Protein AF-A0A0N4UVP7-F1 (afdb_monomer_lite)

pLDDT: mean 71.18, std 20.3, range [26.72, 98.19]

Organism: Enterobius vermicularis (NCBI:txid51028)

Radius of gyration: 28.56 Å; chains: 1; bounding box: 71×42×78 Å

Sequence (376 aa):
MQYFVNMGLVSLYELKPPISKNKIQEITKAAIRAIKYYKHVVFGVEKFLTKCKPEYKLPGMYCIDSIIRQSQHQYKEKDVFAARFAVNMLQTVVNLMSCKAEDTMKIVRVMNLWIVQKVYDEEIVRPWLEYCRKAHGSRGVTAFLIILYFLFQDNMPHTPPLEAHEEVTEGGISEKETLEIITNMNLDLGGMFTQDPNLLKRLNKIINEKLVERRELDSRRQGNIKVSSSDRAVFRFFTSLVASCTLWFGRLPSNCSEEDIRMSVIDAGEPKRINIIPSRACAYVTMKDRKAAFRVMERLQRGIQVAKRNVKVSQGLKEKFMDYWDSDRGVSQIPHSKLPENLEPLLEGGQLDVETLPSHLSGTVYMPKIRSFLYS

Secondary structure (DSSP, 8-state):
-HHHHHHHHHTTTTSPSSPPHHHHHHHHHHHHHTGGGHHHHHHHHHHHHHHS-GGGHHHHHHHHHHHHHHHHHHHGGG-SHHHHHHTTHHHHHHHHTTS-HHHHHHHHHHHHHHHHTTSS-HHHHHHHHHHHHHHTTSSSHHHHHHHHHHHHH----------------TT---HHHHHHHHHHTT-SGGGHHHH-HHHHHHHHHHHHHHHHHHHHHHHHHSS-----SSSSSSGGGTEEEEEE-EEEEES--TT--HHHHHHHHGGG--EEEEEEEGGGTEEEEEESSHHHHHHIIIIITTT-EETTEE-EEEE---GGGGGGEETTTTEEEEEGGG--S--HHHHSSEEE-GGGS-TTTTTT--STT---TT--

Structure (mmCIF, N/CA/C/O backbone):
data_AF-A0A0N4UVP7-F1
#
_entry.id   AF-A0A0N4UVP7-F1
#
loop_
_atom_site.group_PDB
_atom_site.id
_atom_site.type_symbol
_atom_site.label_atom_id
_atom_site.label_alt_id
_atom_site.label_comp_id
_atom_site.label_asym_id
_atom_site.label_entity_id
_atom_site.label_seq_id
_atom_site.pdbx_PDB_ins_code
_atom_site.Cartn_x
_atom_site.Cartn_y
_atom_site.Cartn_z
_atom_site.occupancy
_atom_site.B_iso_or_equiv
_atom_site.auth_seq_id
_atom_site.auth_comp_id
_atom_site.auth_asym_id
_atom_site.auth_atom_id
_atom_site.pdbx_PDB_model_num
ATOM 1 N N . MET A 1 1 ? -32.510 1.283 28.659 1.00 45.78 1 MET A N 1
ATOM 2 C CA . MET A 1 1 ? -31.059 1.404 28.360 1.00 45.78 1 MET A CA 1
ATOM 3 C C . MET A 1 1 ? -30.700 1.130 26.898 1.00 45.78 1 MET A C 1
ATOM 5 O O . MET A 1 1 ? -29.917 1.899 26.363 1.00 45.78 1 MET A O 1
ATOM 9 N N . GLN A 1 2 ? -31.291 0.135 26.219 1.00 45.03 2 GLN A N 1
ATOM 10 C CA . GLN A 1 2 ? -31.120 -0.090 24.765 1.00 45.03 2 GLN A CA 1
ATOM 11 C C . GLN A 1 2 ? -31.449 1.149 23.900 1.00 45.03 2 GLN A C 1
ATOM 13 O O . GLN A 1 2 ? -30.817 1.387 22.875 1.00 45.03 2 GLN A O 1
ATOM 18 N N . TYR A 1 3 ? -32.372 1.991 24.373 1.00 53.56 3 TYR A N 1
ATOM 19 C CA . TYR A 1 3 ? -32.718 3.277 23.766 1.00 53.56 3 TYR A CA 1
ATOM 20 C C . TYR A 1 3 ? -31.561 4.290 23.715 1.00 53.56 3 TYR A C 1
ATOM 22 O O . TYR A 1 3 ? -31.488 5.049 22.760 1.00 53.56 3 TYR A O 1
ATOM 30 N N . PHE A 1 4 ? -30.625 4.296 24.671 1.00 56.72 4 PHE A N 1
ATOM 31 C CA . PHE A 1 4 ? -29.603 5.352 24.744 1.00 56.72 4 PHE A CA 1
ATOM 32 C C . PHE A 1 4 ? -28.519 5.229 23.668 1.00 56.72 4 PHE A C 1
ATOM 34 O O . PHE A 1 4 ? -28.122 6.238 23.094 1.00 56.72 4 PHE A O 1
ATOM 41 N N . VAL A 1 5 ? -28.065 4.011 23.353 1.00 58.50 5 VAL A N 1
ATOM 42 C CA . VAL A 1 5 ? -27.100 3.802 22.257 1.00 58.50 5 VAL A CA 1
ATOM 43 C C . VAL A 1 5 ? -27.767 4.052 20.907 1.00 58.50 5 VAL A C 1
ATOM 45 O O . VAL A 1 5 ? -27.183 4.719 20.060 1.00 58.50 5 VAL A O 1
ATOM 48 N N . ASN A 1 6 ? -29.013 3.599 20.731 1.00 65.31 6 ASN A N 1
ATOM 49 C CA . ASN A 1 6 ? -29.779 3.901 19.523 1.00 65.31 6 ASN A CA 1
ATOM 50 C C . ASN A 1 6 ? -30.000 5.409 19.353 1.00 65.31 6 ASN A C 1
ATOM 52 O O . ASN A 1 6 ? -29.794 5.904 18.255 1.00 65.31 6 ASN A O 1
ATOM 56 N N . MET A 1 7 ? -30.329 6.159 20.411 1.00 60.41 7 MET A N 1
ATOM 57 C CA . MET A 1 7 ? -30.410 7.624 20.333 1.00 60.41 7 MET A CA 1
ATOM 58 C C . MET A 1 7 ? -29.055 8.263 20.021 1.00 60.41 7 MET A C 1
ATOM 60 O O . MET A 1 7 ? -28.998 9.183 19.217 1.00 60.41 7 MET A O 1
ATOM 64 N N . GLY A 1 8 ? -27.958 7.763 20.597 1.00 65.94 8 GLY A N 1
ATOM 65 C CA . GLY A 1 8 ? -26.609 8.235 20.277 1.00 65.94 8 GLY A CA 1
ATOM 66 C C . GLY A 1 8 ? -26.264 8.057 18.794 1.00 65.94 8 GLY A C 1
ATOM 67 O O . GLY A 1 8 ? -25.810 9.002 18.153 1.00 65.94 8 GLY A O 1
ATOM 68 N N . LEU A 1 9 ? -26.551 6.883 18.226 1.00 72.50 9 LEU A N 1
ATOM 69 C CA . LEU A 1 9 ? -26.342 6.599 16.803 1.00 72.50 9 LEU A CA 1
ATOM 70 C C . LEU A 1 9 ? -27.304 7.381 15.900 1.00 72.50 9 LEU A C 1
ATOM 72 O O . LEU A 1 9 ? -26.893 7.864 14.853 1.00 72.50 9 LEU A O 1
ATOM 76 N N . VAL A 1 10 ? -28.564 7.553 16.305 1.00 71.31 10 VAL A N 1
ATOM 77 C CA . VAL A 1 10 ? -29.541 8.370 15.567 1.00 71.31 10 VAL A CA 1
ATOM 78 C C . VAL A 1 10 ? -29.135 9.845 15.581 1.00 71.31 10 VAL A C 1
ATOM 80 O O . VAL A 1 10 ? -29.201 10.494 14.543 1.00 71.31 10 VAL A O 1
ATOM 83 N N . SER A 1 11 ? -28.595 10.346 16.695 1.00 75.81 11 SER A N 1
ATOM 84 C CA . SER A 1 11 ? -28.077 11.716 16.793 1.00 75.81 11 SER A CA 1
ATOM 85 C C . SER A 1 11 ? -26.839 11.972 15.924 1.00 75.81 11 SER A C 1
ATOM 87 O O . SER A 1 11 ? -26.441 13.121 15.753 1.00 75.81 11 SER A O 1
ATOM 89 N N . LEU A 1 12 ? -26.230 10.935 15.323 1.00 70.94 12 LEU A N 1
ATOM 90 C CA . LEU A 1 12 ? -25.240 11.149 14.263 1.00 70.94 12 LEU A CA 1
ATOM 91 C C . LEU A 1 12 ? -25.882 11.781 13.024 1.00 70.94 12 LEU A C 1
ATOM 93 O O . LEU A 1 12 ? -25.229 12.594 12.388 1.00 70.94 12 LEU A O 1
ATOM 97 N N . TYR A 1 13 ? -27.145 11.473 12.699 1.00 68.69 13 TYR A N 1
ATOM 98 C CA . TYR A 1 13 ? -27.835 12.071 11.546 1.00 68.69 13 TYR A CA 1
ATOM 99 C C . TYR A 1 13 ? -28.152 13.557 11.728 1.00 68.69 13 TYR A C 1
ATOM 101 O O . TYR A 1 13 ? -28.307 14.274 10.744 1.00 68.69 13 TYR A O 1
ATOM 109 N N . GLU A 1 14 ? -28.250 14.022 12.972 1.00 70.38 14 GLU A N 1
ATOM 110 C CA . GLU A 1 14 ? -28.522 15.428 13.294 1.00 70.38 14 GLU A CA 1
ATOM 111 C C . GLU A 1 14 ? -27.292 16.316 13.060 1.00 70.38 14 GLU A C 1
ATOM 113 O O . GLU A 1 14 ? -27.405 17.534 12.942 1.00 70.38 14 GLU A O 1
ATOM 118 N N . LEU A 1 15 ? -26.109 15.705 12.951 1.00 67.69 15 LEU A N 1
ATOM 119 C CA . LEU A 1 15 ? -24.843 16.387 12.738 1.00 67.69 15 LEU A CA 1
ATOM 120 C C . LEU A 1 15 ? -24.342 16.103 11.321 1.00 67.69 15 LEU A C 1
ATOM 122 O O . LEU A 1 15 ? -24.202 14.950 10.908 1.00 67.69 15 LEU A O 1
ATOM 126 N N . LYS A 1 16 ? -24.028 17.153 10.561 1.00 71.12 16 LYS A N 1
ATOM 127 C CA . LYS A 1 16 ? -23.272 16.980 9.316 1.00 71.12 16 LYS A CA 1
ATOM 128 C C . LYS A 1 16 ? -21.820 16.630 9.667 1.00 71.12 16 LYS A C 1
ATOM 130 O O . LYS A 1 16 ? -21.246 17.304 10.523 1.00 71.12 16 LYS A O 1
ATOM 135 N N . PRO A 1 17 ? -21.210 15.612 9.033 1.00 71.75 17 PRO A N 1
ATOM 136 C CA . PRO A 1 17 ? -19.781 15.357 9.175 1.00 71.75 17 PRO A CA 1
ATOM 137 C C . PRO A 1 17 ? -18.947 16.620 8.868 1.00 71.75 17 PRO A C 1
ATOM 139 O O . PRO A 1 17 ? -19.342 17.388 7.987 1.00 71.75 17 PRO A O 1
ATOM 142 N N . PRO A 1 18 ? -17.804 16.841 9.550 1.00 65.25 18 PRO A N 1
ATOM 143 C CA . PRO A 1 18 ? -17.098 15.904 10.428 1.00 65.25 18 PRO A CA 1
ATOM 144 C C . PRO A 1 18 ? -17.732 15.762 11.820 1.00 65.25 18 PRO A C 1
ATOM 146 O O . PRO A 1 18 ? -18.041 16.736 12.501 1.00 65.25 18 PRO A O 1
ATOM 149 N N . ILE A 1 19 ? -17.895 14.515 12.270 1.00 79.69 19 ILE A N 1
ATOM 150 C CA . ILE A 1 19 ? -18.407 14.219 13.612 1.00 79.69 19 ILE A CA 1
ATOM 151 C C . ILE A 1 19 ? -17.297 14.464 14.636 1.00 79.69 19 ILE A C 1
ATOM 153 O O . ILE A 1 19 ? -16.184 13.956 14.491 1.00 79.69 19 ILE A O 1
ATOM 157 N N . SER A 1 20 ? -17.598 15.234 15.683 1.00 76.00 20 SER A N 1
ATOM 158 C CA . SER A 1 20 ? -16.610 15.596 16.700 1.00 76.00 20 SER A CA 1
ATOM 159 C C . SER A 1 20 ? -16.150 14.386 17.522 1.00 76.00 20 SER A C 1
ATOM 161 O O . SER A 1 20 ? -16.916 13.460 17.808 1.00 76.00 20 SER A O 1
ATOM 163 N N . LYS A 1 21 ? -14.895 14.426 17.986 1.00 75.38 21 LYS A N 1
ATOM 164 C CA . LYS A 1 21 ? -14.338 13.429 18.917 1.00 75.38 21 LYS A CA 1
ATOM 165 C C . LYS A 1 21 ? -15.211 13.265 20.166 1.00 75.38 21 LYS A C 1
ATOM 167 O O . LYS A 1 21 ? -15.446 12.142 20.604 1.00 75.38 21 LYS A O 1
ATOM 172 N N . ASN A 1 22 ? -15.727 14.372 20.703 1.00 80.19 22 ASN A N 1
ATOM 173 C CA . ASN A 1 22 ? -16.608 14.365 21.872 1.00 80.19 22 ASN A CA 1
ATOM 174 C C . ASN A 1 22 ? -17.877 13.554 21.607 1.00 80.19 22 ASN A C 1
ATOM 176 O O . ASN A 1 22 ? -18.281 12.762 22.455 1.00 80.19 22 ASN A O 1
ATOM 180 N N . LYS A 1 23 ? -18.462 13.677 20.408 1.00 83.38 23 LYS A N 1
ATOM 181 C CA . LYS A 1 23 ? -19.663 12.922 20.057 1.00 83.38 23 LYS A CA 1
ATOM 182 C C . LYS A 1 23 ? -19.407 11.417 20.000 1.00 83.38 23 LYS A C 1
ATOM 184 O O . LYS A 1 23 ? -20.195 10.640 20.534 1.00 83.38 23 LYS A O 1
ATOM 189 N N . ILE A 1 24 ? -18.280 11.007 19.417 1.00 87.50 24 ILE A N 1
ATOM 190 C CA . ILE A 1 24 ? -17.856 9.598 19.416 1.00 87.50 24 ILE A CA 1
ATOM 191 C C . ILE A 1 24 ? -17.679 9.105 20.861 1.00 87.50 24 ILE A C 1
ATOM 193 O O . ILE A 1 24 ? -18.190 8.048 21.219 1.00 87.50 24 ILE A O 1
ATOM 197 N N . GLN A 1 25 ? -17.043 9.900 21.726 1.00 86.88 25 GLN A N 1
ATOM 198 C CA . GLN A 1 25 ? -16.862 9.552 23.138 1.00 86.88 25 GLN A CA 1
ATOM 199 C C . GLN A 1 25 ? -18.182 9.428 23.914 1.00 86.88 25 GLN A C 1
ATOM 201 O O . GLN A 1 25 ? -18.281 8.574 24.795 1.00 86.88 25 GLN A O 1
ATOM 206 N N . GLU A 1 26 ? -19.202 10.238 23.619 1.00 88.12 26 GLU A N 1
ATOM 207 C CA . GLU A 1 26 ? -20.536 10.090 24.219 1.00 88.12 26 GLU A CA 1
ATOM 208 C C . GLU A 1 26 ? -21.173 8.742 23.867 1.00 88.12 26 GLU A C 1
ATOM 210 O O . GLU A 1 26 ? -21.675 8.045 24.757 1.00 88.12 26 GLU A O 1
ATOM 215 N N . ILE A 1 27 ? -21.108 8.353 22.589 1.00 88.88 27 ILE A N 1
ATOM 216 C CA . ILE A 1 27 ? -21.606 7.059 22.104 1.00 88.88 27 ILE A CA 1
ATOM 217 C C . ILE A 1 27 ? -20.842 5.923 22.787 1.00 88.88 27 ILE A C 1
ATOM 219 O O . ILE A 1 27 ? -21.459 5.000 23.321 1.00 88.88 27 ILE A O 1
ATOM 223 N N . THR A 1 28 ? -19.514 6.027 22.866 1.00 93.00 28 THR A N 1
ATOM 224 C CA . THR A 1 28 ? -18.662 5.057 23.561 1.00 93.00 28 THR A CA 1
ATOM 225 C C . THR A 1 28 ? -19.038 4.931 25.036 1.00 93.00 28 THR A C 1
ATOM 227 O O . THR A 1 28 ? -19.289 3.827 25.514 1.00 93.00 28 THR A O 1
ATOM 230 N N . LYS A 1 29 ? -19.187 6.040 25.771 1.00 90.94 29 LYS A N 1
ATOM 231 C CA . LYS A 1 29 ? -19.626 6.018 27.180 1.00 90.94 29 LYS A CA 1
ATOM 232 C C . LYS A 1 29 ? -21.006 5.374 27.343 1.00 90.94 29 LYS A C 1
ATOM 234 O O . LYS A 1 29 ? -21.250 4.680 28.331 1.00 90.94 29 LYS A O 1
ATOM 239 N N . ALA A 1 30 ? -21.928 5.600 26.408 1.00 91.44 30 ALA A N 1
ATOM 240 C CA . ALA A 1 30 ? -23.234 4.945 26.421 1.00 91.44 30 ALA A CA 1
ATOM 241 C C . ALA A 1 30 ? -23.117 3.428 26.186 1.00 91.44 30 ALA A C 1
ATOM 243 O O . ALA A 1 30 ? -23.734 2.657 26.921 1.00 91.44 30 ALA A O 1
ATOM 244 N N . ALA A 1 31 ? -22.292 3.003 25.225 1.00 93.44 31 ALA A N 1
ATOM 245 C CA . ALA A 1 31 ? -22.033 1.596 24.925 1.00 93.44 31 ALA A CA 1
ATOM 246 C C . ALA A 1 31 ? -21.404 0.853 26.113 1.00 93.44 31 ALA A C 1
ATOM 248 O O . ALA A 1 31 ? -21.898 -0.203 26.505 1.00 93.44 31 ALA A O 1
ATOM 249 N N . ILE A 1 32 ? -20.382 1.439 26.742 1.00 94.25 32 ILE A N 1
ATOM 250 C CA . ILE A 1 32 ? -19.692 0.860 27.902 1.00 94.25 32 ILE A CA 1
ATOM 251 C C . ILE A 1 32 ? -20.626 0.746 29.114 1.00 94.25 32 ILE A C 1
ATOM 253 O O . ILE A 1 32 ? -20.689 -0.306 29.748 1.00 94.25 32 ILE A O 1
ATOM 257 N N . ARG A 1 33 ? -21.446 1.770 29.400 1.00 93.06 33 ARG A N 1
ATOM 258 C CA . ARG A 1 33 ? -22.481 1.678 30.453 1.00 93.06 33 ARG A CA 1
ATOM 259 C C . ARG A 1 33 ? -23.511 0.579 30.174 1.00 93.06 33 ARG A C 1
ATOM 261 O O . ARG A 1 33 ? -24.075 0.015 31.108 1.00 93.06 33 ARG A O 1
ATOM 268 N N . ALA A 1 34 ? -23.741 0.259 28.903 1.00 92.25 34 ALA A N 1
ATOM 269 C CA . ALA A 1 34 ? -24.663 -0.776 28.455 1.00 92.25 34 ALA A CA 1
ATOM 270 C C . ALA A 1 34 ? -23.987 -2.138 28.192 1.00 92.25 34 ALA A C 1
ATOM 272 O O . ALA A 1 34 ? -24.589 -2.974 27.520 1.00 92.25 34 ALA A O 1
ATOM 273 N N . ILE A 1 35 ? -22.789 -2.405 28.733 1.00 93.81 35 ILE A N 1
ATOM 274 C CA . ILE A 1 35 ? -22.029 -3.646 28.475 1.00 93.81 35 ILE A CA 1
ATOM 275 C C . ILE A 1 35 ? -22.822 -4.934 28.750 1.00 93.81 35 ILE A C 1
ATOM 277 O O . ILE A 1 35 ? -22.692 -5.899 28.003 1.00 93.81 35 ILE A O 1
ATOM 281 N N . LYS A 1 36 ? -23.731 -4.950 29.740 1.00 92.94 36 LYS A N 1
ATOM 282 C CA . LYS A 1 36 ? -24.629 -6.101 29.995 1.00 92.94 36 LYS A CA 1
ATOM 283 C C . LYS A 1 36 ? -25.493 -6.476 28.778 1.00 92.94 36 LYS A C 1
ATOM 285 O O . LYS A 1 36 ? -25.926 -7.615 28.658 1.00 92.94 36 LYS A O 1
ATOM 290 N N . TYR A 1 37 ? -25.711 -5.531 27.866 1.00 93.12 37 TYR A N 1
ATOM 291 C CA . TYR A 1 37 ? -26.479 -5.674 26.631 1.00 93.12 37 TYR A CA 1
ATOM 292 C C . TYR A 1 37 ? -25.591 -5.549 25.378 1.00 93.12 37 TYR A C 1
ATOM 294 O O . TYR A 1 37 ? -26.088 -5.163 24.318 1.00 93.12 37 TYR A O 1
ATOM 302 N N . TYR A 1 38 ? -24.290 -5.868 25.466 1.00 94.50 38 TYR A N 1
ATOM 303 C CA . TYR A 1 38 ? -23.306 -5.673 24.386 1.00 94.50 38 TYR A CA 1
ATOM 304 C C . TYR A 1 38 ? -23.757 -6.223 23.023 1.00 94.50 38 TYR A C 1
ATOM 306 O O . TYR A 1 38 ? -23.543 -5.576 22.002 1.00 94.50 38 TYR A O 1
ATOM 314 N N . LYS A 1 39 ? -24.462 -7.366 22.984 1.00 94.31 39 LYS A N 1
ATOM 315 C CA . LYS A 1 39 ? -25.013 -7.930 21.737 1.00 94.31 39 LYS A CA 1
ATOM 316 C C . LYS A 1 39 ? -25.961 -6.957 21.028 1.00 94.31 39 LYS A C 1
ATOM 318 O O . LYS A 1 39 ? -25.890 -6.823 19.810 1.00 94.31 39 LYS A O 1
ATOM 323 N N . HIS A 1 40 ? -26.823 -6.269 21.780 1.00 90.38 40 HIS A N 1
ATOM 324 C CA . HIS A 1 40 ? -27.744 -5.269 21.235 1.00 90.38 40 HIS A CA 1
ATOM 325 C C . HIS A 1 40 ? -27.031 -3.979 20.841 1.00 90.38 40 HIS A C 1
ATOM 327 O O . HIS A 1 40 ? -27.417 -3.361 19.854 1.00 90.38 40 HIS A O 1
ATOM 333 N N . VAL A 1 41 ? -25.996 -3.587 21.587 1.00 94.25 41 VAL A N 1
ATOM 334 C CA . VAL A 1 41 ? -25.144 -2.440 21.242 1.00 94.25 41 VAL A CA 1
ATOM 335 C C . VAL A 1 41 ? -24.464 -2.680 19.893 1.00 94.25 41 VAL A C 1
ATOM 337 O O . VAL A 1 41 ? -24.622 -1.864 18.989 1.00 94.25 41 VAL A O 1
ATOM 340 N N . VAL A 1 42 ? -23.791 -3.825 19.729 1.00 95.50 42 VAL A N 1
ATOM 341 C CA . VAL A 1 42 ? -23.130 -4.212 18.470 1.00 95.50 42 VAL A CA 1
ATOM 342 C C . VAL A 1 42 ? -24.134 -4.262 17.323 1.00 95.50 42 VAL A C 1
ATOM 344 O O . VAL A 1 42 ? -23.929 -3.605 16.307 1.00 95.50 42 VAL A O 1
ATOM 347 N N . PHE A 1 43 ? -25.272 -4.935 17.519 1.00 92.88 43 PHE A N 1
ATOM 348 C CA . PHE A 1 43 ? -26.334 -4.986 16.514 1.00 92.88 43 PHE A CA 1
ATOM 349 C C . PHE A 1 43 ? -26.844 -3.593 16.116 1.00 92.88 43 PHE A C 1
ATOM 351 O O . PHE A 1 43 ? -27.111 -3.348 14.943 1.00 92.88 43 PHE A O 1
ATOM 358 N N . GLY A 1 44 ? -26.980 -2.667 17.071 1.00 92.19 44 GLY A N 1
ATOM 359 C CA . GLY A 1 44 ? -27.384 -1.287 16.798 1.00 92.19 44 GLY A CA 1
ATOM 360 C C . GLY A 1 44 ? -26.393 -0.557 15.889 1.00 92.19 44 GLY A C 1
ATOM 361 O O . GLY A 1 44 ? -26.810 0.081 14.924 1.00 92.19 44 GLY A O 1
ATOM 362 N N . VAL A 1 45 ? -25.090 -0.704 16.151 1.00 94.88 45 VAL A N 1
ATOM 363 C CA . VAL A 1 45 ? -24.018 -0.109 15.332 1.00 94.88 45 VAL A CA 1
ATOM 364 C C . VAL A 1 45 ? -23.976 -0.729 13.932 1.00 94.88 45 VAL A C 1
ATOM 366 O O . VAL A 1 45 ? -23.952 -0.002 12.939 1.00 94.88 45 VAL A O 1
ATOM 369 N N . GLU A 1 46 ? -24.040 -2.059 13.827 1.00 94.50 46 GLU A N 1
ATOM 370 C CA . GLU A 1 46 ? -24.074 -2.770 12.539 1.00 94.50 46 GLU A CA 1
ATOM 371 C C . GLU A 1 46 ? -25.296 -2.355 11.709 1.00 94.50 46 GLU A C 1
ATOM 373 O O . GLU A 1 46 ? -25.178 -2.007 10.534 1.00 94.50 46 GLU A O 1
ATOM 378 N N . LYS A 1 47 ? -26.477 -2.309 12.337 1.00 92.94 47 LYS A N 1
ATOM 379 C CA . LYS A 1 47 ? -27.730 -1.896 11.692 1.00 92.94 47 LYS A CA 1
ATOM 380 C C . LYS A 1 47 ? -27.729 -0.424 11.285 1.00 92.94 47 LYS A C 1
ATOM 382 O O . LYS A 1 47 ? -28.355 -0.074 10.288 1.00 92.94 47 LYS A O 1
ATOM 387 N N . PHE A 1 48 ? -27.052 0.444 12.031 1.00 92.81 48 PHE A N 1
ATOM 388 C CA . PHE A 1 48 ? -26.830 1.825 11.609 1.00 92.81 48 PHE A CA 1
ATOM 389 C C . PHE A 1 48 ? -25.994 1.864 10.323 1.00 92.81 48 PHE A C 1
ATOM 391 O O . PHE A 1 48 ? -26.394 2.502 9.349 1.00 92.81 48 PHE A O 1
ATOM 398 N N . LEU A 1 49 ? -24.887 1.116 10.280 1.00 95.31 49 LEU A N 1
ATOM 399 C CA . LEU A 1 49 ? -23.993 1.060 9.123 1.00 95.31 49 LEU A CA 1
ATOM 400 C C . LEU A 1 49 ? -24.644 0.471 7.869 1.00 95.31 49 LEU A C 1
ATOM 402 O O . LEU A 1 49 ? -24.226 0.823 6.769 1.00 95.31 49 LEU A O 1
ATOM 406 N N . THR A 1 50 ? -25.678 -0.365 7.987 1.00 93.38 50 THR A N 1
ATOM 407 C CA . THR A 1 50 ? -26.412 -0.854 6.806 1.00 93.38 50 THR A CA 1
ATOM 408 C C . THR A 1 50 ? -27.306 0.209 6.166 1.00 93.38 50 THR A C 1
ATOM 410 O O . THR A 1 50 ? -27.547 0.150 4.964 1.00 93.38 50 THR A O 1
ATOM 413 N N . LYS A 1 51 ? -27.787 1.196 6.936 1.00 90.38 51 LYS A N 1
ATOM 414 C CA . LYS A 1 51 ? -28.784 2.184 6.479 1.00 90.38 51 LYS A CA 1
ATOM 415 C C . LYS A 1 51 ? -28.255 3.609 6.334 1.00 90.38 51 LYS A C 1
ATOM 417 O O . LYS A 1 51 ? -28.927 4.446 5.735 1.00 90.38 51 LYS A O 1
ATOM 422 N N . CYS A 1 52 ? -27.112 3.937 6.932 1.00 91.19 52 CYS A N 1
ATOM 423 C CA . CYS A 1 52 ? -26.602 5.304 6.935 1.00 91.19 52 CYS A CA 1
ATOM 424 C C . CYS A 1 52 ? -26.065 5.748 5.564 1.00 91.19 52 CYS A C 1
ATOM 426 O O . CYS A 1 52 ? -25.633 4.932 4.745 1.00 91.19 52 CYS A O 1
ATOM 428 N N . LYS A 1 53 ? -26.097 7.066 5.314 1.00 91.75 53 LYS A N 1
ATOM 429 C CA . LYS A 1 53 ? -25.552 7.666 4.086 1.00 91.75 53 LYS A CA 1
ATOM 430 C C . LYS A 1 53 ? -24.027 7.454 4.010 1.00 91.75 53 LYS A C 1
ATOM 432 O O . LYS A 1 53 ? -23.395 7.318 5.061 1.00 91.75 53 LYS A O 1
ATOM 437 N N . PRO A 1 54 ? -23.413 7.498 2.810 1.00 91.38 54 PRO A N 1
ATOM 438 C CA . PRO A 1 54 ? -21.970 7.293 2.629 1.00 91.38 54 PRO A CA 1
ATOM 439 C C . PRO A 1 54 ? -21.068 8.139 3.544 1.00 91.38 54 PRO A C 1
ATOM 441 O O . PRO A 1 54 ? -20.048 7.655 4.021 1.00 91.38 54 PRO A O 1
ATOM 444 N N . GLU A 1 55 ? -21.471 9.374 3.849 1.00 88.94 55 GLU A N 1
ATOM 445 C CA . GLU A 1 55 ? -20.747 10.315 4.723 1.00 88.94 55 GLU A CA 1
ATOM 446 C C . GLU A 1 55 ? -20.706 9.923 6.213 1.00 88.94 55 GLU A C 1
ATOM 448 O O . GLU A 1 55 ? -19.899 10.452 6.972 1.00 88.94 55 GLU A O 1
ATOM 453 N N . TYR A 1 56 ? -21.534 8.965 6.641 1.00 91.06 56 TYR A N 1
ATOM 454 C CA . TYR A 1 56 ? -21.578 8.473 8.024 1.00 91.06 56 TYR A CA 1
ATOM 455 C C . TYR A 1 56 ? -20.848 7.143 8.231 1.00 91.06 56 TYR A C 1
ATOM 457 O O . TYR A 1 56 ? -20.753 6.660 9.362 1.00 91.06 56 TYR A O 1
ATOM 465 N N . LYS A 1 57 ? -20.305 6.549 7.164 1.00 93.94 57 LYS A N 1
ATOM 466 C CA . LYS A 1 57 ? -19.606 5.259 7.231 1.00 93.94 57 LYS A CA 1
ATOM 467 C C . LYS A 1 57 ? -18.325 5.359 8.053 1.00 93.94 57 LYS A C 1
ATOM 469 O O . LYS A 1 57 ? -18.130 4.572 8.976 1.00 93.94 57 LYS A O 1
ATOM 474 N N . LEU A 1 58 ? -17.500 6.375 7.795 1.00 90.75 58 LEU A N 1
ATOM 475 C CA . LEU A 1 58 ? -16.279 6.608 8.563 1.00 90.75 58 LEU A CA 1
ATOM 476 C C . LEU A 1 58 ? -16.554 6.938 10.045 1.00 90.75 58 LEU A C 1
ATOM 478 O O . LEU A 1 58 ? -15.952 6.287 10.900 1.00 90.75 58 LEU A O 1
ATOM 482 N N . PRO A 1 59 ? -17.482 7.855 10.395 1.00 91.50 59 PRO A N 1
ATOM 483 C CA . PRO A 1 59 ? -17.902 8.029 11.786 1.00 91.50 59 PRO A CA 1
ATOM 484 C C . PRO A 1 59 ? -18.369 6.733 12.461 1.00 91.50 59 PRO A C 1
ATOM 486 O O . PRO A 1 59 ? -18.042 6.495 13.623 1.00 91.50 59 PRO A O 1
ATOM 489 N N . GLY A 1 60 ? -19.094 5.872 11.740 1.00 94.19 60 GLY A N 1
ATOM 490 C CA . GLY A 1 60 ? -19.493 4.561 12.248 1.00 94.19 60 GLY A CA 1
ATOM 491 C C . GLY A 1 60 ? -18.300 3.636 12.518 1.00 94.19 60 GLY A C 1
ATOM 492 O O . GLY A 1 60 ? -18.261 3.005 13.573 1.00 94.19 60 GLY A O 1
ATOM 493 N N . MET A 1 61 ? -17.286 3.621 11.643 1.00 95.06 61 MET A N 1
ATOM 494 C CA . MET A 1 61 ? -16.024 2.902 11.884 1.00 95.06 61 MET A CA 1
ATOM 495 C C . MET A 1 61 ? -15.311 3.406 13.147 1.00 95.06 61 MET A C 1
ATOM 497 O O . MET A 1 61 ? -14.855 2.608 13.962 1.00 95.06 61 MET A O 1
ATOM 501 N N . TYR A 1 62 ? -15.266 4.724 13.362 1.00 93.50 62 TYR A N 1
ATOM 502 C CA . TYR A 1 62 ? -14.680 5.296 14.579 1.00 93.50 62 TYR A CA 1
ATOM 503 C C . TYR A 1 62 ? -15.483 4.985 15.846 1.00 93.50 62 TYR A C 1
ATOM 505 O O . TYR A 1 62 ? -14.894 4.854 16.918 1.00 93.50 62 TYR A O 1
ATOM 513 N N . CYS A 1 63 ? -16.806 4.822 15.749 1.00 94.88 63 CYS A N 1
ATOM 514 C CA . CYS A 1 63 ? -17.609 4.340 16.874 1.00 94.88 63 CYS A CA 1
ATOM 515 C C . CYS A 1 63 ? -17.229 2.900 17.246 1.00 94.88 63 CYS A C 1
ATOM 517 O O . CYS A 1 63 ? -17.040 2.619 18.426 1.00 94.88 63 CYS A O 1
ATOM 519 N N . ILE A 1 64 ? -17.073 2.007 16.260 1.00 97.31 64 ILE A N 1
ATOM 520 C CA . ILE A 1 64 ? -16.625 0.623 16.494 1.00 97.31 64 ILE A CA 1
ATOM 521 C C . ILE A 1 64 ? -15.252 0.621 17.176 1.00 97.31 64 ILE A C 1
ATOM 523 O O . ILE A 1 64 ? -15.103 0.032 18.246 1.00 97.31 64 ILE A O 1
ATOM 527 N N . ASP A 1 65 ? -14.281 1.333 16.598 1.00 96.44 65 ASP A N 1
ATOM 528 C CA . ASP A 1 65 ? -12.922 1.447 17.138 1.00 96.44 65 ASP A CA 1
ATOM 529 C C . ASP A 1 65 ? -12.918 1.967 18.581 1.00 96.44 65 ASP A C 1
ATOM 531 O O . ASP A 1 65 ? -12.345 1.343 19.475 1.00 96.44 65 ASP A O 1
ATOM 535 N N . SER A 1 66 ? -13.623 3.072 18.835 1.00 94.75 66 SER A N 1
ATOM 536 C CA . SER A 1 66 ? -13.661 3.688 20.158 1.00 94.75 66 SER A CA 1
ATOM 537 C C . SER A 1 66 ? -14.318 2.783 21.206 1.00 94.75 66 SER A C 1
ATOM 539 O O . SER A 1 66 ? -13.818 2.712 22.329 1.00 94.75 66 SER A O 1
ATOM 541 N N . ILE A 1 67 ? -15.389 2.060 20.853 1.00 96.50 67 ILE A N 1
ATOM 542 C CA . ILE A 1 67 ? -16.053 1.101 21.750 1.00 96.50 67 ILE A CA 1
ATOM 543 C C . ILE A 1 67 ? -15.116 -0.056 22.097 1.00 96.50 67 ILE A C 1
ATOM 545 O O . ILE A 1 67 ? -14.948 -0.359 23.279 1.00 96.50 67 ILE A O 1
ATOM 549 N N . ILE A 1 68 ? -14.494 -0.677 21.089 1.00 97.56 68 ILE A N 1
ATOM 550 C CA . ILE A 1 68 ? -13.586 -1.813 21.287 1.00 97.56 68 ILE A CA 1
ATOM 551 C C . ILE A 1 68 ? -12.420 -1.401 22.183 1.00 97.56 68 ILE A C 1
ATOM 553 O O . ILE A 1 68 ? -12.174 -2.037 23.205 1.00 97.56 68 ILE A O 1
ATOM 557 N N . ARG A 1 69 ? -11.746 -0.295 21.854 1.00 93.56 69 ARG A N 1
ATOM 558 C CA . ARG A 1 69 ? -10.576 0.174 22.607 1.00 93.56 69 ARG A CA 1
ATOM 559 C C . ARG A 1 69 ? -10.914 0.548 24.036 1.00 93.56 69 ARG A C 1
ATOM 561 O O . ARG A 1 69 ? -10.187 0.175 24.953 1.00 93.56 69 ARG A O 1
ATOM 568 N N . GLN A 1 70 ? -12.015 1.269 24.242 1.00 94.12 70 GLN A N 1
ATOM 569 C CA . GLN A 1 70 ? -12.435 1.647 25.587 1.00 94.12 70 GLN A CA 1
ATOM 570 C C . GLN A 1 70 ? -12.783 0.411 26.422 1.00 94.12 70 GLN A C 1
ATOM 572 O O . GLN A 1 70 ? -12.460 0.364 27.610 1.00 94.12 70 GLN A O 1
ATOM 577 N N . SER A 1 71 ? -13.407 -0.593 25.804 1.00 96.38 71 SER A N 1
ATOM 578 C CA . SER A 1 71 ? -13.736 -1.845 26.472 1.00 96.38 71 SER A CA 1
ATOM 579 C C . SER A 1 71 ? -12.491 -2.671 26.797 1.00 96.38 71 SER A C 1
ATOM 581 O O . SER A 1 71 ? -12.322 -3.064 27.946 1.00 96.38 71 SER A O 1
ATOM 583 N N . GLN A 1 72 ? -11.565 -2.857 25.852 1.00 94.31 72 GLN A N 1
ATOM 584 C CA . GLN A 1 72 ? -10.291 -3.545 26.099 1.00 94.31 72 GLN A CA 1
ATOM 585 C C . GLN A 1 72 ? -9.452 -2.837 27.167 1.00 94.31 72 GLN A C 1
ATOM 587 O O . GLN A 1 72 ? -8.884 -3.488 28.038 1.00 94.31 72 GLN A O 1
ATOM 592 N N . HIS A 1 73 ? -9.420 -1.504 27.176 1.00 93.31 73 HIS A N 1
ATOM 593 C CA . HIS A 1 73 ? -8.728 -0.755 28.223 1.00 93.31 73 HIS A CA 1
ATOM 594 C C . HIS A 1 73 ? -9.348 -0.997 29.611 1.00 93.31 73 HIS A C 1
ATOM 596 O O . HIS A 1 73 ? -8.633 -1.185 30.593 1.00 93.31 73 HIS A O 1
ATOM 602 N N . GLN A 1 74 ? -10.682 -0.991 29.709 1.00 94.12 74 GLN A N 1
ATOM 603 C CA . GLN A 1 74 ? -11.388 -1.111 30.987 1.00 94.12 74 GLN A CA 1
ATOM 604 C C . GLN A 1 74 ? -11.509 -2.558 31.493 1.00 94.12 74 GLN A C 1
ATOM 606 O O . GLN A 1 74 ? -11.471 -2.785 32.702 1.00 94.12 74 GLN A O 1
ATOM 611 N N . TYR A 1 75 ? -11.660 -3.527 30.591 1.00 93.75 75 TYR A N 1
ATOM 612 C CA . TYR A 1 75 ? -11.981 -4.922 30.910 1.00 93.75 75 TYR A CA 1
ATOM 613 C C . TYR A 1 75 ? -10.893 -5.923 30.494 1.00 93.75 75 TYR A C 1
ATOM 615 O O . TYR A 1 75 ? -10.954 -7.077 30.920 1.00 93.75 75 TYR A O 1
ATOM 623 N N . LYS A 1 76 ? -9.867 -5.497 29.743 1.00 91.25 76 LYS A N 1
ATOM 624 C CA . LYS A 1 76 ? -8.735 -6.324 29.285 1.00 91.25 76 LYS A CA 1
ATOM 625 C C . LYS A 1 76 ? -9.226 -7.598 28.586 1.00 91.25 76 LYS A C 1
ATOM 627 O O . LYS A 1 76 ? -10.039 -7.516 27.672 1.00 91.25 76 LYS A O 1
ATOM 632 N N . GLU A 1 77 ? -8.794 -8.766 29.052 1.00 87.56 77 GLU A N 1
ATOM 633 C CA . GLU A 1 77 ? -9.189 -10.083 28.533 1.00 87.56 77 GLU A CA 1
ATOM 634 C C . GLU A 1 77 ? -10.686 -10.393 28.698 1.00 87.56 77 GLU A C 1
ATOM 636 O O . GLU A 1 77 ? -11.206 -11.291 28.046 1.00 87.56 77 GLU A O 1
ATOM 641 N N . LYS A 1 78 ? -11.404 -9.649 29.552 1.00 91.69 78 LYS A N 1
ATOM 642 C CA . LYS A 1 78 ? -12.859 -9.789 29.736 1.00 91.69 78 LYS A CA 1
ATOM 643 C C . LYS A 1 78 ? -13.669 -8.925 28.766 1.00 91.69 78 LYS A C 1
ATOM 645 O O . LYS A 1 78 ? -14.884 -8.809 28.935 1.00 91.69 78 LYS A O 1
ATOM 650 N N . ASP A 1 79 ? -13.021 -8.279 27.798 1.00 95.75 79 ASP A N 1
ATOM 651 C CA . ASP A 1 79 ? -13.719 -7.559 26.741 1.00 95.75 79 ASP A CA 1
ATOM 652 C C . ASP A 1 79 ? -14.685 -8.484 25.983 1.00 95.75 79 ASP A C 1
ATOM 654 O O . ASP A 1 79 ? -14.352 -9.593 25.575 1.00 95.75 79 ASP A O 1
ATOM 658 N N . VAL A 1 80 ? -15.902 -7.988 25.772 1.00 97.00 80 VAL A N 1
ATOM 659 C CA . VAL A 1 80 ? -16.955 -8.685 25.025 1.00 97.00 80 VAL A CA 1
ATOM 660 C C . VAL A 1 80 ? -17.224 -8.051 23.662 1.00 97.00 80 VAL A C 1
ATOM 662 O O . VAL A 1 80 ? -17.928 -8.643 22.843 1.00 97.00 80 VAL A O 1
ATOM 665 N N . PHE A 1 81 ? -16.713 -6.843 23.403 1.00 98.06 81 PHE A N 1
ATOM 666 C CA . PHE A 1 81 ? -17.030 -6.092 22.193 1.00 98.06 81 PHE A CA 1
ATOM 667 C C . PHE A 1 81 ? -16.173 -6.519 21.004 1.00 98.06 81 PHE A C 1
ATOM 669 O O . PHE A 1 81 ? -16.749 -6.742 19.939 1.00 98.06 81 PHE A O 1
ATOM 676 N N . ALA A 1 82 ? -14.855 -6.692 21.157 1.00 96.69 82 ALA A N 1
ATOM 677 C CA . ALA A 1 82 ? -13.978 -7.076 20.050 1.00 96.69 82 ALA A CA 1
ATOM 678 C C . ALA A 1 82 ? -14.415 -8.415 19.446 1.00 96.69 82 ALA A C 1
ATOM 680 O O . ALA A 1 82 ? -14.705 -8.495 18.249 1.00 96.69 82 ALA A O 1
ATOM 681 N N . ALA A 1 83 ? -14.561 -9.443 20.288 1.00 96.06 83 ALA A N 1
ATOM 682 C CA . ALA A 1 83 ? -15.014 -10.762 19.857 1.00 96.06 83 ALA A CA 1
ATOM 683 C C . ALA A 1 83 ? -16.403 -10.702 19.205 1.00 96.06 83 ALA A C 1
ATOM 685 O O . ALA A 1 83 ? -16.651 -11.378 18.210 1.00 96.06 83 ALA A O 1
ATOM 686 N N . ARG A 1 84 ? -17.314 -9.864 19.724 1.00 97.69 84 ARG A N 1
ATOM 687 C CA . ARG A 1 84 ? -18.675 -9.768 19.187 1.00 97.69 84 ARG A CA 1
ATOM 688 C C . ARG A 1 84 ? -18.737 -9.063 17.835 1.00 97.69 84 ARG A C 1
ATOM 690 O O . ARG A 1 84 ? -19.482 -9.529 16.978 1.00 97.69 84 ARG A O 1
ATOM 697 N N . PHE A 1 85 ? -17.983 -7.983 17.645 1.00 98.19 85 PHE A N 1
ATOM 698 C CA . PHE A 1 85 ? -17.885 -7.291 16.360 1.00 98.19 85 PHE A CA 1
ATOM 699 C C . PHE A 1 85 ? -17.231 -8.168 15.287 1.00 98.19 85 PHE A C 1
ATOM 701 O O . PHE A 1 85 ? -17.686 -8.166 14.145 1.00 98.19 85 PHE A O 1
ATOM 708 N N . ALA A 1 86 ? -16.216 -8.961 15.652 1.00 97.12 86 ALA A N 1
ATOM 709 C CA . ALA A 1 86 ? -15.504 -9.832 14.715 1.00 97.12 86 ALA A CA 1
ATOM 710 C C . ALA A 1 86 ? -16.429 -10.831 13.996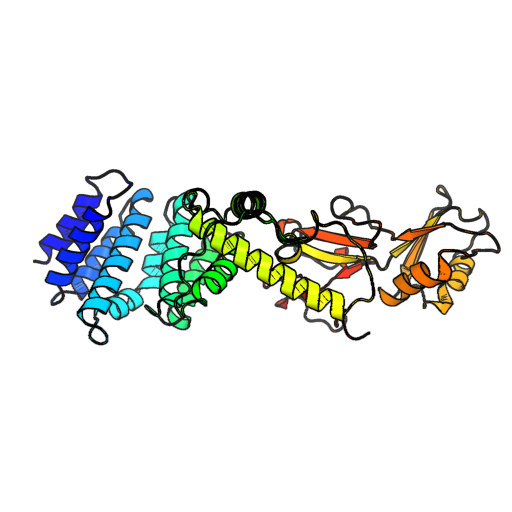 1.00 97.12 86 ALA A C 1
ATOM 712 O O . ALA A 1 86 ? -16.212 -11.106 12.818 1.00 97.12 86 ALA A O 1
ATOM 713 N N . VAL A 1 87 ? -17.495 -11.305 14.663 1.00 96.81 87 VAL A N 1
ATOM 714 C CA . VAL A 1 87 ? -18.451 -12.295 14.119 1.00 96.81 87 VAL A CA 1
ATOM 715 C C . VAL A 1 87 ? -19.024 -11.878 12.761 1.00 96.81 87 VAL A C 1
ATOM 717 O O . VAL A 1 87 ? -19.108 -12.705 11.860 1.00 96.81 87 VAL A O 1
ATOM 720 N N . ASN A 1 88 ? -19.397 -10.605 12.599 1.00 95.06 88 ASN A N 1
ATOM 721 C CA . ASN A 1 88 ? -20.019 -10.085 11.376 1.00 95.06 88 ASN A CA 1
ATOM 722 C C . ASN A 1 88 ? -19.158 -9.021 10.682 1.00 95.06 88 ASN A C 1
ATOM 724 O O . ASN A 1 88 ? -19.634 -8.332 9.775 1.00 95.06 88 ASN A O 1
ATOM 728 N N . MET A 1 89 ? -17.898 -8.859 11.093 1.00 97.25 89 MET A N 1
ATOM 729 C CA . MET A 1 89 ? -17.083 -7.723 10.666 1.00 97.25 89 MET A CA 1
ATOM 730 C C . MET A 1 89 ? -16.882 -7.676 9.150 1.00 97.25 89 MET A C 1
ATOM 732 O O . MET A 1 89 ? -16.919 -6.592 8.583 1.00 97.25 89 MET A O 1
ATOM 736 N N . LEU A 1 90 ? -16.765 -8.817 8.462 1.00 94.38 90 LEU A N 1
ATOM 737 C CA . LEU A 1 90 ? -16.664 -8.826 6.998 1.00 94.38 90 LEU A CA 1
ATOM 738 C C . LEU A 1 90 ? -17.889 -8.165 6.341 1.00 94.38 90 LEU A C 1
ATOM 740 O O . LEU A 1 90 ? -17.740 -7.315 5.467 1.00 94.38 90 LEU A O 1
ATOM 744 N N . GLN A 1 91 ? -19.097 -8.493 6.804 1.00 96.38 91 GLN A N 1
ATOM 745 C CA . GLN A 1 91 ? -20.326 -7.868 6.313 1.00 96.38 91 GLN A CA 1
ATOM 746 C C . GLN A 1 91 ? -20.405 -6.388 6.715 1.00 96.38 91 GLN A C 1
ATOM 748 O O . GLN A 1 91 ? -20.867 -5.552 5.936 1.00 96.38 91 GLN A O 1
ATOM 753 N N . THR A 1 92 ? -19.930 -6.035 7.909 1.00 97.00 92 THR A N 1
ATOM 754 C CA . THR A 1 92 ? -19.798 -4.637 8.341 1.00 97.00 92 THR A CA 1
ATOM 755 C C . THR A 1 92 ? -18.857 -3.862 7.419 1.00 97.00 92 THR A C 1
ATOM 757 O O . THR A 1 92 ? -19.197 -2.760 6.996 1.00 97.00 92 THR A O 1
ATOM 760 N N . VAL A 1 93 ? -17.732 -4.456 7.018 1.00 94.75 93 VAL A N 1
ATOM 761 C CA . VAL A 1 93 ? -16.762 -3.878 6.083 1.00 94.75 93 VAL A CA 1
ATOM 762 C C . VAL A 1 93 ? -17.360 -3.713 4.690 1.00 94.75 93 VAL A C 1
ATOM 764 O O . VAL A 1 93 ? -17.232 -2.636 4.120 1.00 94.75 93 VAL A O 1
ATOM 767 N N . VAL A 1 94 ? -18.111 -4.695 4.180 1.00 93.88 94 VAL A N 1
ATOM 768 C CA . VAL A 1 94 ? -18.885 -4.554 2.928 1.00 93.88 94 VAL A CA 1
ATOM 769 C C . VAL A 1 94 ? -19.752 -3.291 2.961 1.00 93.88 94 VAL A C 1
ATOM 771 O O . VAL A 1 94 ? -19.722 -2.491 2.028 1.00 93.88 94 VAL A O 1
ATOM 774 N N . ASN A 1 95 ? -20.472 -3.072 4.065 1.00 95.38 95 ASN A N 1
ATOM 775 C CA . ASN A 1 95 ? -21.313 -1.888 4.237 1.00 95.38 95 ASN A CA 1
ATOM 776 C C . ASN A 1 95 ? -20.496 -0.597 4.389 1.00 95.38 95 ASN A C 1
ATOM 778 O O . ASN A 1 95 ? -20.945 0.458 3.943 1.00 95.38 95 ASN A O 1
ATOM 782 N N . LEU A 1 96 ? -19.325 -0.657 5.026 1.00 95.06 96 LEU A N 1
ATOM 783 C CA . LEU A 1 96 ? -18.408 0.471 5.199 1.00 95.06 96 LEU A CA 1
ATOM 784 C C . LEU A 1 96 ? -17.772 0.913 3.877 1.00 95.06 96 LEU A C 1
ATOM 786 O O . LEU A 1 96 ? -17.582 2.110 3.683 1.00 95.06 96 LEU A O 1
ATOM 790 N N . MET A 1 97 ? -17.501 -0.012 2.950 1.00 87.75 97 MET A N 1
ATOM 791 C CA . MET A 1 97 ? -16.894 0.320 1.654 1.00 87.75 97 MET A CA 1
ATOM 792 C C . MET A 1 97 ? -17.833 1.100 0.726 1.00 87.75 97 MET A C 1
ATOM 794 O O . MET A 1 97 ? -17.369 1.711 -0.229 1.00 87.75 97 MET A O 1
ATOM 798 N N . SER A 1 98 ? -19.127 1.205 1.045 1.00 90.56 98 SER A N 1
ATOM 799 C CA . SER A 1 98 ? -20.046 2.146 0.386 1.00 90.56 98 SER A CA 1
ATOM 800 C C . SER A 1 98 ? -19.886 3.601 0.891 1.00 90.56 98 SER A C 1
ATOM 802 O O . SER A 1 98 ? -20.857 4.365 0.914 1.00 90.56 98 SER A O 1
ATOM 804 N N . CYS A 1 99 ? -18.705 3.961 1.403 1.00 88.31 99 CYS A N 1
ATOM 805 C CA . CYS A 1 99 ? -18.348 5.300 1.874 1.00 88.31 99 CYS A CA 1
ATOM 806 C C . CYS A 1 99 ? -17.956 6.225 0.711 1.00 88.31 99 CYS A C 1
ATOM 808 O O . CYS A 1 99 ? -17.916 5.817 -0.450 1.00 88.31 99 CYS A O 1
ATOM 810 N N . LYS A 1 100 ? -17.650 7.492 1.013 1.00 82.44 100 LYS A N 1
ATOM 811 C CA . LYS A 1 100 ? -17.015 8.383 0.033 1.00 82.44 100 LYS A CA 1
ATOM 812 C C . LYS A 1 100 ? -15.605 7.881 -0.304 1.00 82.44 100 LYS A C 1
ATOM 814 O O . LYS A 1 100 ? -14.906 7.349 0.559 1.00 82.44 100 LYS A O 1
ATOM 819 N N . ALA A 1 101 ? -15.152 8.111 -1.537 1.00 72.81 101 ALA A N 1
ATOM 820 C CA . ALA A 1 101 ? -13.821 7.689 -1.990 1.00 72.81 101 ALA A CA 1
ATOM 821 C C . ALA A 1 101 ? -12.688 8.212 -1.079 1.00 72.81 101 ALA A C 1
ATOM 823 O O . ALA A 1 101 ? -11.752 7.483 -0.760 1.00 72.81 101 ALA A O 1
ATOM 824 N N . GLU A 1 102 ? -12.821 9.444 -0.580 1.00 71.69 102 GLU A N 1
ATOM 825 C CA . GLU A 1 102 ? -11.878 10.087 0.348 1.00 71.69 102 GLU A CA 1
ATOM 826 C C . GLU A 1 102 ? -11.792 9.423 1.738 1.00 71.69 102 GLU A C 1
ATOM 828 O O . GLU A 1 102 ? -10.822 9.631 2.471 1.00 71.69 102 GLU A O 1
ATOM 833 N N . ASP A 1 103 ? -12.788 8.623 2.125 1.00 77.88 103 ASP A N 1
ATOM 834 C CA . ASP A 1 103 ? -12.880 7.979 3.441 1.00 77.88 103 ASP A CA 1
ATOM 835 C C . ASP A 1 103 ? -12.426 6.519 3.434 1.00 77.88 103 ASP A C 1
ATOM 837 O O . ASP A 1 103 ? -12.076 5.971 4.481 1.00 77.88 103 ASP A O 1
ATOM 841 N N . THR A 1 104 ? -12.353 5.910 2.251 1.00 75.56 104 THR A N 1
ATOM 842 C CA . THR A 1 104 ? -11.965 4.509 2.043 1.00 75.56 104 THR A CA 1
ATOM 843 C C . THR A 1 104 ? -10.667 4.168 2.773 1.00 75.56 104 THR A C 1
ATOM 845 O O . THR A 1 104 ? -10.608 3.242 3.582 1.00 75.56 104 THR A O 1
ATOM 848 N N . MET A 1 105 ? -9.619 4.957 2.543 1.00 68.62 105 MET A N 1
ATOM 849 C CA . MET A 1 105 ? -8.307 4.682 3.125 1.00 68.62 105 MET A CA 1
ATOM 850 C C . MET A 1 105 ? -8.251 4.963 4.631 1.00 68.62 105 MET A C 1
ATOM 852 O O . MET A 1 105 ? -7.462 4.344 5.345 1.00 68.62 105 MET A O 1
ATOM 856 N N . LYS A 1 106 ? -9.123 5.838 5.147 1.00 77.00 106 LYS A N 1
ATOM 857 C CA . LYS A 1 106 ? -9.250 6.079 6.589 1.00 77.00 106 LYS A CA 1
ATOM 858 C C . LYS A 1 106 ? -9.861 4.860 7.293 1.00 77.00 106 LYS A C 1
ATOM 860 O O . LYS A 1 106 ? -9.408 4.496 8.372 1.00 77.00 106 LYS A O 1
ATOM 865 N N . ILE A 1 107 ? -10.811 4.172 6.655 1.00 82.94 107 ILE A N 1
ATOM 866 C CA . ILE A 1 107 ? -11.387 2.910 7.156 1.00 82.94 107 ILE A CA 1
ATOM 867 C C . ILE A 1 107 ? -10.332 1.795 7.159 1.00 82.94 107 ILE A C 1
ATOM 869 O O . ILE A 1 107 ? -10.150 1.120 8.172 1.00 82.94 107 ILE A O 1
ATOM 873 N N . VAL A 1 108 ? -9.580 1.651 6.061 1.00 75.38 108 VAL A N 1
ATOM 874 C CA . VAL A 1 108 ? -8.464 0.690 5.958 1.00 75.38 108 VAL A CA 1
ATOM 875 C C . VAL A 1 108 ? -7.407 0.944 7.040 1.00 75.38 108 VAL A C 1
ATOM 877 O O . VAL A 1 108 ? -6.936 0.006 7.681 1.00 75.38 108 VAL A O 1
ATOM 880 N N . ARG A 1 109 ? -7.076 2.214 7.310 1.00 70.31 109 ARG A N 1
ATOM 881 C CA . ARG A 1 109 ? -6.145 2.604 8.380 1.00 70.31 109 ARG A CA 1
ATOM 882 C C . ARG A 1 109 ? -6.586 2.099 9.750 1.00 70.31 109 ARG A C 1
ATOM 884 O O . ARG A 1 109 ? -5.740 1.604 10.486 1.00 70.31 109 ARG A O 1
ATOM 891 N N . VAL A 1 110 ? -7.867 2.213 10.103 1.00 81.00 110 VAL A N 1
ATOM 892 C CA . VAL A 1 110 ? -8.360 1.740 11.409 1.00 81.00 110 VAL A CA 1
ATOM 893 C C . VAL A 1 110 ? -8.128 0.233 11.563 1.00 81.00 110 VAL A C 1
ATOM 895 O O . VAL A 1 110 ? -7.605 -0.191 12.589 1.00 81.00 110 VAL A O 1
ATOM 898 N N . MET A 1 111 ? -8.414 -0.562 10.527 1.00 82.06 111 MET A N 1
ATOM 899 C CA . MET A 1 111 ? -8.158 -2.010 10.550 1.00 82.06 111 MET A CA 1
ATOM 900 C C . MET A 1 111 ? -6.667 -2.346 10.665 1.00 82.06 111 MET A C 1
ATOM 902 O O . MET A 1 111 ? -6.295 -3.224 11.436 1.00 82.06 111 MET A O 1
ATOM 906 N N . ASN A 1 112 ? -5.792 -1.610 9.978 1.00 70.44 112 ASN A N 1
ATOM 907 C CA . ASN A 1 112 ? -4.345 -1.798 10.130 1.00 70.44 112 ASN A CA 1
ATOM 908 C C . ASN A 1 112 ? -3.859 -1.440 11.543 1.00 70.44 112 ASN A C 1
ATOM 910 O O . ASN A 1 112 ? -3.028 -2.145 12.112 1.00 70.44 112 ASN A O 1
ATOM 914 N N . LEU A 1 113 ? -4.408 -0.380 12.144 1.00 71.44 113 LEU A N 1
ATOM 915 C CA . LEU A 1 113 ? -4.115 -0.024 13.534 1.00 71.44 113 LEU A CA 1
ATOM 916 C C . LEU A 1 113 ? -4.597 -1.093 14.520 1.00 71.44 113 LEU A C 1
ATOM 918 O O . LEU A 1 113 ? -4.014 -1.210 15.596 1.00 71.44 113 LEU A O 1
ATOM 922 N N . TRP A 1 114 ? -5.627 -1.873 14.186 1.00 83.69 114 TRP A N 1
ATOM 923 C CA . TRP A 1 114 ? -6.042 -3.005 15.013 1.00 83.69 114 TRP A CA 1
ATOM 924 C C . TRP A 1 114 ? -5.002 -4.123 15.046 1.00 83.69 114 TRP A C 1
ATOM 926 O O . TRP A 1 114 ? -4.776 -4.669 16.121 1.00 83.69 114 TRP A O 1
ATOM 936 N N . ILE A 1 115 ? -4.326 -4.403 13.930 1.00 73.88 115 ILE A N 1
ATOM 937 C CA . ILE A 1 115 ? -3.237 -5.392 13.875 1.00 73.88 115 ILE A CA 1
ATOM 938 C C . ILE A 1 115 ? -2.047 -4.897 14.699 1.00 73.88 115 ILE A C 1
ATOM 940 O O . ILE A 1 115 ? -1.609 -5.547 15.646 1.00 73.88 115 ILE A O 1
ATOM 944 N N . VAL A 1 116 ? -1.561 -3.696 14.374 1.00 69.12 116 VAL A N 1
ATOM 945 C CA . VAL A 1 116 ? -0.376 -3.095 15.004 1.00 69.12 116 VAL A CA 1
ATOM 946 C C . VAL A 1 116 ? -0.527 -3.002 16.521 1.00 69.12 116 VAL A C 1
ATOM 948 O O . VAL A 1 116 ? 0.406 -3.276 17.270 1.00 69.12 116 VAL A O 1
ATOM 951 N N . GLN A 1 117 ? -1.713 -2.611 16.983 1.00 76.38 117 GLN A N 1
ATOM 952 C CA . GLN A 1 117 ? -1.980 -2.390 18.402 1.00 76.38 117 GLN A CA 1
ATOM 953 C C . GLN A 1 117 ? -2.583 -3.622 19.083 1.00 76.38 117 GLN A C 1
ATOM 955 O O . GLN A 1 117 ? -3.079 -3.504 20.201 1.00 76.38 117 GLN A O 1
ATOM 960 N N . LYS A 1 118 ? -2.537 -4.786 18.419 1.00 81.44 118 LYS A N 1
ATOM 961 C CA . LYS A 1 118 ? -3.001 -6.079 18.939 1.00 81.44 118 LYS A CA 1
ATOM 962 C C . LYS A 1 118 ? -4.444 -6.045 19.462 1.00 81.44 118 LYS A C 1
ATOM 964 O O . LYS A 1 118 ? -4.774 -6.693 20.449 1.00 81.44 118 LYS A O 1
ATOM 969 N N . VAL A 1 119 ? -5.309 -5.273 18.799 1.00 87.56 119 VAL A N 1
ATOM 970 C CA . VAL A 1 119 ? -6.765 -5.303 19.025 1.00 87.56 119 VAL A CA 1
ATOM 971 C C . VAL A 1 119 ? -7.343 -6.608 18.478 1.00 87.56 119 VAL A C 1
ATOM 973 O O . VAL A 1 119 ? -8.218 -7.199 19.108 1.00 87.56 119 VAL A O 1
ATOM 976 N N . TYR A 1 120 ? -6.826 -7.045 17.327 1.00 87.81 120 TYR A N 1
ATOM 977 C CA . TYR A 1 120 ? -7.096 -8.329 16.689 1.00 87.81 120 TYR A CA 1
ATOM 978 C C . TYR A 1 120 ? -5.792 -8.905 16.138 1.00 87.81 120 TYR A C 1
ATOM 980 O O . TYR A 1 120 ? -4.915 -8.147 15.715 1.00 87.81 120 TYR A O 1
ATOM 988 N N . ASP A 1 121 ? -5.707 -10.230 16.073 1.00 82.38 121 ASP A N 1
ATOM 989 C CA . ASP A 1 121 ? -4.635 -10.903 15.344 1.00 82.38 121 ASP A CA 1
ATOM 990 C C . ASP A 1 121 ? -4.759 -10.652 13.838 1.00 82.38 121 ASP A C 1
ATOM 992 O O . ASP A 1 121 ? -5.861 -10.521 13.291 1.00 82.38 121 ASP A O 1
ATOM 996 N N . GLU A 1 122 ? -3.618 -10.612 13.148 1.00 77.88 122 GLU A N 1
ATOM 997 C CA . GLU A 1 122 ? -3.558 -10.348 11.707 1.00 77.88 122 GLU A CA 1
ATOM 998 C C . GLU A 1 122 ? -4.441 -11.312 10.905 1.00 77.88 122 GLU A C 1
ATOM 1000 O O . GLU A 1 122 ? -5.143 -10.889 9.986 1.00 77.88 122 GLU A O 1
ATOM 1005 N N . GLU A 1 123 ? -4.472 -12.589 11.287 1.00 80.12 123 GLU A N 1
ATOM 1006 C CA . GLU A 1 123 ? -5.260 -13.630 10.618 1.00 80.12 123 GLU A CA 1
ATOM 1007 C C . GLU A 1 123 ? -6.764 -13.328 10.606 1.00 80.12 123 GLU A C 1
ATOM 1009 O O . GLU A 1 123 ? -7.448 -13.631 9.628 1.00 80.12 123 GLU A O 1
ATOM 1014 N N . ILE A 1 124 ? -7.269 -12.675 11.658 1.00 89.00 124 ILE A N 1
ATOM 1015 C CA . ILE A 1 124 ? -8.677 -12.286 11.779 1.00 89.00 124 ILE A CA 1
ATOM 1016 C C . ILE A 1 124 ? -8.982 -11.091 10.865 1.00 89.00 124 ILE A C 1
ATOM 1018 O O . ILE A 1 124 ? -10.030 -11.051 10.221 1.00 89.00 124 ILE A O 1
ATOM 1022 N N . VAL A 1 125 ? -8.068 -10.119 10.791 1.00 81.38 125 VAL A N 1
ATOM 1023 C CA . VAL A 1 125 ? -8.268 -8.853 10.061 1.00 81.38 125 VAL A CA 1
ATOM 1024 C C . VAL A 1 125 ? -8.011 -9.001 8.559 1.00 81.38 125 VAL A C 1
ATOM 1026 O O . VAL A 1 125 ? -8.633 -8.320 7.738 1.00 81.38 125 VAL A O 1
ATOM 1029 N N . ARG A 1 126 ? -7.106 -9.902 8.168 1.00 78.69 126 ARG A N 1
ATOM 1030 C CA . ARG A 1 126 ? -6.638 -10.071 6.785 1.00 78.69 126 ARG A CA 1
ATOM 1031 C C . ARG A 1 126 ? -7.765 -10.288 5.760 1.00 78.69 126 ARG A C 1
ATOM 1033 O O . ARG A 1 126 ? -7.723 -9.623 4.722 1.00 78.69 126 ARG A O 1
ATOM 1040 N N . PRO A 1 127 ? -8.802 -11.115 6.008 1.00 83.56 127 PRO A N 1
ATOM 1041 C CA . PRO A 1 127 ? -9.933 -11.252 5.087 1.00 83.56 127 PRO A CA 1
ATOM 1042 C C . PRO A 1 127 ? -10.699 -9.941 4.851 1.00 83.56 127 PRO A C 1
ATOM 1044 O O . PRO A 1 127 ? -11.213 -9.712 3.756 1.00 83.56 127 PRO A O 1
ATOM 1047 N N . TRP A 1 128 ? -10.766 -9.062 5.855 1.00 89.88 128 TRP A N 1
ATOM 1048 C CA . TRP A 1 128 ? -11.458 -7.775 5.760 1.00 89.88 128 TRP A CA 1
ATOM 1049 C C . TRP A 1 128 ? -10.677 -6.790 4.889 1.00 89.88 128 TRP A C 1
ATOM 1051 O O . TRP A 1 128 ? -11.241 -6.168 3.988 1.00 89.88 128 TRP A O 1
ATOM 1061 N N . LEU A 1 129 ? -9.361 -6.705 5.103 1.00 76.31 129 LEU A N 1
ATOM 1062 C CA . LEU A 1 129 ? -8.462 -5.884 4.288 1.00 76.31 129 LEU A CA 1
ATOM 1063 C C . LEU A 1 129 ? -8.433 -6.348 2.827 1.00 76.31 129 LEU A C 1
ATOM 1065 O O . LEU A 1 129 ? -8.437 -5.524 1.910 1.00 76.31 129 LEU A O 1
ATOM 1069 N N . GLU A 1 130 ? -8.455 -7.661 2.601 1.00 75.12 130 GLU A N 1
ATOM 1070 C CA . GLU A 1 130 ? -8.498 -8.245 1.261 1.00 75.12 130 GLU A CA 1
ATOM 1071 C C . GLU A 1 130 ? -9.790 -7.878 0.518 1.00 75.12 130 GLU A C 1
ATOM 1073 O O . GLU A 1 130 ? -9.757 -7.570 -0.677 1.00 75.12 130 GLU A O 1
ATOM 1078 N N . TYR A 1 131 ? -10.924 -7.829 1.222 1.00 81.75 131 TYR A N 1
ATOM 1079 C CA . TYR A 1 131 ? -12.166 -7.318 0.649 1.00 81.75 131 TYR A CA 1
ATOM 1080 C C . TYR A 1 131 ? -12.030 -5.846 0.231 1.00 81.75 131 TYR A C 1
ATOM 1082 O O . TYR A 1 131 ? -12.355 -5.501 -0.908 1.00 81.75 131 TYR A O 1
ATOM 1090 N N . CYS A 1 132 ? -11.488 -4.981 1.099 1.00 76.56 132 CYS A N 1
ATOM 1091 C CA . CYS A 1 132 ? -11.256 -3.569 0.773 1.00 76.56 132 CYS A CA 1
ATOM 1092 C C . CYS A 1 132 ? -10.369 -3.403 -0.469 1.00 76.56 132 CYS A C 1
ATOM 1094 O O . CYS A 1 132 ? -10.640 -2.553 -1.318 1.00 76.56 132 CYS A O 1
ATOM 1096 N N . ARG A 1 133 ? -9.331 -4.242 -0.597 1.00 66.69 133 ARG A N 1
ATOM 1097 C CA . ARG A 1 133 ? -8.415 -4.251 -1.746 1.00 66.69 133 ARG A CA 1
ATOM 1098 C C . ARG A 1 133 ? -9.138 -4.578 -3.052 1.00 66.69 133 ARG A C 1
ATOM 1100 O O . ARG A 1 133 ? -8.904 -3.905 -4.058 1.00 66.69 133 ARG A O 1
ATOM 1107 N N . LYS A 1 134 ? -10.012 -5.592 -3.037 1.00 66.94 134 LYS A N 1
ATOM 1108 C CA . LYS A 1 134 ? -10.805 -6.009 -4.206 1.00 66.94 134 LYS A CA 1
ATOM 1109 C C . LYS A 1 134 ? -11.855 -4.968 -4.590 1.00 66.94 134 LYS A C 1
ATOM 1111 O O . LYS A 1 134 ? -12.005 -4.680 -5.771 1.00 66.94 134 LYS A O 1
ATOM 1116 N N . ALA A 1 135 ? -12.532 -4.374 -3.608 1.00 67.38 135 ALA A N 1
ATOM 1117 C CA . ALA A 1 135 ? -13.587 -3.391 -3.843 1.00 67.38 135 ALA A CA 1
ATOM 1118 C C . ALA A 1 135 ? -13.080 -2.068 -4.455 1.00 67.38 135 ALA A C 1
ATOM 1120 O O . ALA A 1 135 ? -13.837 -1.403 -5.154 1.00 67.38 135 ALA A O 1
ATOM 1121 N N . HIS A 1 136 ? -11.813 -1.689 -4.226 1.00 57.91 136 HIS A N 1
ATOM 1122 C CA . HIS A 1 136 ? -11.278 -0.374 -4.622 1.00 57.91 136 HIS A CA 1
ATOM 1123 C C . HIS A 1 136 ? -10.169 -0.389 -5.682 1.00 57.91 136 HIS A C 1
ATOM 1125 O O . HIS A 1 136 ? -9.556 0.649 -5.912 1.00 57.91 136 HIS A O 1
ATOM 1131 N N . GLY A 1 137 ? -9.897 -1.518 -6.348 1.00 44.62 137 GLY A N 1
ATOM 1132 C CA . GLY A 1 137 ? -8.971 -1.532 -7.487 1.00 44.62 137 GLY A CA 1
ATOM 1133 C C . GLY A 1 137 ? -7.566 -1.008 -7.146 1.00 44.62 137 GLY A C 1
ATOM 1134 O O . GLY A 1 137 ? -7.123 -0.002 -7.684 1.00 44.62 137 GLY A O 1
ATOM 1135 N N . SER A 1 138 ? -6.886 -1.684 -6.214 1.00 45.75 138 SER A N 1
ATOM 1136 C CA . SER A 1 138 ? -5.422 -1.721 -6.007 1.00 45.75 138 SER A CA 1
ATOM 1137 C C . SER A 1 138 ? -4.569 -0.590 -6.625 1.00 45.75 138 SER A C 1
ATOM 1139 O O . SER A 1 138 ? -4.077 -0.752 -7.739 1.00 45.75 138 SER A O 1
ATOM 1141 N N . ARG A 1 139 ? -4.262 0.476 -5.855 1.00 40.50 139 ARG A N 1
ATOM 1142 C CA . ARG A 1 139 ? -3.022 1.284 -6.035 1.00 40.50 139 ARG A CA 1
ATOM 1143 C C . ARG A 1 139 ? -2.340 1.790 -4.748 1.00 40.50 139 ARG A C 1
ATOM 1145 O O . ARG A 1 139 ? -1.139 2.009 -4.788 1.00 40.50 139 ARG A O 1
ATOM 1152 N N . GLY A 1 140 ? -3.037 1.927 -3.610 1.00 40.06 140 GLY A N 1
ATOM 1153 C CA . GLY A 1 140 ? -2.458 2.562 -2.400 1.00 40.06 140 GLY A CA 1
ATOM 1154 C C . GLY A 1 140 ? -2.292 1.684 -1.150 1.00 40.06 140 GLY A C 1
ATOM 1155 O O . GLY A 1 140 ? -1.581 2.064 -0.224 1.00 40.06 140 GLY A O 1
ATOM 1156 N N . VAL A 1 141 ? -2.930 0.510 -1.088 1.00 43.53 141 VAL A N 1
ATOM 1157 C CA . VAL A 1 141 ? -3.044 -0.252 0.173 1.00 43.53 141 VAL A CA 1
ATOM 1158 C C . VAL A 1 141 ? -1.713 -0.895 0.583 1.00 43.53 141 VAL A C 1
ATOM 1160 O O . VAL A 1 141 ? -1.330 -0.811 1.743 1.00 43.53 141 VAL A O 1
ATOM 1163 N N . THR A 1 142 ? -0.956 -1.464 -0.358 1.00 40.31 142 THR A N 1
ATOM 1164 C CA . THR A 1 142 ? 0.306 -2.173 -0.068 1.00 40.31 142 THR A CA 1
ATOM 1165 C C . THR A 1 142 ? 1.446 -1.233 0.332 1.00 40.31 142 THR A C 1
ATOM 1167 O O . THR A 1 142 ? 2.190 -1.527 1.260 1.00 40.31 142 THR A O 1
ATOM 1170 N N . ALA A 1 143 ? 1.553 -0.073 -0.321 1.00 41.97 143 ALA A N 1
ATOM 1171 C CA . ALA A 1 143 ? 2.542 0.954 0.013 1.00 41.97 143 ALA A CA 1
ATOM 1172 C C . ALA A 1 143 ? 2.310 1.525 1.423 1.00 41.97 143 ALA A C 1
ATOM 1174 O O . ALA A 1 143 ? 3.242 1.688 2.208 1.00 41.97 143 ALA A O 1
ATOM 1175 N N . PHE A 1 144 ? 1.040 1.753 1.767 1.00 45.31 144 PHE A N 1
ATOM 1176 C CA . PHE A 1 144 ? 0.628 2.224 3.084 1.00 45.31 144 PHE A CA 1
ATOM 1177 C C . PHE A 1 144 ? 0.881 1.186 4.193 1.00 45.31 144 PHE A C 1
ATOM 1179 O O . PHE A 1 144 ? 1.265 1.562 5.298 1.00 45.31 144 PHE A O 1
ATOM 1186 N N . LEU A 1 145 ? 0.721 -0.112 3.894 1.00 44.75 145 LEU A N 1
ATOM 1187 C CA . LEU A 1 145 ? 1.035 -1.219 4.810 1.00 44.75 145 LEU A CA 1
ATOM 1188 C C . LEU A 1 145 ? 2.525 -1.271 5.173 1.00 44.75 145 LEU A C 1
ATOM 1190 O O . LEU A 1 145 ? 2.852 -1.450 6.341 1.00 44.75 145 LEU A O 1
ATOM 1194 N N . ILE A 1 146 ? 3.417 -1.055 4.202 1.00 45.38 146 ILE A N 1
ATOM 1195 C CA . ILE A 1 146 ? 4.871 -1.032 4.429 1.00 45.38 146 ILE A CA 1
ATOM 1196 C C . ILE A 1 146 ? 5.261 0.176 5.296 1.00 45.38 146 ILE A C 1
ATOM 1198 O O . ILE A 1 146 ? 5.993 0.026 6.271 1.00 45.38 146 ILE A O 1
ATOM 1202 N N . ILE A 1 147 ? 4.721 1.362 4.995 1.00 49.84 147 ILE A N 1
ATOM 1203 C CA . ILE A 1 147 ? 5.012 2.594 5.746 1.00 49.84 147 ILE A CA 1
ATOM 1204 C C . ILE A 1 147 ? 4.493 2.512 7.189 1.00 49.84 147 ILE A C 1
ATOM 1206 O O . ILE A 1 147 ? 5.211 2.872 8.118 1.00 49.84 147 ILE A O 1
ATOM 1210 N N . LEU A 1 148 ? 3.274 2.006 7.407 1.00 45.25 148 LEU A N 1
ATOM 1211 C CA . LEU A 1 148 ? 2.738 1.816 8.759 1.00 45.25 148 LEU A CA 1
ATOM 1212 C C . LEU A 1 148 ? 3.490 0.736 9.541 1.00 45.25 148 LEU A C 1
ATOM 1214 O O . LEU A 1 148 ? 3.725 0.922 10.730 1.00 45.25 148 LEU A O 1
ATOM 1218 N N . TYR A 1 149 ? 3.877 -0.366 8.897 1.00 45.56 149 TYR A N 1
ATOM 1219 C CA . TYR A 1 149 ? 4.676 -1.412 9.534 1.00 45.56 149 TYR A CA 1
ATOM 1220 C C . TYR A 1 149 ? 6.008 -0.853 10.062 1.00 45.56 149 TYR A C 1
ATOM 1222 O O . TYR A 1 149 ? 6.329 -1.056 11.231 1.00 45.56 149 TYR A O 1
ATOM 1230 N N . PHE A 1 150 ? 6.727 -0.064 9.253 1.00 42.09 150 PHE A N 1
ATOM 1231 C CA . PHE A 1 150 ? 7.981 0.566 9.681 1.00 42.09 150 PHE A CA 1
ATOM 1232 C C . PHE A 1 150 ? 7.786 1.657 10.744 1.00 42.09 150 PHE A C 1
ATOM 1234 O O . PHE A 1 150 ? 8.543 1.701 11.704 1.00 42.09 150 PHE A O 1
ATOM 1241 N N . LEU A 1 151 ? 6.752 2.502 10.636 1.00 44.53 151 LEU A N 1
ATOM 1242 C CA . LEU A 1 151 ? 6.505 3.580 11.609 1.00 44.53 151 LEU A CA 1
ATOM 1243 C C . LEU A 1 151 ? 6.105 3.084 13.008 1.00 44.53 151 LEU A C 1
ATOM 1245 O O . LEU A 1 151 ? 6.234 3.835 13.973 1.00 44.53 151 LEU A O 1
ATOM 1249 N N . PHE A 1 152 ? 5.570 1.865 13.124 1.00 41.94 152 PHE A N 1
ATOM 1250 C CA . PHE A 1 152 ? 5.017 1.348 14.379 1.00 41.94 152 PHE A CA 1
ATOM 1251 C C . PHE A 1 152 ? 5.823 0.210 15.029 1.00 41.94 152 PHE A C 1
ATOM 1253 O O . PHE A 1 152 ? 5.509 -0.147 16.166 1.00 41.94 152 PHE A O 1
ATOM 1260 N N . GLN A 1 153 ? 6.857 -0.336 14.372 1.00 38.94 153 GLN A N 1
ATOM 1261 C CA . GLN A 1 153 ? 7.795 -1.264 15.023 1.00 38.94 153 GLN A CA 1
ATOM 1262 C C . GLN A 1 153 ? 8.772 -0.567 15.989 1.00 38.94 153 GLN A C 1
ATOM 1264 O O . GLN A 1 153 ? 9.212 -1.207 16.941 1.00 38.94 153 GLN A O 1
ATOM 1269 N N . ASP A 1 154 ? 9.020 0.740 15.847 1.00 36.25 154 ASP A N 1
ATOM 1270 C CA . ASP A 1 154 ? 9.920 1.511 16.726 1.00 36.25 154 ASP A CA 1
ATOM 1271 C C . ASP A 1 154 ? 9.248 2.010 18.021 1.00 36.25 154 ASP A C 1
ATOM 1273 O O . ASP A 1 154 ? 9.314 3.185 18.389 1.00 36.25 154 ASP A O 1
ATOM 1277 N N . ASN A 1 155 ? 8.604 1.105 18.760 1.00 37.88 155 ASN A N 1
ATOM 1278 C CA . ASN A 1 155 ? 8.371 1.317 20.187 1.00 37.88 155 ASN A CA 1
ATOM 1279 C C . ASN A 1 155 ? 9.451 0.583 20.993 1.00 37.88 155 ASN A C 1
ATOM 1281 O O . ASN A 1 155 ? 9.338 -0.627 21.186 1.00 37.88 155 ASN A O 1
ATOM 1285 N N . MET A 1 156 ? 10.436 1.358 21.481 1.00 27.39 156 MET A N 1
ATOM 1286 C CA . MET A 1 156 ? 11.149 1.310 22.787 1.00 27.39 156 MET A CA 1
ATOM 1287 C C . MET A 1 156 ? 12.666 1.577 22.621 1.00 27.39 156 MET A C 1
ATOM 1289 O O . MET A 1 156 ? 13.248 1.008 21.703 1.00 27.39 156 MET A O 1
ATOM 1293 N N . PRO A 1 157 ? 13.371 2.310 23.518 1.00 30.56 157 PRO A N 1
ATOM 1294 C CA . PRO A 1 157 ? 12.956 3.148 24.649 1.00 30.56 157 PRO A CA 1
ATOM 1295 C C . PRO A 1 157 ? 13.260 4.653 24.426 1.00 30.56 157 PRO A C 1
ATOM 1297 O O . PRO A 1 157 ? 13.836 5.057 23.422 1.00 30.56 157 PRO A O 1
ATOM 1300 N N . HIS A 1 158 ? 12.848 5.486 25.386 1.00 36.50 158 HIS A N 1
ATOM 1301 C CA . HIS A 1 158 ? 13.007 6.944 25.438 1.00 36.50 158 HIS A CA 1
ATOM 1302 C C . HIS A 1 158 ? 14.351 7.483 24.910 1.00 36.50 158 HIS A C 1
ATOM 1304 O O . HIS A 1 158 ? 15.349 7.489 25.627 1.00 36.50 158 HIS A O 1
ATOM 1310 N N . THR A 1 159 ? 14.345 8.069 23.715 1.00 31.25 159 THR A N 1
ATOM 1311 C CA . THR A 1 159 ? 15.275 9.156 23.388 1.00 31.25 159 THR A CA 1
ATOM 1312 C C . THR A 1 159 ? 14.609 10.490 23.727 1.00 31.25 159 THR A C 1
ATOM 1314 O O . THR A 1 159 ? 13.429 10.663 23.394 1.00 31.25 159 THR A O 1
ATOM 1317 N N . PRO A 1 160 ? 15.311 11.426 24.394 1.00 26.72 160 PRO A N 1
ATOM 1318 C CA . PRO A 1 160 ? 14.782 12.759 24.668 1.00 26.72 160 PRO A CA 1
ATOM 1319 C C . PRO A 1 160 ? 14.371 13.462 23.365 1.00 26.72 160 PRO A C 1
ATOM 1321 O O . PRO A 1 160 ? 14.802 13.038 22.287 1.00 26.72 160 PRO A O 1
ATOM 1324 N N . PRO A 1 161 ? 13.562 14.534 23.433 1.00 28.47 161 PRO A N 1
ATOM 1325 C CA . PRO A 1 161 ? 13.275 15.354 22.263 1.00 28.47 161 PRO A CA 1
ATOM 1326 C C . PRO A 1 161 ? 14.609 15.865 21.709 1.00 28.47 161 PRO A C 1
ATOM 1328 O O . PRO A 1 161 ? 15.269 16.678 22.347 1.00 28.47 161 PRO A O 1
ATOM 1331 N N . LEU A 1 162 ? 15.043 15.324 20.571 1.00 35.22 162 LEU A N 1
ATOM 1332 C CA . LEU A 1 162 ? 16.239 15.792 19.884 1.00 35.22 162 LEU A CA 1
ATOM 1333 C C . LEU A 1 162 ? 15.876 17.080 19.152 1.00 35.22 162 LEU A C 1
ATOM 1335 O O . LEU A 1 162 ? 14.931 17.111 18.360 1.00 35.22 162 LEU A O 1
ATOM 1339 N N . GLU A 1 163 ? 16.606 18.135 19.495 1.00 28.89 163 GLU A N 1
ATOM 1340 C CA . GLU A 1 163 ? 16.512 19.458 18.895 1.00 28.89 163 GLU A CA 1
ATOM 1341 C C . GLU A 1 163 ? 16.651 19.373 17.372 1.00 28.89 163 GLU A C 1
ATOM 1343 O O . GLU A 1 163 ? 17.376 18.540 16.822 1.00 28.89 163 GLU A O 1
ATOM 1348 N N . ALA A 1 164 ? 15.877 20.213 16.690 1.00 29.91 164 ALA A N 1
ATOM 1349 C CA . ALA A 1 164 ? 15.805 20.242 15.243 1.00 29.91 164 ALA A CA 1
ATOM 1350 C C . ALA A 1 164 ? 17.162 20.643 14.649 1.00 29.91 164 ALA A C 1
ATOM 1352 O O . ALA A 1 164 ? 17.552 21.804 14.725 1.00 29.91 164 ALA A O 1
ATOM 1353 N N . HIS A 1 165 ? 17.832 19.691 14.005 1.00 33.16 165 HIS A N 1
ATOM 1354 C CA . HIS A 1 165 ? 18.923 19.975 13.084 1.00 33.16 165 HIS A CA 1
ATOM 1355 C C . HIS A 1 165 ? 18.446 19.717 11.655 1.00 33.16 165 HIS A C 1
ATOM 1357 O O . HIS A 1 165 ? 18.184 18.579 11.263 1.00 33.16 165 HIS A O 1
ATOM 1363 N N . GLU A 1 166 ? 18.307 20.799 10.889 1.00 41.22 166 GLU A N 1
ATOM 1364 C CA . GLU A 1 166 ? 18.209 20.768 9.430 1.00 41.22 166 GLU A CA 1
ATOM 1365 C C . GLU A 1 166 ? 19.590 20.437 8.851 1.00 41.22 166 GLU A C 1
ATOM 1367 O O . GLU A 1 166 ? 20.298 21.306 8.355 1.00 41.22 166 GLU A O 1
ATOM 1372 N N . GLU A 1 167 ? 20.001 19.173 8.921 1.00 39.41 167 GLU A N 1
ATOM 1373 C CA . GLU A 1 167 ? 21.118 18.691 8.109 1.00 39.41 167 GLU A CA 1
ATOM 1374 C C . GLU A 1 167 ? 20.640 17.559 7.207 1.00 39.41 167 GLU A C 1
ATOM 1376 O O . GLU A 1 167 ? 20.305 16.454 7.639 1.00 39.41 167 GLU A O 1
ATOM 1381 N N . VAL A 1 168 ? 20.594 17.867 5.909 1.00 43.91 168 VAL A N 1
ATOM 1382 C CA . VAL A 1 168 ? 20.407 16.889 4.840 1.00 43.91 168 VAL A CA 1
ATOM 1383 C C . VAL A 1 168 ? 21.610 15.949 4.881 1.00 43.91 168 VAL A C 1
ATOM 1385 O O . VAL A 1 168 ? 22.693 16.290 4.410 1.00 43.91 168 VAL A O 1
ATOM 1388 N N . THR A 1 169 ? 21.427 14.770 5.475 1.00 45.34 169 THR A N 1
ATOM 1389 C CA . THR A 1 169 ? 22.433 13.699 5.444 1.00 45.34 169 THR A CA 1
ATOM 1390 C C . THR A 1 169 ? 22.831 13.417 3.995 1.00 45.34 169 THR A C 1
ATOM 1392 O O . THR A 1 169 ? 21.981 13.349 3.105 1.00 45.34 169 THR A O 1
ATOM 1395 N N . GLU A 1 170 ? 24.133 13.317 3.731 1.00 44.59 170 GLU A N 1
ATOM 1396 C CA . GLU A 1 170 ? 24.701 13.297 2.3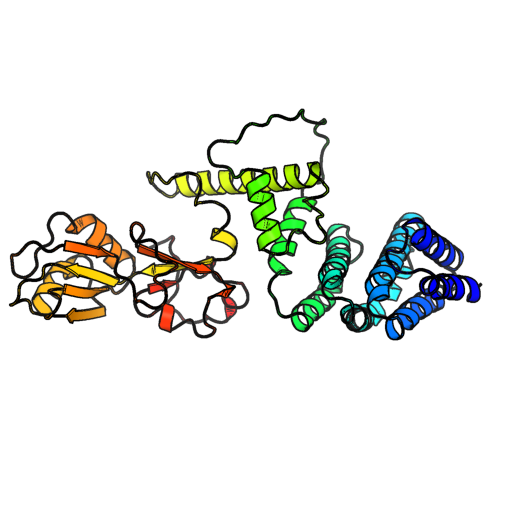82 1.00 44.59 170 GLU A CA 1
ATOM 1397 C C . GLU A 1 170 ? 24.071 12.178 1.519 1.00 44.59 170 GLU A C 1
ATOM 1399 O O . GLU A 1 170 ? 24.331 10.983 1.670 1.00 44.59 170 GLU A O 1
ATOM 1404 N N . GLY A 1 171 ? 23.173 12.568 0.607 1.00 48.34 171 GLY A N 1
ATOM 1405 C CA . GLY A 1 171 ? 22.414 11.677 -0.274 1.00 48.34 171 GLY A CA 1
ATOM 1406 C C . GLY A 1 171 ? 21.140 11.037 0.311 1.00 48.34 171 GLY A C 1
ATOM 1407 O O . GLY A 1 171 ? 20.682 10.038 -0.244 1.00 48.34 171 GLY A O 1
ATOM 1408 N N . GLY A 1 172 ? 20.563 11.572 1.382 1.00 54.44 172 GLY A N 1
ATOM 1409 C CA . GLY A 1 172 ? 19.151 11.357 1.720 1.00 54.44 172 GLY A CA 1
ATOM 1410 C C . GLY A 1 172 ? 18.201 12.179 0.832 1.00 54.44 172 GLY A C 1
ATOM 1411 O O . GLY A 1 172 ? 18.644 12.931 -0.034 1.00 54.44 172 GLY A O 1
ATOM 1412 N N . ILE A 1 173 ? 16.894 12.039 1.054 1.00 59.00 173 ILE A N 1
ATOM 1413 C CA . ILE A 1 173 ? 15.846 12.920 0.515 1.00 59.00 173 ILE A CA 1
ATOM 1414 C C . ILE A 1 173 ? 15.343 13.869 1.610 1.00 59.00 173 ILE A C 1
ATOM 1416 O O . ILE A 1 173 ? 15.311 13.516 2.791 1.00 59.00 173 ILE A O 1
ATOM 1420 N N . SER A 1 174 ? 14.920 15.069 1.231 1.00 73.44 174 SER A N 1
ATOM 1421 C CA . SER A 1 174 ? 14.353 16.070 2.140 1.00 73.44 174 SER A CA 1
ATOM 1422 C C . SER A 1 174 ? 12.938 15.707 2.614 1.00 73.44 174 SER A C 1
ATOM 1424 O O . SER A 1 174 ? 12.234 14.893 2.005 1.00 73.44 174 SER A O 1
ATOM 1426 N N . GLU A 1 175 ? 12.484 16.341 3.700 1.00 72.88 175 GLU A N 1
ATOM 1427 C CA . GLU A 1 175 ? 11.099 16.224 4.187 1.00 72.88 175 GLU A CA 1
ATOM 1428 C C . GLU A 1 175 ? 10.085 16.665 3.124 1.00 72.88 175 GLU A C 1
ATOM 1430 O O . GLU A 1 175 ? 9.047 16.028 2.956 1.00 72.88 175 GLU A O 1
ATOM 1435 N N . LYS A 1 176 ? 10.414 17.711 2.355 1.00 69.06 176 LYS A N 1
ATOM 1436 C CA . LYS A 1 176 ? 9.587 18.212 1.252 1.00 69.06 176 LYS A CA 1
ATOM 1437 C C . LYS A 1 176 ? 9.451 17.177 0.136 1.00 69.06 176 LYS A C 1
ATOM 1439 O O . LYS A 1 176 ? 8.337 16.883 -0.283 1.00 69.06 176 LYS A O 1
ATOM 1444 N N . GLU A 1 177 ? 10.559 16.585 -0.301 1.00 59.56 177 GLU A N 1
ATOM 1445 C CA . GLU A 1 177 ? 10.538 15.512 -1.304 1.00 59.56 177 GLU A CA 1
ATOM 1446 C C . GLU A 1 177 ? 9.784 14.290 -0.778 1.00 59.56 177 GLU A C 1
ATOM 1448 O O . GLU A 1 177 ? 8.974 13.700 -1.489 1.00 59.56 177 GLU A O 1
ATOM 1453 N N . THR A 1 178 ? 9.979 13.950 0.498 1.00 65.56 178 THR A N 1
ATOM 1454 C CA . THR A 1 178 ? 9.229 12.878 1.164 1.00 65.56 178 THR A CA 1
ATOM 1455 C C . THR A 1 178 ? 7.732 13.142 1.105 1.00 65.56 178 THR A C 1
ATOM 1457 O O . THR A 1 178 ? 6.987 12.233 0.747 1.00 65.56 178 THR A O 1
ATOM 1460 N N . LEU A 1 179 ? 7.303 14.374 1.398 1.00 60.69 179 LEU A N 1
ATOM 1461 C CA . LEU A 1 179 ? 5.908 14.799 1.365 1.00 60.69 179 LEU A CA 1
ATOM 1462 C C . LEU A 1 179 ? 5.322 14.780 -0.052 1.00 60.69 179 LEU A C 1
ATOM 1464 O O . LEU A 1 179 ? 4.220 14.273 -0.254 1.00 60.69 179 LEU A O 1
ATOM 1468 N N . GLU A 1 180 ? 6.052 15.286 -1.045 1.00 57.31 180 GLU A N 1
ATOM 1469 C CA . GLU A 1 180 ? 5.640 15.250 -2.453 1.00 57.31 180 GLU A CA 1
ATOM 1470 C C . GLU A 1 180 ? 5.454 13.808 -2.935 1.00 57.31 180 GLU A C 1
ATOM 1472 O O . GLU A 1 180 ? 4.463 13.485 -3.587 1.00 57.31 180 GLU A O 1
ATOM 1477 N N . ILE A 1 181 ? 6.362 12.913 -2.551 1.00 54.53 181 ILE A N 1
ATOM 1478 C CA . ILE A 1 181 ? 6.318 11.490 -2.888 1.00 54.53 181 ILE A CA 1
ATOM 1479 C C . ILE A 1 181 ? 5.071 10.825 -2.315 1.00 54.53 181 ILE A C 1
ATOM 1481 O O . ILE A 1 181 ? 4.304 10.205 -3.055 1.00 54.53 181 ILE A O 1
ATOM 1485 N N . ILE A 1 182 ? 4.837 10.966 -1.010 1.00 59.16 182 ILE A N 1
ATOM 1486 C CA . ILE A 1 182 ? 3.661 10.364 -0.381 1.00 59.16 182 ILE A CA 1
ATOM 1487 C C . ILE A 1 182 ? 2.367 11.018 -0.873 1.00 59.16 182 ILE A C 1
ATOM 1489 O O . ILE A 1 182 ? 1.368 10.324 -1.021 1.00 59.16 182 ILE A O 1
ATOM 1493 N N . THR A 1 183 ? 2.366 12.306 -1.211 1.00 52.44 183 THR A N 1
ATOM 1494 C CA . THR A 1 183 ? 1.187 12.991 -1.763 1.00 52.44 183 THR A CA 1
ATOM 1495 C C . THR A 1 183 ? 0.873 12.508 -3.179 1.00 52.44 183 THR A C 1
ATOM 1497 O O . THR A 1 183 ? -0.256 12.103 -3.452 1.00 52.44 183 THR A O 1
ATOM 1500 N N . ASN A 1 184 ? 1.873 12.442 -4.064 1.00 47.53 184 ASN A N 1
ATOM 1501 C CA . ASN A 1 184 ? 1.728 11.963 -5.445 1.00 47.53 184 ASN A CA 1
ATOM 1502 C C . ASN A 1 184 ? 1.306 10.488 -5.517 1.00 47.53 184 ASN A C 1
ATOM 1504 O O . ASN A 1 184 ? 0.626 10.068 -6.453 1.00 47.53 184 ASN A O 1
ATOM 1508 N N . MET A 1 185 ? 1.681 9.697 -4.511 1.00 45.50 185 MET A N 1
ATOM 1509 C CA . MET A 1 185 ? 1.253 8.304 -4.357 1.00 45.50 185 MET A CA 1
ATOM 1510 C C . MET A 1 185 ? -0.102 8.159 -3.651 1.00 45.50 185 MET A C 1
ATOM 1512 O O . MET A 1 185 ? -0.568 7.038 -3.438 1.00 45.50 185 MET A O 1
ATOM 1516 N N . ASN A 1 186 ? -0.749 9.274 -3.298 1.00 44.81 186 ASN A N 1
ATOM 1517 C CA . ASN A 1 186 ? -2.000 9.320 -2.546 1.00 44.81 186 ASN A CA 1
ATOM 1518 C C . ASN A 1 186 ? -1.908 8.599 -1.181 1.00 44.81 186 ASN A C 1
ATOM 1520 O O . ASN A 1 186 ? -2.858 7.968 -0.717 1.00 44.81 186 ASN A O 1
ATOM 1524 N N . LEU A 1 187 ? -0.725 8.661 -0.564 1.00 50.62 187 LEU A N 1
ATOM 1525 C CA . LEU A 1 187 ? -0.371 8.137 0.758 1.00 50.62 187 LEU A CA 1
ATOM 1526 C C . LEU A 1 187 ? -0.431 9.224 1.843 1.00 50.62 187 LEU A C 1
ATOM 1528 O O . LEU A 1 187 ? -0.532 8.885 3.024 1.00 50.62 187 LEU A O 1
ATOM 1532 N N . ASP A 1 188 ? -0.451 10.510 1.464 1.00 57.81 188 ASP A N 1
ATOM 1533 C CA . ASP A 1 188 ? -0.741 11.630 2.372 1.00 57.81 188 ASP A CA 1
ATOM 1534 C C . ASP A 1 188 ? -2.245 11.818 2.620 1.00 57.81 188 ASP A C 1
ATOM 1536 O O . ASP A 1 188 ? -2.897 12.792 2.237 1.00 57.81 188 ASP A O 1
ATOM 1540 N N . LEU A 1 189 ? -2.833 10.798 3.235 1.00 45.94 189 LEU A N 1
ATOM 1541 C CA . LEU A 1 189 ? -4.276 10.662 3.372 1.00 45.94 189 LEU A CA 1
ATOM 1542 C C . LEU A 1 189 ? -4.869 11.743 4.280 1.00 45.94 189 LEU A C 1
ATOM 1544 O O . LEU A 1 189 ? -4.662 11.732 5.493 1.00 45.94 189 LEU A O 1
ATOM 1548 N N . GLY A 1 190 ? -5.664 12.640 3.691 1.00 47.91 190 GLY A N 1
ATOM 1549 C CA . GLY A 1 190 ? -6.282 13.754 4.413 1.00 47.91 190 GLY A CA 1
ATOM 1550 C C . GLY A 1 190 ? -5.271 14.786 4.916 1.00 47.91 190 GLY A C 1
ATOM 1551 O O . GLY A 1 190 ? -5.587 15.517 5.851 1.00 47.91 190 GLY A O 1
ATOM 1552 N N . GLY A 1 191 ? -4.072 14.816 4.324 1.00 50.72 191 GLY A N 1
ATOM 1553 C CA . GLY A 1 191 ? -2.987 15.695 4.734 1.00 50.72 191 GLY A CA 1
ATOM 1554 C C . GLY A 1 191 ? -2.335 15.276 6.045 1.00 50.72 191 GLY A C 1
ATOM 1555 O O . GLY A 1 191 ? -1.838 16.133 6.751 1.00 50.72 191 GLY A O 1
ATOM 1556 N N . MET A 1 192 ? -2.370 14.001 6.434 1.00 52.19 192 MET A N 1
ATOM 1557 C CA . MET A 1 192 ? -1.830 13.548 7.720 1.00 52.19 192 MET A CA 1
ATOM 1558 C C . MET A 1 192 ? -0.354 13.915 7.933 1.00 52.19 192 MET A C 1
ATOM 1560 O O . MET A 1 192 ? 0.025 14.281 9.040 1.00 52.19 192 MET A O 1
ATOM 1564 N N . PHE A 1 193 ? 0.474 13.799 6.901 1.00 64.69 193 PHE A N 1
ATOM 1565 C CA . PHE A 1 193 ? 1.882 14.181 6.953 1.00 64.69 193 PHE A CA 1
ATOM 1566 C C . PHE A 1 193 ? 2.066 15.661 6.599 1.00 64.69 193 PHE A C 1
ATOM 1568 O O . PHE A 1 193 ? 2.960 16.301 7.141 1.00 64.69 193 PHE A O 1
ATOM 1575 N N . THR A 1 194 ? 1.177 16.232 5.775 1.00 67.06 194 THR A N 1
ATOM 1576 C CA . THR A 1 194 ? 1.111 17.689 5.548 1.00 67.06 194 THR A CA 1
ATOM 1577 C C . THR A 1 194 ? 0.774 18.468 6.834 1.00 67.06 194 THR A C 1
ATOM 1579 O O . THR A 1 194 ? 1.261 19.576 7.035 1.00 67.06 194 THR A O 1
ATOM 1582 N N . GLN A 1 195 ? -0.064 17.909 7.711 1.00 65.44 195 GLN A N 1
ATOM 1583 C CA . GLN A 1 195 ? -0.588 18.544 8.927 1.00 65.44 195 GLN A CA 1
ATOM 1584 C C . GLN A 1 195 ? 0.232 18.217 10.180 1.00 65.44 195 GLN A C 1
ATOM 1586 O O . GLN A 1 195 ? 0.098 18.921 11.179 1.00 65.44 195 GLN A O 1
ATOM 1591 N N . ASP A 1 196 ? 1.063 17.170 10.147 1.00 65.19 196 ASP A N 1
ATOM 1592 C CA . ASP A 1 196 ? 1.921 16.768 11.264 1.00 65.19 196 ASP A CA 1
ATOM 1593 C C . ASP A 1 196 ? 3.405 16.751 10.843 1.00 65.19 196 ASP A C 1
ATOM 1595 O O . ASP A 1 196 ? 3.928 15.718 10.404 1.00 65.19 196 ASP A O 1
ATOM 1599 N N . PRO A 1 197 ? 4.114 17.885 11.018 1.00 71.38 197 PRO A N 1
ATOM 1600 C CA . PRO A 1 197 ? 5.534 17.998 10.696 1.00 71.38 197 PRO A CA 1
ATOM 1601 C C . PRO A 1 197 ? 6.416 17.018 11.478 1.00 71.38 197 PRO A C 1
ATOM 1603 O O . PRO A 1 197 ? 7.446 16.577 10.977 1.00 71.38 197 PRO A O 1
ATOM 1606 N N . ASN A 1 198 ? 6.025 16.635 12.699 1.00 67.62 198 ASN A N 1
ATOM 1607 C CA . ASN A 1 198 ? 6.802 15.690 13.503 1.00 67.62 198 ASN A CA 1
ATOM 1608 C C . ASN A 1 198 ? 6.682 14.265 12.956 1.00 67.62 198 ASN A C 1
ATOM 1610 O O . ASN A 1 198 ? 7.653 13.504 12.965 1.00 67.62 198 ASN A O 1
ATOM 1614 N N . LEU A 1 199 ? 5.501 13.899 12.460 1.00 65.00 199 LEU A N 1
ATOM 1615 C CA . LEU A 1 199 ? 5.282 12.620 11.795 1.00 65.00 199 LEU A CA 1
ATOM 1616 C C . LEU A 1 199 ? 6.003 12.556 10.443 1.00 65.00 199 LEU A C 1
ATOM 1618 O O . LEU A 1 199 ? 6.615 11.533 10.134 1.00 65.00 199 LEU A O 1
ATOM 1622 N N . LEU A 1 200 ? 5.980 13.649 9.673 1.00 73.50 200 LEU A N 1
ATOM 1623 C CA . LEU A 1 200 ? 6.741 13.769 8.428 1.00 73.50 200 LEU A CA 1
ATOM 1624 C C . LEU A 1 200 ? 8.250 13.644 8.678 1.00 73.50 200 LEU A C 1
ATOM 1626 O O . LEU A 1 200 ? 8.909 12.879 7.981 1.00 73.50 200 LEU A O 1
ATOM 1630 N N . LYS A 1 201 ? 8.774 14.294 9.725 1.00 75.75 201 LYS A N 1
ATOM 1631 C CA . LYS A 1 201 ? 10.171 14.161 10.174 1.00 75.75 201 LYS A CA 1
ATOM 1632 C C . LYS A 1 201 ? 10.558 12.726 10.502 1.00 75.75 201 LYS A C 1
ATOM 1634 O O . LYS A 1 201 ? 11.590 12.241 10.048 1.00 75.75 201 LYS A O 1
ATOM 1639 N N . ARG A 1 202 ? 9.722 12.016 11.264 1.00 66.88 202 ARG A N 1
ATOM 1640 C CA . ARG A 1 202 ? 9.960 10.601 11.599 1.00 66.88 202 ARG A CA 1
ATOM 1641 C C . ARG A 1 202 ? 9.957 9.714 10.361 1.00 66.88 202 ARG A C 1
ATOM 1643 O O . ARG A 1 202 ? 10.846 8.883 10.210 1.00 66.88 202 ARG A O 1
ATOM 1650 N N . LEU A 1 203 ? 8.988 9.911 9.466 1.00 67.88 203 LEU A N 1
ATOM 1651 C CA . LEU A 1 203 ? 8.924 9.183 8.202 1.00 67.88 203 LEU A CA 1
ATOM 1652 C C . LEU A 1 203 ? 10.159 9.460 7.337 1.00 67.88 203 LEU A C 1
ATOM 1654 O O . LEU A 1 203 ? 10.767 8.522 6.829 1.00 67.88 203 LEU A O 1
ATOM 1658 N N . ASN A 1 204 ? 10.544 10.729 7.202 1.00 74.75 204 ASN A N 1
ATOM 1659 C CA . ASN A 1 204 ? 11.728 11.137 6.459 1.00 74.75 204 ASN A CA 1
ATOM 1660 C C . ASN A 1 204 ? 12.999 10.495 7.028 1.00 74.75 204 ASN A C 1
ATOM 1662 O O . ASN A 1 204 ? 13.791 9.946 6.267 1.00 74.75 204 ASN A O 1
ATOM 1666 N N . LYS A 1 205 ? 13.150 10.478 8.357 1.00 73.25 205 LYS A N 1
ATOM 1667 C CA . LYS A 1 205 ? 14.270 9.824 9.040 1.00 73.25 205 LYS A CA 1
ATOM 1668 C C . LYS A 1 205 ? 14.338 8.326 8.735 1.00 73.25 205 LYS A C 1
ATOM 1670 O O . LYS A 1 205 ? 15.381 7.860 8.295 1.00 73.25 205 LYS A O 1
ATOM 1675 N N . ILE A 1 206 ? 13.231 7.594 8.880 1.00 63.56 206 ILE A N 1
ATOM 1676 C CA . ILE A 1 206 ? 13.173 6.147 8.590 1.00 63.56 206 ILE A CA 1
ATOM 1677 C C . ILE A 1 206 ? 13.501 5.864 7.122 1.00 63.56 206 ILE A C 1
ATOM 1679 O O . ILE A 1 206 ? 14.250 4.936 6.811 1.00 63.56 206 ILE A O 1
ATOM 1683 N N . ILE A 1 207 ? 12.946 6.664 6.206 1.00 65.62 207 ILE A N 1
ATOM 1684 C CA . ILE A 1 207 ? 13.239 6.542 4.778 1.00 65.62 207 ILE A CA 1
ATOM 1685 C C . ILE A 1 207 ? 14.736 6.766 4.546 1.00 65.62 207 ILE A C 1
ATOM 1687 O O . ILE A 1 207 ? 15.377 5.921 3.930 1.00 65.62 207 ILE A O 1
ATOM 1691 N N . ASN A 1 208 ? 15.314 7.836 5.090 1.00 67.75 208 ASN A N 1
ATOM 1692 C CA . ASN A 1 208 ? 16.734 8.142 4.942 1.00 67.75 208 ASN A CA 1
ATOM 1693 C C . ASN A 1 208 ? 17.650 7.076 5.556 1.00 67.75 208 ASN A C 1
ATOM 1695 O O . ASN A 1 208 ? 18.602 6.662 4.901 1.00 67.75 208 ASN A O 1
ATOM 1699 N N . GLU A 1 209 ? 17.338 6.546 6.738 1.00 61.50 209 GLU A N 1
ATOM 1700 C CA . GLU A 1 209 ? 18.085 5.441 7.356 1.00 61.50 209 GLU A CA 1
ATOM 1701 C C . GLU A 1 209 ? 18.073 4.187 6.475 1.00 61.50 209 GLU A C 1
ATOM 1703 O O . GLU A 1 209 ? 19.122 3.593 6.221 1.00 61.50 209 GLU A O 1
ATOM 1708 N N . LYS A 1 210 ? 16.912 3.818 5.919 1.00 56.09 210 LYS A N 1
ATOM 1709 C CA . LYS A 1 210 ? 16.796 2.673 5.001 1.00 56.09 210 LYS A CA 1
ATOM 1710 C C . LYS A 1 210 ? 17.510 2.906 3.672 1.00 56.09 210 LYS A C 1
ATOM 1712 O O . LYS A 1 210 ? 18.055 1.963 3.095 1.00 56.09 210 LYS A O 1
ATOM 1717 N N . LEU A 1 211 ? 17.534 4.143 3.184 1.00 56.50 211 LEU A N 1
ATOM 1718 C CA . LEU A 1 211 ? 18.280 4.527 1.985 1.00 56.50 211 LEU A CA 1
ATOM 1719 C C . LEU A 1 211 ? 19.791 4.439 2.200 1.00 56.50 211 LEU A C 1
ATOM 1721 O O . LEU A 1 211 ? 20.500 3.959 1.313 1.00 56.50 211 LEU A O 1
ATOM 1725 N N . VAL A 1 212 ? 20.273 4.861 3.370 1.00 58.69 212 VAL A N 1
ATOM 1726 C CA . VAL A 1 212 ? 21.684 4.770 3.763 1.00 58.69 212 VAL A CA 1
ATOM 1727 C C . VAL A 1 212 ? 22.091 3.312 3.973 1.00 58.69 212 VAL A C 1
ATOM 1729 O O . VAL A 1 212 ? 23.052 2.873 3.347 1.00 58.69 212 VAL A O 1
ATOM 1732 N N . GLU A 1 213 ? 21.321 2.520 4.728 1.00 56.53 213 GLU A N 1
ATOM 1733 C CA . GLU A 1 213 ? 21.560 1.080 4.928 1.00 56.53 213 GLU A CA 1
ATOM 1734 C C . GLU A 1 213 ? 21.639 0.343 3.581 1.00 56.53 213 GLU A C 1
ATOM 1736 O O . GLU A 1 213 ? 22.553 -0.448 3.325 1.00 56.53 213 GLU A O 1
ATOM 1741 N N . ARG A 1 214 ? 20.719 0.658 2.657 1.00 49.69 214 ARG A N 1
ATOM 1742 C CA . ARG A 1 214 ? 20.730 0.075 1.314 1.00 49.69 214 ARG A CA 1
ATOM 1743 C C . ARG A 1 214 ? 21.913 0.561 0.477 1.00 49.69 214 ARG A C 1
ATOM 1745 O O . ARG A 1 214 ? 22.451 -0.229 -0.292 1.00 49.69 214 ARG A O 1
ATOM 1752 N N . ARG A 1 215 ? 22.352 1.814 0.629 1.00 51.84 215 ARG A N 1
ATOM 1753 C CA . ARG A 1 215 ? 23.548 2.351 -0.039 1.00 51.84 215 ARG A CA 1
ATOM 1754 C C . ARG A 1 215 ? 24.828 1.714 0.477 1.00 51.84 215 ARG A C 1
ATOM 1756 O O . ARG A 1 215 ? 25.711 1.446 -0.330 1.00 51.84 215 ARG A O 1
ATOM 1763 N N . GLU A 1 216 ? 24.954 1.476 1.775 1.00 52.59 216 GLU A N 1
ATOM 1764 C CA . GLU A 1 216 ? 26.104 0.770 2.343 1.00 52.59 216 GLU A CA 1
ATOM 1765 C C . GLU A 1 216 ? 26.147 -0.676 1.851 1.00 52.59 216 GLU A C 1
ATOM 1767 O O . GLU A 1 216 ? 27.205 -1.187 1.489 1.00 52.59 216 GLU A O 1
ATOM 1772 N N . LEU A 1 217 ? 24.983 -1.316 1.760 1.00 47.66 217 LEU A N 1
ATOM 1773 C CA . LEU A 1 217 ? 24.834 -2.663 1.230 1.00 47.66 217 LEU A CA 1
ATOM 1774 C C . LEU A 1 217 ? 25.123 -2.730 -0.280 1.00 47.66 217 LEU A C 1
ATOM 1776 O O . LEU A 1 217 ? 25.798 -3.658 -0.719 1.00 47.66 217 LEU A O 1
ATOM 1780 N N . ASP A 1 218 ? 24.697 -1.736 -1.062 1.00 44.41 218 ASP A N 1
ATOM 1781 C CA . ASP A 1 218 ? 25.023 -1.604 -2.488 1.00 44.41 218 ASP A CA 1
ATOM 1782 C C . ASP A 1 218 ? 26.520 -1.260 -2.690 1.00 44.41 218 ASP A C 1
ATOM 1784 O O . ASP A 1 218 ? 27.165 -1.849 -3.552 1.00 44.41 218 ASP A O 1
ATOM 1788 N N . SER A 1 219 ? 27.113 -0.400 -1.849 1.00 42.84 219 SER A N 1
ATOM 1789 C CA . SER A 1 219 ? 28.544 -0.025 -1.871 1.00 42.84 219 SER A CA 1
ATOM 1790 C C . SER A 1 219 ? 29.469 -1.181 -1.479 1.00 42.84 219 SER A C 1
ATOM 1792 O O . SER A 1 219 ? 30.536 -1.346 -2.061 1.00 42.84 219 SER A O 1
ATOM 1794 N N . ARG A 1 220 ? 29.057 -2.030 -0.528 1.00 44.78 220 ARG A N 1
ATOM 1795 C CA . ARG A 1 220 ? 29.774 -3.272 -0.180 1.00 44.78 220 ARG A CA 1
ATOM 1796 C C . ARG A 1 220 ? 29.690 -4.328 -1.290 1.00 44.78 220 ARG A C 1
ATOM 1798 O O . ARG A 1 220 ? 30.502 -5.247 -1.309 1.00 44.78 220 ARG A O 1
ATOM 1805 N N . ARG A 1 221 ? 28.711 -4.221 -2.197 1.00 45.22 221 ARG A N 1
ATOM 1806 C CA . ARG A 1 221 ? 28.447 -5.182 -3.286 1.00 45.22 221 ARG A CA 1
ATOM 1807 C C . ARG A 1 221 ? 28.934 -4.710 -4.661 1.00 45.22 221 ARG A C 1
ATOM 1809 O O . ARG A 1 221 ? 29.077 -5.539 -5.554 1.00 45.22 221 ARG A O 1
ATOM 1816 N N . GLN A 1 222 ? 29.190 -3.415 -4.849 1.00 37.53 222 GLN A N 1
ATOM 1817 C CA . GLN A 1 222 ? 29.609 -2.817 -6.119 1.00 37.53 222 GLN A CA 1
ATOM 1818 C C . GLN A 1 222 ? 30.838 -1.933 -5.904 1.00 37.53 222 GLN A C 1
ATOM 1820 O O . GLN A 1 222 ? 30.754 -0.857 -5.318 1.00 37.53 222 GLN A O 1
ATOM 1825 N N . GLY A 1 223 ? 31.986 -2.368 -6.427 1.00 35.41 223 GLY A N 1
ATOM 1826 C CA . GLY A 1 223 ? 33.144 -1.494 -6.574 1.00 35.41 223 GLY A CA 1
ATOM 1827 C C . GLY A 1 223 ? 32.784 -0.290 -7.449 1.00 35.41 223 GLY A C 1
ATOM 1828 O O . GLY A 1 223 ? 32.491 -0.454 -8.627 1.00 35.41 223 GLY A O 1
ATOM 1829 N N . ASN A 1 224 ? 32.791 0.899 -6.842 1.00 35.91 224 ASN A N 1
ATOM 1830 C CA . ASN A 1 224 ? 32.775 2.235 -7.447 1.00 35.91 224 ASN A CA 1
ATOM 1831 C C . ASN A 1 224 ? 31.858 2.456 -8.668 1.00 35.91 224 ASN A C 1
ATOM 1833 O O . ASN A 1 224 ? 32.304 2.430 -9.813 1.00 35.91 224 ASN A O 1
ATOM 1837 N N . ILE A 1 225 ? 30.615 2.879 -8.414 1.00 38.88 225 ILE A N 1
ATOM 1838 C CA . ILE A 1 225 ? 29.819 3.648 -9.382 1.00 38.88 225 ILE A CA 1
ATOM 1839 C C . ILE A 1 225 ? 29.386 4.958 -8.710 1.00 38.88 225 ILE A C 1
ATOM 1841 O O . ILE A 1 225 ? 28.545 4.967 -7.810 1.00 38.88 225 ILE A O 1
ATOM 1845 N N . LYS A 1 226 ? 29.968 6.082 -9.151 1.00 33.97 226 LYS A N 1
ATOM 1846 C CA . LYS A 1 226 ? 29.476 7.426 -8.819 1.00 33.97 226 LYS A CA 1
ATOM 1847 C C . LYS A 1 226 ? 28.153 7.635 -9.548 1.00 33.97 226 LYS A C 1
ATOM 1849 O O . LYS A 1 226 ? 28.103 7.567 -10.769 1.00 33.97 226 LYS A O 1
ATOM 1854 N N . VAL A 1 227 ? 27.097 7.917 -8.805 1.00 38.00 227 VAL A N 1
ATOM 1855 C CA . VAL A 1 227 ? 25.842 8.437 -9.359 1.00 38.00 227 VAL A CA 1
ATOM 1856 C C . VAL A 1 227 ? 25.484 9.709 -8.577 1.00 38.00 227 VAL A C 1
ATOM 1858 O O . VAL A 1 227 ? 26.042 9.930 -7.495 1.00 38.00 227 VAL A O 1
ATOM 1861 N N . SER A 1 228 ? 24.650 10.589 -9.127 1.00 33.78 228 SER A N 1
ATOM 1862 C CA . SER A 1 228 ? 24.202 11.811 -8.447 1.00 33.78 228 SER A CA 1
ATOM 1863 C C . SER A 1 228 ? 23.092 11.507 -7.430 1.00 33.78 228 SER A C 1
ATOM 1865 O O . SER A 1 228 ? 22.513 10.414 -7.394 1.00 33.78 228 SER A O 1
ATOM 1867 N N . SER A 1 229 ? 22.888 12.437 -6.505 1.00 35.44 229 SER A N 1
ATOM 1868 C CA . SER A 1 229 ? 22.176 12.230 -5.239 1.00 35.44 229 SER A CA 1
ATOM 1869 C C . SER A 1 229 ? 20.653 12.368 -5.341 1.00 35.44 229 SER A C 1
ATOM 1871 O O . SER A 1 229 ? 19.952 11.854 -4.479 1.00 35.44 229 SER A O 1
ATOM 1873 N N . SER A 1 230 ? 20.140 13.005 -6.394 1.00 32.69 230 SER A N 1
ATOM 1874 C CA . SER A 1 230 ? 18.724 13.374 -6.543 1.00 32.69 230 SER A CA 1
ATOM 1875 C C . SER A 1 230 ? 17.834 12.265 -7.122 1.00 32.69 230 SER A C 1
ATOM 1877 O O . SER A 1 230 ? 16.646 12.214 -6.825 1.00 32.69 230 SER A O 1
ATOM 1879 N N . ASP A 1 231 ? 18.392 11.321 -7.888 1.00 35.47 231 ASP A N 1
ATOM 1880 C CA . ASP A 1 231 ? 17.582 10.377 -8.682 1.00 35.47 231 ASP A CA 1
ATOM 1881 C C . ASP A 1 231 ? 17.331 9.009 -8.012 1.00 35.47 231 ASP A C 1
ATOM 1883 O O . ASP A 1 231 ? 16.715 8.122 -8.605 1.00 35.47 231 ASP A O 1
ATOM 1887 N N . ARG A 1 232 ? 17.836 8.761 -6.791 1.00 38.16 232 ARG A N 1
ATOM 1888 C CA . ARG A 1 232 ? 18.183 7.378 -6.388 1.00 38.16 232 ARG A CA 1
ATOM 1889 C C . ARG A 1 232 ? 17.357 6.673 -5.314 1.00 38.16 232 ARG A C 1
ATOM 1891 O O . ARG A 1 232 ? 17.613 5.495 -5.073 1.00 38.16 232 ARG A O 1
ATOM 1898 N N . ALA A 1 233 ? 16.387 7.312 -4.677 1.00 36.28 233 ALA A N 1
ATOM 1899 C CA . ALA A 1 233 ? 15.868 6.782 -3.414 1.00 36.28 233 ALA A CA 1
ATOM 1900 C C . ALA A 1 233 ? 14.473 6.140 -3.472 1.00 36.28 233 ALA A C 1
ATOM 1902 O O . ALA A 1 233 ? 14.248 5.072 -2.908 1.00 36.28 233 ALA A O 1
ATOM 1903 N N . VAL A 1 234 ? 13.525 6.758 -4.169 1.00 34.50 234 VAL A N 1
ATOM 1904 C CA . VAL A 1 234 ? 12.103 6.412 -3.997 1.00 34.50 234 VAL A CA 1
ATOM 1905 C C . VAL A 1 234 ? 11.537 5.567 -5.132 1.00 34.50 234 VAL A C 1
ATOM 1907 O O . VAL A 1 234 ? 10.658 4.731 -4.916 1.00 34.50 234 VAL A O 1
ATOM 1910 N N . PHE A 1 235 ? 12.095 5.694 -6.335 1.00 34.69 235 PHE A N 1
ATOM 1911 C CA . PHE A 1 235 ? 11.611 4.966 -7.507 1.00 34.69 235 PHE A CA 1
ATOM 1912 C C . PHE A 1 235 ? 11.824 3.448 -7.428 1.00 34.69 235 PHE A C 1
ATOM 1914 O O . PHE A 1 235 ? 11.106 2.703 -8.091 1.00 34.69 235 PHE A O 1
ATOM 1921 N N . ARG A 1 236 ? 12.733 2.953 -6.578 1.00 44.09 236 ARG A N 1
ATOM 1922 C CA . ARG A 1 236 ? 13.024 1.512 -6.462 1.00 44.09 236 ARG A CA 1
ATOM 1923 C C . ARG A 1 236 ? 11.913 0.677 -5.812 1.00 44.09 236 ARG A C 1
ATOM 1925 O O . ARG A 1 236 ? 11.925 -0.532 -5.997 1.00 44.09 236 ARG A O 1
ATOM 1932 N N . PHE A 1 237 ? 10.957 1.277 -5.095 1.00 42.34 237 PHE A N 1
ATOM 1933 C CA . PHE A 1 237 ? 9.882 0.515 -4.434 1.00 42.34 237 PHE A CA 1
ATOM 1934 C C . PHE A 1 237 ? 8.659 0.239 -5.330 1.00 42.34 237 PHE A C 1
ATOM 1936 O O . PHE A 1 237 ? 7.907 -0.693 -5.050 1.00 42.34 237 PHE A O 1
ATOM 1943 N N . PHE A 1 238 ? 8.460 1.008 -6.410 1.00 50.22 238 PHE A N 1
ATOM 1944 C CA . PHE A 1 238 ? 7.252 0.942 -7.261 1.00 50.22 238 PHE A CA 1
ATOM 1945 C C . PHE A 1 238 ? 7.545 0.916 -8.765 1.00 50.22 238 PHE A C 1
ATOM 1947 O O . PHE A 1 238 ? 6.667 1.188 -9.589 1.00 50.22 238 PHE A O 1
ATOM 1954 N N . THR A 1 239 ? 8.787 0.619 -9.135 1.00 57.28 239 THR A N 1
ATOM 1955 C CA . THR A 1 239 ? 9.178 0.375 -10.522 1.00 57.28 239 THR A CA 1
ATOM 1956 C C . THR A 1 239 ? 9.702 -1.040 -10.657 1.00 57.28 239 THR A C 1
ATOM 1958 O O . THR A 1 239 ? 10.274 -1.598 -9.723 1.00 57.28 239 THR A O 1
ATOM 1961 N N . SER A 1 240 ? 9.492 -1.624 -11.827 1.00 65.88 240 SER A N 1
ATOM 1962 C CA . SER A 1 240 ? 10.151 -2.855 -12.219 1.00 65.88 240 SER A CA 1
ATOM 1963 C C . SER A 1 240 ? 11.304 -2.533 -13.144 1.00 65.88 240 SER A C 1
ATOM 1965 O O . SER A 1 240 ? 11.183 -1.729 -14.073 1.00 65.88 240 SER A O 1
ATOM 1967 N N . LEU A 1 241 ? 12.433 -3.167 -12.871 1.00 68.81 241 LEU A N 1
ATOM 1968 C CA . LEU A 1 241 ? 13.667 -2.940 -13.589 1.00 68.81 241 LEU A CA 1
ATOM 1969 C C . LEU A 1 241 ? 13.816 -3.984 -14.690 1.00 68.81 241 LEU A C 1
ATOM 1971 O O . LEU A 1 241 ? 13.810 -5.187 -14.435 1.00 68.81 241 LEU A O 1
ATOM 1975 N N . VAL A 1 242 ? 13.977 -3.515 -15.925 1.00 76.62 242 VAL A N 1
ATOM 1976 C CA . VAL A 1 242 ? 14.261 -4.363 -17.085 1.00 76.62 242 VAL A CA 1
ATOM 1977 C C . VAL A 1 242 ? 15.611 -3.965 -17.650 1.00 76.62 242 VAL A C 1
ATOM 1979 O O . VAL A 1 242 ? 15.776 -2.880 -18.201 1.00 76.62 242 VAL A O 1
ATOM 1982 N N . ALA A 1 243 ? 16.602 -4.836 -17.514 1.00 77.44 243 ALA A N 1
ATOM 1983 C CA . ALA A 1 243 ? 17.919 -4.618 -18.085 1.00 77.44 243 ALA A CA 1
ATOM 1984 C C . ALA A 1 243 ? 17.931 -5.042 -19.554 1.00 77.44 243 ALA A C 1
ATOM 1986 O O . ALA A 1 243 ? 17.514 -6.149 -19.876 1.00 77.44 243 ALA A O 1
ATOM 1987 N N . SER A 1 244 ? 18.430 -4.204 -20.462 1.00 81.12 244 SER A N 1
ATOM 1988 C CA . SER A 1 244 ? 18.509 -4.600 -21.871 1.00 81.12 244 SER A CA 1
ATOM 1989 C C . SER A 1 244 ? 19.571 -5.679 -22.095 1.00 81.12 244 SER A C 1
ATOM 1991 O O . SER A 1 244 ? 20.700 -5.579 -21.619 1.00 81.12 244 SER A O 1
ATOM 1993 N N . CYS A 1 245 ? 19.238 -6.702 -22.869 1.00 86.00 245 CYS A N 1
ATOM 1994 C CA . CYS A 1 245 ? 20.214 -7.631 -23.440 1.00 86.00 245 CYS A CA 1
ATOM 1995 C C . CYS A 1 245 ? 20.578 -7.237 -24.878 1.00 86.00 245 CYS A C 1
ATOM 1997 O O . CYS A 1 245 ? 21.300 -7.968 -25.550 1.00 86.00 245 CYS A O 1
ATOM 1999 N N . THR A 1 246 ? 20.041 -6.121 -25.378 1.00 89.31 246 THR A N 1
ATOM 2000 C CA . THR A 1 246 ? 20.202 -5.672 -26.759 1.00 89.31 246 THR A CA 1
ATOM 2001 C C . THR A 1 246 ? 21.197 -4.528 -26.841 1.00 89.31 246 THR A C 1
ATOM 2003 O O . THR A 1 246 ? 21.125 -3.564 -26.087 1.00 89.31 246 THR A O 1
ATOM 2006 N N . LEU A 1 247 ? 22.111 -4.629 -27.795 1.00 90.38 247 LEU A N 1
ATOM 2007 C CA . LEU A 1 247 ? 23.134 -3.645 -28.101 1.00 90.38 247 LEU A CA 1
ATOM 2008 C C . LEU A 1 247 ? 22.842 -3.022 -29.459 1.00 90.38 247 LEU A C 1
ATOM 2010 O O . LEU A 1 247 ? 22.408 -3.707 -30.385 1.00 90.38 247 LEU A O 1
ATOM 2014 N N . TRP A 1 248 ? 23.092 -1.727 -29.580 1.00 92.00 248 TRP A N 1
ATOM 2015 C CA . TRP A 1 248 ? 23.072 -1.021 -30.850 1.00 92.00 248 TRP A CA 1
ATOM 2016 C C . TRP A 1 248 ? 24.496 -0.896 -31.384 1.00 92.00 248 TRP A C 1
ATOM 2018 O O . TRP A 1 248 ? 25.374 -0.368 -30.704 1.00 92.00 248 TRP A O 1
ATOM 2028 N N . PHE A 1 249 ? 24.704 -1.374 -32.606 1.00 92.81 249 PHE A N 1
ATOM 2029 C CA . PHE A 1 249 ? 25.942 -1.264 -33.365 1.00 92.81 249 PHE A CA 1
ATOM 2030 C C . PHE A 1 249 ? 25.731 -0.230 -34.459 1.00 92.81 249 PHE A C 1
ATOM 2032 O O . PHE A 1 249 ? 24.956 -0.466 -35.376 1.00 92.81 249 PHE A O 1
ATOM 2039 N N . GLY A 1 250 ? 26.392 0.916 -34.374 1.00 92.12 250 GLY A N 1
ATOM 2040 C CA . GLY A 1 250 ? 26.317 1.989 -35.357 1.00 92.12 250 GLY A CA 1
ATOM 2041 C C . GLY A 1 250 ? 27.596 2.157 -36.160 1.00 92.12 250 GLY A C 1
ATOM 2042 O O . GLY A 1 250 ? 28.673 1.732 -35.741 1.00 92.12 250 GLY A O 1
ATOM 2043 N N . ARG A 1 251 ? 27.479 2.869 -37.286 1.00 92.00 251 ARG A N 1
ATOM 2044 C CA . ARG A 1 251 ? 28.574 3.080 -38.250 1.00 92.00 251 ARG A CA 1
ATOM 2045 C C . ARG A 1 251 ? 29.070 1.760 -38.846 1.00 92.00 251 ARG A C 1
ATOM 2047 O O . ARG A 1 251 ? 30.264 1.600 -39.091 1.00 92.00 251 ARG A O 1
ATOM 2054 N N . LEU A 1 252 ? 28.150 0.821 -39.062 1.00 94.19 252 LEU A N 1
ATOM 2055 C CA . LEU A 1 252 ? 28.469 -0.426 -39.738 1.00 94.19 252 LEU A CA 1
ATOM 2056 C C . LEU A 1 252 ? 28.916 -0.142 -41.177 1.00 94.19 252 LEU A C 1
ATOM 2058 O O . LEU A 1 252 ? 28.343 0.731 -41.838 1.00 94.19 252 LEU A O 1
ATOM 2062 N N . PRO A 1 253 ? 29.926 -0.864 -41.681 1.00 91.06 253 PRO A N 1
ATOM 2063 C CA . PRO A 1 253 ? 30.310 -0.762 -43.078 1.00 91.06 253 PRO A CA 1
ATOM 2064 C C . PRO A 1 253 ? 29.206 -1.329 -43.985 1.00 91.06 253 PRO A C 1
ATOM 2066 O O . PRO A 1 253 ? 28.473 -2.238 -43.603 1.00 91.06 253 PRO A O 1
ATOM 2069 N N . SER A 1 254 ? 29.083 -0.799 -45.202 1.00 86.62 254 SER A N 1
ATOM 2070 C CA . SER A 1 254 ? 28.019 -1.176 -46.148 1.00 86.62 254 SER A CA 1
ATOM 2071 C C . SER A 1 254 ? 28.085 -2.633 -46.619 1.00 86.62 254 SER A C 1
ATOM 2073 O O . SER A 1 254 ? 27.079 -3.166 -47.070 1.00 86.62 254 SER A O 1
ATOM 2075 N N . ASN A 1 255 ? 29.247 -3.278 -46.502 1.00 85.25 255 ASN A N 1
ATOM 2076 C CA . ASN A 1 255 ? 29.474 -4.686 -46.831 1.00 85.25 255 ASN A CA 1
ATOM 2077 C C . ASN A 1 255 ? 29.379 -5.626 -45.612 1.00 85.25 255 ASN A C 1
ATOM 2079 O O . ASN A 1 255 ? 29.798 -6.774 -45.706 1.00 85.25 255 ASN A O 1
ATOM 2083 N N . CYS A 1 256 ? 28.887 -5.141 -44.469 1.00 89.88 256 CYS A N 1
ATOM 2084 C CA . CYS A 1 256 ? 28.760 -5.923 -43.243 1.00 89.88 256 CYS A CA 1
ATOM 2085 C C . CYS A 1 256 ? 27.713 -7.037 -43.385 1.00 89.88 256 CYS A C 1
ATOM 2087 O O . CYS A 1 256 ? 26.541 -6.751 -43.639 1.00 89.88 256 CYS A O 1
ATOM 2089 N N . SER A 1 257 ? 28.112 -8.286 -43.141 1.00 94.19 257 SER A N 1
ATOM 2090 C CA . SER A 1 257 ? 27.191 -9.417 -43.008 1.00 94.19 257 SER A CA 1
ATOM 2091 C C . SER A 1 257 ? 26.767 -9.644 -41.552 1.00 94.19 257 SER A C 1
ATOM 2093 O O . SER A 1 257 ? 27.339 -9.079 -40.616 1.00 94.19 257 SER A O 1
ATOM 2095 N N . GLU A 1 258 ? 25.752 -10.487 -41.346 1.00 94.75 258 GLU A N 1
ATOM 2096 C CA . GLU A 1 258 ? 25.372 -10.947 -40.005 1.00 94.75 258 GLU A CA 1
ATOM 2097 C C . GLU A 1 258 ? 26.510 -11.723 -39.326 1.00 94.75 258 GLU A C 1
ATOM 2099 O O . GLU A 1 258 ? 26.734 -11.555 -38.127 1.00 94.75 258 GLU A O 1
ATOM 2104 N N . GLU A 1 259 ? 27.263 -12.510 -40.097 1.00 94.94 259 GLU A N 1
ATOM 2105 C CA . GLU A 1 259 ? 28.373 -13.317 -39.589 1.00 94.94 259 GLU A CA 1
ATOM 2106 C C . GLU A 1 259 ? 29.531 -12.445 -39.094 1.00 94.94 259 GLU A C 1
ATOM 2108 O O . GLU A 1 259 ? 30.093 -12.705 -38.033 1.00 94.94 259 GLU A O 1
ATOM 2113 N N . ASP A 1 260 ? 29.825 -11.338 -39.783 1.00 94.75 260 ASP A N 1
ATOM 2114 C CA . ASP A 1 260 ? 30.842 -10.380 -39.328 1.00 94.75 260 ASP A CA 1
ATOM 2115 C C . ASP A 1 260 ? 30.501 -9.801 -37.945 1.00 94.75 260 ASP A C 1
ATOM 2117 O O . ASP A 1 260 ? 31.377 -9.622 -37.096 1.00 94.75 260 ASP A O 1
ATOM 2121 N N . ILE A 1 261 ? 29.217 -9.507 -37.704 1.00 94.69 261 ILE A N 1
ATOM 2122 C CA . ILE A 1 261 ? 28.734 -9.009 -36.410 1.00 94.69 261 ILE A CA 1
ATOM 2123 C C . ILE A 1 261 ? 28.793 -10.125 -35.368 1.00 94.69 261 ILE A C 1
ATOM 2125 O O . ILE A 1 261 ? 29.267 -9.882 -34.258 1.00 94.69 261 ILE A O 1
ATOM 2129 N N . ARG A 1 262 ? 28.349 -11.339 -35.716 1.00 95.56 262 ARG A N 1
ATOM 2130 C CA . ARG A 1 262 ? 28.375 -12.513 -34.832 1.00 95.56 262 ARG A CA 1
ATOM 2131 C C . ARG A 1 262 ? 29.791 -12.794 -34.336 1.00 95.56 262 ARG A C 1
ATOM 2133 O O . ARG A 1 262 ? 30.010 -12.840 -33.127 1.00 95.56 262 ARG A O 1
ATOM 2140 N N . MET A 1 263 ? 30.758 -12.845 -35.249 1.00 92.38 263 MET A N 1
ATOM 2141 C CA . MET A 1 263 ? 32.173 -13.044 -34.935 1.00 92.38 263 MET A CA 1
ATOM 2142 C C . MET A 1 263 ? 32.756 -11.924 -34.064 1.00 92.38 263 MET A C 1
ATOM 2144 O O . MET A 1 263 ? 33.606 -12.192 -33.222 1.00 92.38 263 MET A O 1
ATOM 2148 N N . SER A 1 264 ? 32.274 -10.682 -34.191 1.00 91.94 264 SER A N 1
ATOM 2149 C CA . SER A 1 264 ? 32.750 -9.563 -33.358 1.00 91.94 264 SER A CA 1
ATOM 2150 C C . SER A 1 264 ? 32.310 -9.625 -31.886 1.00 91.94 264 SER A C 1
ATOM 2152 O O . SER A 1 264 ? 32.884 -8.929 -31.048 1.00 91.94 264 SER A O 1
ATOM 2154 N N . VAL A 1 265 ? 31.290 -10.431 -31.558 1.00 92.31 265 VAL A N 1
ATOM 2155 C CA . VAL A 1 265 ? 30.735 -10.553 -30.194 1.00 92.31 265 VAL A CA 1
ATOM 2156 C C . VAL A 1 265 ? 30.816 -11.966 -29.615 1.00 92.31 265 VAL A C 1
ATOM 2158 O O . VAL A 1 265 ? 30.494 -12.147 -28.439 1.00 92.31 265 VAL A O 1
ATOM 2161 N N . ILE A 1 266 ? 31.262 -12.952 -30.401 1.00 90.94 266 ILE A N 1
ATOM 2162 C CA . ILE A 1 266 ? 31.274 -14.380 -30.047 1.00 90.94 266 ILE A CA 1
ATOM 2163 C C . ILE A 1 266 ? 32.018 -14.658 -28.730 1.00 90.94 266 ILE A C 1
ATOM 2165 O O . ILE A 1 266 ? 31.528 -15.417 -27.893 1.00 90.94 266 ILE A O 1
ATOM 2169 N N . ASP A 1 267 ? 33.123 -13.946 -28.479 1.00 87.00 267 ASP A N 1
ATOM 2170 C CA . ASP A 1 267 ? 33.932 -14.049 -27.254 1.00 87.00 267 ASP A CA 1
ATOM 2171 C C . ASP A 1 267 ? 33.166 -13.602 -25.999 1.00 87.00 267 ASP A C 1
ATOM 2173 O O . ASP A 1 267 ? 33.394 -14.085 -24.886 1.00 87.00 267 ASP A O 1
ATOM 2177 N N . ALA A 1 268 ? 32.221 -12.672 -26.160 1.00 82.88 268 ALA A N 1
ATOM 2178 C CA . ALA A 1 268 ? 31.313 -12.269 -25.094 1.00 82.88 268 ALA A CA 1
ATOM 2179 C C . ALA A 1 268 ? 30.123 -13.235 -24.953 1.00 82.88 268 ALA A C 1
ATOM 2181 O O . ALA A 1 268 ? 29.512 -13.294 -23.878 1.00 82.88 268 ALA A O 1
ATOM 2182 N N . GLY A 1 269 ? 29.818 -14.010 -25.992 1.00 86.94 269 GLY A N 1
ATOM 2183 C CA . GLY A 1 269 ? 28.830 -15.081 -26.028 1.00 86.94 269 GLY A CA 1
ATOM 2184 C C . GLY A 1 269 ? 27.993 -15.069 -27.307 1.00 86.94 269 GLY A C 1
ATOM 2185 O O . GLY A 1 269 ? 27.809 -14.028 -27.926 1.00 86.94 269 GLY A O 1
ATOM 2186 N N . GLU A 1 270 ? 27.415 -16.223 -27.648 1.00 89.81 270 GLU A N 1
ATOM 2187 C CA . GLU A 1 270 ? 26.548 -16.367 -28.823 1.00 89.81 270 GLU A CA 1
ATOM 2188 C C . GLU A 1 270 ? 25.363 -15.374 -28.792 1.00 89.81 270 GLU A C 1
ATOM 2190 O O . GLU A 1 270 ? 24.587 -15.374 -27.819 1.00 89.81 270 GLU A O 1
ATOM 2195 N N . PRO A 1 271 ? 25.191 -14.522 -29.823 1.00 92.81 271 PRO A N 1
ATOM 2196 C CA . PRO A 1 271 ? 24.044 -13.634 -29.910 1.00 92.81 271 PRO A CA 1
ATOM 2197 C C . PRO A 1 271 ? 22.777 -14.427 -30.251 1.00 92.81 271 PRO A C 1
ATOM 2199 O O . PRO A 1 271 ? 22.747 -15.258 -31.156 1.00 92.81 271 PRO A O 1
ATOM 2202 N N . LYS A 1 272 ? 21.685 -14.128 -29.539 1.00 91.56 272 LYS A N 1
ATOM 2203 C CA . LYS A 1 272 ? 20.377 -14.767 -29.741 1.00 91.56 272 LYS A CA 1
ATOM 2204 C C . LYS A 1 272 ? 19.687 -14.270 -31.012 1.00 91.56 272 LYS A C 1
ATOM 2206 O O . LYS A 1 272 ? 18.914 -15.006 -31.616 1.00 91.56 272 LYS A O 1
ATOM 2211 N N . ARG A 1 273 ? 19.902 -13.003 -31.375 1.00 91.94 273 ARG A N 1
ATOM 2212 C CA . ARG A 1 273 ? 19.294 -12.370 -32.552 1.00 91.94 273 ARG A CA 1
ATOM 2213 C C . ARG A 1 273 ? 20.145 -11.197 -33.022 1.00 91.94 273 ARG A C 1
ATOM 2215 O O . ARG A 1 273 ? 20.545 -10.378 -32.197 1.00 91.94 273 ARG A O 1
ATOM 2222 N N . ILE A 1 274 ? 20.345 -11.080 -34.330 1.00 94.44 274 ILE A N 1
ATOM 2223 C CA . ILE A 1 274 ? 20.972 -9.926 -34.981 1.00 94.44 274 ILE A CA 1
ATOM 2224 C C . ILE A 1 274 ? 19.961 -9.366 -35.984 1.00 94.44 274 ILE A C 1
ATOM 2226 O O . ILE A 1 274 ? 19.344 -10.116 -36.730 1.00 94.44 274 ILE A O 1
ATOM 2230 N N . ASN A 1 275 ? 19.745 -8.053 -35.966 1.00 93.25 275 ASN A N 1
ATOM 2231 C CA . ASN A 1 275 ? 18.865 -7.366 -36.907 1.00 93.25 275 ASN A CA 1
ATOM 2232 C C . ASN A 1 275 ? 19.603 -6.174 -37.521 1.00 93.25 275 ASN A C 1
ATOM 2234 O O . ASN A 1 275 ? 19.784 -5.155 -36.850 1.00 93.25 275 ASN A O 1
ATOM 2238 N N . ILE A 1 276 ? 20.043 -6.309 -38.772 1.00 93.69 276 ILE A N 1
ATOM 2239 C CA . ILE A 1 276 ? 20.769 -5.263 -39.502 1.00 93.69 276 ILE A CA 1
ATOM 2240 C C . ILE A 1 276 ? 19.766 -4.325 -40.175 1.00 93.69 276 ILE A C 1
ATOM 2242 O O . ILE A 1 276 ? 18.806 -4.763 -40.800 1.00 93.69 276 ILE A O 1
ATOM 2246 N N . ILE A 1 277 ? 20.017 -3.021 -40.083 1.00 92.06 277 ILE A N 1
ATOM 2247 C CA . ILE A 1 277 ? 19.257 -1.961 -40.745 1.00 92.06 277 ILE A CA 1
ATOM 2248 C C . ILE A 1 277 ? 20.215 -1.229 -41.703 1.00 92.06 277 ILE A C 1
ATOM 2250 O O . ILE A 1 277 ? 20.819 -0.219 -41.317 1.00 92.06 277 ILE A O 1
ATOM 2254 N N . PRO A 1 278 ? 20.377 -1.715 -42.953 1.00 88.50 278 PRO A N 1
ATOM 2255 C CA . PRO A 1 278 ? 21.363 -1.177 -43.895 1.00 88.50 278 PRO A CA 1
ATOM 2256 C C . PRO A 1 278 ? 21.167 0.313 -44.180 1.00 88.50 278 PRO A C 1
ATOM 2258 O O . PRO A 1 278 ? 22.130 1.075 -44.190 1.00 88.50 278 PRO A O 1
ATOM 2261 N N . SER A 1 279 ? 19.911 0.753 -44.305 1.00 90.94 279 SER A N 1
ATOM 2262 C CA . SER A 1 279 ? 19.547 2.156 -44.552 1.00 90.94 279 SER A CA 1
ATOM 2263 C C . SER A 1 279 ? 20.001 3.123 -43.454 1.00 90.94 279 SER A C 1
ATOM 2265 O O . SER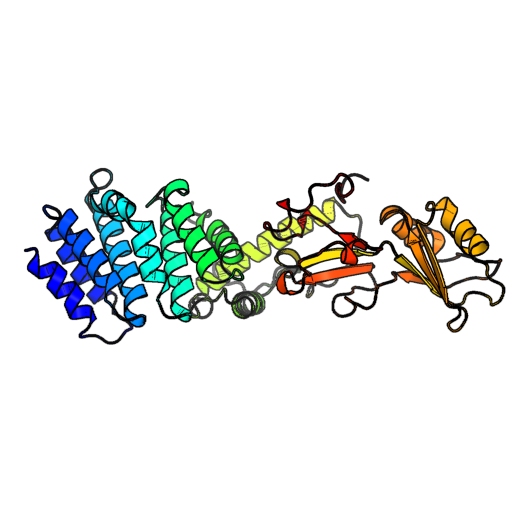 A 1 279 ? 20.099 4.321 -43.701 1.00 90.94 279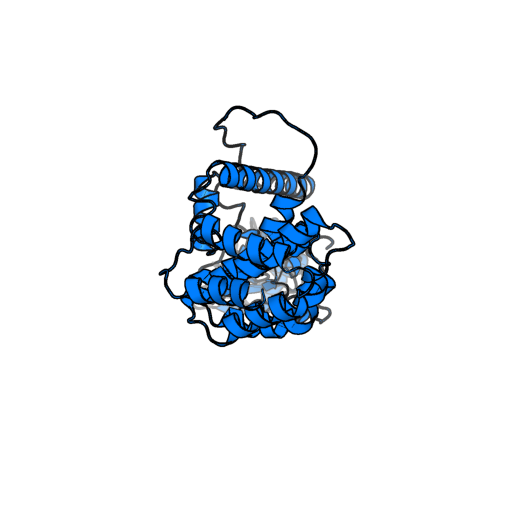 SER A O 1
ATOM 2267 N N . ARG A 1 280 ? 20.292 2.622 -42.246 1.00 90.19 280 ARG A N 1
ATOM 2268 C CA . ARG A 1 280 ? 20.778 3.412 -41.105 1.00 90.19 280 ARG A CA 1
ATOM 2269 C C . ARG A 1 280 ? 22.213 3.065 -40.705 1.00 90.19 280 ARG A C 1
ATOM 2271 O O . ARG A 1 280 ? 22.661 3.524 -39.656 1.00 90.19 280 ARG A O 1
ATOM 2278 N N . ALA A 1 281 ? 22.909 2.240 -41.494 1.00 92.69 281 ALA A N 1
ATOM 2279 C CA . ALA A 1 281 ? 24.252 1.739 -41.193 1.00 92.69 281 ALA A CA 1
ATOM 2280 C C . ALA A 1 281 ? 24.394 1.260 -39.731 1.00 92.69 281 ALA A C 1
ATOM 2282 O O . ALA A 1 281 ? 25.358 1.600 -39.034 1.00 92.69 281 ALA A O 1
ATOM 2283 N N . CYS A 1 282 ? 23.394 0.524 -39.235 1.00 93.94 282 CYS A N 1
ATOM 2284 C CA . CYS A 1 282 ? 23.389 0.020 -37.867 1.00 93.94 282 CYS A CA 1
ATOM 2285 C C . CYS A 1 282 ? 22.739 -1.358 -37.741 1.00 93.94 282 CYS A C 1
ATOM 2287 O O . CYS A 1 282 ? 22.069 -1.824 -38.658 1.00 93.94 282 CYS A O 1
ATOM 2289 N N . ALA A 1 283 ? 22.944 -2.010 -36.601 1.00 93.88 283 ALA A N 1
ATOM 2290 C CA . ALA A 1 283 ? 22.286 -3.256 -36.243 1.00 93.88 283 ALA A CA 1
ATOM 2291 C C . ALA A 1 283 ? 21.896 -3.267 -34.765 1.00 93.88 283 ALA A C 1
ATOM 2293 O O . ALA A 1 283 ? 22.548 -2.641 -33.928 1.00 93.88 283 ALA A O 1
ATOM 2294 N N . TYR A 1 284 ? 20.850 -4.023 -34.449 1.00 92.50 284 TYR A N 1
ATOM 2295 C CA . TYR A 1 284 ? 20.487 -4.376 -33.082 1.00 92.50 284 TYR A CA 1
ATOM 2296 C C . TYR A 1 284 ? 20.861 -5.830 -32.820 1.00 92.50 284 TYR A C 1
ATOM 2298 O O . TYR A 1 284 ? 20.375 -6.737 -33.496 1.00 92.50 284 TYR A O 1
ATOM 2306 N N . VAL A 1 285 ? 21.720 -6.045 -31.829 1.00 92.88 285 VAL A N 1
ATOM 2307 C CA . VAL A 1 285 ? 22.255 -7.356 -31.459 1.00 92.88 285 VAL A CA 1
ATOM 2308 C C . VAL A 1 285 ? 21.738 -7.714 -30.074 1.00 92.88 285 VAL A C 1
ATOM 2310 O O . VAL A 1 285 ? 22.138 -7.113 -29.081 1.00 92.88 285 VAL A O 1
ATOM 2313 N N . THR A 1 286 ? 20.820 -8.673 -29.991 1.00 92.12 286 THR A N 1
ATOM 2314 C CA . THR A 1 286 ? 20.306 -9.196 -28.721 1.00 92.12 286 THR A CA 1
ATOM 2315 C C . THR A 1 286 ? 21.168 -10.372 -28.268 1.00 92.12 286 THR A C 1
ATOM 2317 O O . THR A 1 286 ? 21.156 -11.436 -28.890 1.00 92.12 286 THR A O 1
ATOM 2320 N N . MET A 1 287 ? 21.879 -10.203 -27.157 1.00 89.50 287 MET A N 1
ATOM 2321 C CA . MET A 1 287 ? 22.685 -11.251 -26.531 1.00 89.50 287 MET A CA 1
ATOM 2322 C C . MET A 1 287 ? 21.810 -12.257 -25.779 1.00 89.50 287 MET A C 1
ATOM 2324 O O . MET A 1 287 ? 20.658 -11.978 -25.438 1.00 89.50 287 MET A O 1
ATOM 2328 N N . LYS A 1 288 ? 22.366 -13.442 -25.504 1.00 81.44 288 LYS A N 1
ATOM 2329 C CA . LYS A 1 288 ? 21.667 -14.505 -24.765 1.00 81.44 288 LYS A CA 1
ATOM 2330 C C . LYS A 1 288 ? 21.228 -14.095 -23.353 1.00 81.44 288 LYS A C 1
ATOM 2332 O O . LYS A 1 288 ? 20.170 -14.522 -22.901 1.00 81.44 288 LYS A O 1
ATOM 2337 N N . ASP A 1 289 ? 22.032 -13.276 -22.682 1.00 77.94 289 ASP A N 1
ATOM 2338 C CA . ASP A 1 289 ? 21.825 -12.804 -21.317 1.00 77.94 289 ASP A CA 1
ATOM 2339 C C . ASP A 1 289 ? 22.481 -11.427 -21.118 1.00 77.94 289 ASP A C 1
ATOM 2341 O O . ASP A 1 289 ? 23.265 -10.946 -21.950 1.00 77.94 289 ASP A O 1
ATOM 2345 N N . ARG A 1 290 ? 22.148 -10.776 -20.000 1.00 79.25 290 ARG A N 1
ATOM 2346 C CA . ARG A 1 290 ? 22.671 -9.450 -19.665 1.00 79.25 290 ARG A CA 1
ATOM 2347 C C . ARG A 1 290 ? 24.187 -9.450 -19.453 1.00 79.25 290 ARG A C 1
ATOM 2349 O O . ARG A 1 290 ? 24.836 -8.455 -19.766 1.00 79.25 290 ARG A O 1
ATOM 2356 N N . LYS A 1 291 ? 24.764 -10.547 -18.954 1.00 77.38 291 LYS A N 1
ATOM 2357 C CA . LYS A 1 291 ? 26.208 -10.671 -18.701 1.00 77.38 291 LYS A CA 1
ATOM 2358 C C . LYS A 1 291 ? 27.005 -10.642 -20.003 1.00 77.38 291 LYS A C 1
ATOM 2360 O O . LYS A 1 291 ? 28.021 -9.957 -20.088 1.00 77.38 291 LYS A O 1
ATOM 2365 N N . ALA A 1 292 ? 26.529 -11.333 -21.033 1.00 80.75 292 ALA A N 1
ATOM 2366 C CA . ALA A 1 292 ? 27.095 -11.290 -22.372 1.00 80.75 292 ALA A CA 1
ATOM 2367 C C . ALA A 1 292 ? 27.000 -9.877 -22.967 1.00 80.75 292 ALA A C 1
ATOM 2369 O O . ALA A 1 292 ? 28.006 -9.363 -23.450 1.00 80.75 292 ALA A O 1
ATOM 2370 N N . ALA A 1 293 ? 25.847 -9.206 -22.844 1.00 84.06 293 ALA A N 1
ATOM 2371 C CA . ALA A 1 293 ? 25.693 -7.815 -23.289 1.00 84.06 293 ALA A CA 1
ATOM 2372 C C . ALA A 1 293 ? 26.646 -6.853 -22.558 1.00 84.06 293 ALA A C 1
ATOM 2374 O O . ALA A 1 293 ? 27.283 -6.007 -23.185 1.00 84.06 293 ALA A O 1
ATOM 2375 N N . PHE A 1 294 ? 26.797 -7.017 -21.242 1.00 80.69 294 PHE A N 1
ATOM 2376 C CA . PHE A 1 294 ? 27.714 -6.216 -20.437 1.00 80.69 294 PHE A CA 1
ATOM 2377 C C . PHE A 1 294 ? 29.178 -6.438 -20.829 1.00 80.69 294 PHE A C 1
ATOM 2379 O O . PHE A 1 294 ? 29.909 -5.467 -20.978 1.00 80.69 294 PHE A O 1
ATOM 2386 N N . ARG A 1 295 ? 29.604 -7.684 -21.083 1.00 81.75 295 ARG A N 1
ATOM 2387 C CA . ARG A 1 295 ? 30.975 -7.973 -21.541 1.00 81.75 295 ARG A CA 1
ATOM 2388 C C . ARG A 1 295 ? 31.322 -7.254 -22.842 1.00 81.75 295 ARG A C 1
ATOM 2390 O O . ARG A 1 295 ? 32.427 -6.731 -22.943 1.00 81.75 295 ARG A O 1
ATOM 2397 N N . VAL A 1 296 ? 30.401 -7.189 -23.807 1.00 83.69 296 VAL A N 1
ATOM 2398 C CA . VAL A 1 296 ? 30.624 -6.421 -25.047 1.00 83.69 296 VAL A CA 1
ATOM 2399 C C . VAL A 1 296 ? 30.800 -4.930 -24.731 1.00 83.69 296 VAL A C 1
ATOM 2401 O O . VAL A 1 296 ? 31.734 -4.299 -25.222 1.00 83.69 296 VAL A O 1
ATOM 2404 N N . MET A 1 297 ? 29.946 -4.374 -23.868 1.00 79.94 297 MET A N 1
ATOM 2405 C CA . MET A 1 297 ? 29.990 -2.958 -23.486 1.00 79.94 297 MET A CA 1
ATOM 2406 C C . MET A 1 297 ? 31.226 -2.577 -22.660 1.00 79.94 297 MET A C 1
ATOM 2408 O O . MET A 1 297 ? 31.768 -1.497 -22.848 1.00 79.94 297 MET A O 1
ATOM 2412 N N . GLU A 1 298 ? 31.691 -3.435 -21.757 1.00 74.06 298 GLU A N 1
ATOM 2413 C CA . GLU A 1 298 ? 32.834 -3.138 -20.887 1.00 74.06 298 GLU A CA 1
ATOM 2414 C C . GLU A 1 298 ? 34.167 -3.411 -21.591 1.00 74.06 298 GLU A C 1
ATOM 2416 O O . GLU A 1 298 ? 35.094 -2.605 -21.527 1.00 74.06 298 GLU A O 1
ATOM 2421 N N . ARG 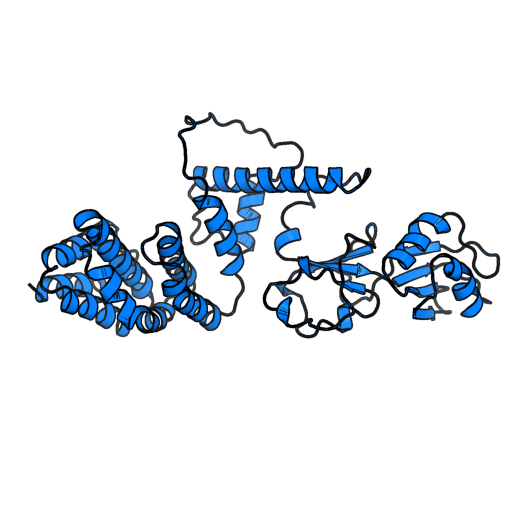A 1 299 ? 34.271 -4.556 -22.275 1.00 66.50 299 ARG A N 1
ATOM 2422 C CA . ARG A 1 299 ? 35.557 -5.069 -22.764 1.00 66.50 299 ARG A CA 1
ATOM 2423 C C . ARG A 1 299 ? 35.832 -4.718 -24.217 1.00 66.50 299 ARG A C 1
ATOM 2425 O O . ARG A 1 299 ? 36.993 -4.607 -24.591 1.00 66.50 299 ARG A O 1
ATOM 2432 N N . LEU A 1 300 ? 34.791 -4.537 -25.032 1.00 63.06 300 LEU A N 1
ATOM 2433 C CA . LEU A 1 300 ? 34.940 -4.363 -26.479 1.00 63.06 300 LEU A CA 1
ATOM 2434 C C . LEU A 1 300 ? 34.591 -2.942 -26.953 1.00 63.06 300 LEU A C 1
ATOM 2436 O O . LEU A 1 300 ? 35.010 -2.544 -28.036 1.00 63.06 300 LEU A O 1
ATOM 2440 N N . GLN A 1 301 ? 33.916 -2.113 -26.148 1.00 68.81 301 GLN A N 1
ATOM 2441 C CA . GLN A 1 301 ? 33.427 -0.794 -26.588 1.00 68.81 301 GLN A CA 1
ATOM 2442 C C . GLN A 1 301 ? 34.513 0.148 -27.142 1.00 68.81 301 GLN A C 1
ATOM 2444 O O . GLN A 1 301 ? 34.235 0.912 -28.065 1.00 68.81 301 GLN A O 1
ATOM 2449 N N . ARG A 1 302 ? 35.747 0.109 -26.620 1.00 65.94 302 ARG A N 1
ATOM 2450 C CA . ARG A 1 302 ? 36.831 1.019 -27.047 1.00 65.94 302 ARG A CA 1
ATOM 2451 C C . ARG A 1 302 ? 37.602 0.567 -28.294 1.00 65.94 302 ARG A C 1
ATOM 2453 O O . ARG A 1 302 ? 38.499 1.286 -28.721 1.00 65.94 302 ARG A O 1
ATOM 2460 N N . GLY A 1 303 ? 37.261 -0.573 -28.893 1.00 73.69 303 GLY A N 1
ATOM 2461 C CA . GLY A 1 303 ? 38.020 -1.108 -30.029 1.00 73.69 303 GLY A CA 1
ATOM 2462 C C . GLY A 1 303 ? 37.315 -2.180 -30.850 1.00 73.69 303 GLY A C 1
ATOM 2463 O O . GLY A 1 303 ? 37.973 -2.866 -31.624 1.00 73.69 303 GLY A O 1
ATOM 2464 N N . ILE A 1 304 ? 36.004 -2.354 -30.686 1.00 85.25 304 ILE A N 1
ATOM 2465 C CA . ILE A 1 304 ? 35.254 -3.356 -31.436 1.00 85.25 304 ILE A CA 1
ATOM 2466 C C . ILE A 1 304 ? 35.259 -3.030 -32.927 1.00 85.25 304 ILE A C 1
ATOM 2468 O O . ILE A 1 304 ? 34.946 -1.914 -33.363 1.00 85.25 304 ILE A O 1
ATOM 2472 N N . GLN A 1 305 ? 35.630 -4.042 -33.703 1.00 89.19 305 GLN A N 1
ATOM 2473 C CA . GLN A 1 305 ? 35.680 -3.982 -35.148 1.00 89.19 305 GLN A CA 1
ATOM 2474 C C . GLN A 1 305 ? 34.713 -4.986 -35.745 1.00 89.19 305 GLN A C 1
ATOM 2476 O O . GLN A 1 305 ? 34.669 -6.143 -35.339 1.00 89.19 305 GLN A O 1
ATOM 2481 N N . VAL A 1 306 ? 33.979 -4.538 -36.754 1.00 91.06 306 VAL A N 1
ATOM 2482 C CA . VAL A 1 306 ? 33.138 -5.393 -37.586 1.00 91.06 306 VAL A CA 1
ATOM 2483 C C . VAL A 1 306 ? 33.630 -5.233 -39.013 1.00 91.06 306 VAL A C 1
ATOM 2485 O O . VAL A 1 306 ? 33.828 -4.106 -39.474 1.00 91.06 306 VAL A O 1
ATOM 2488 N N . ALA A 1 307 ? 33.912 -6.353 -39.684 1.00 89.50 307 ALA A N 1
ATOM 2489 C CA . ALA A 1 307 ? 34.537 -6.368 -41.008 1.00 89.50 307 ALA A CA 1
ATOM 2490 C C . ALA A 1 307 ? 35.781 -5.449 -41.096 1.00 89.50 307 ALA A C 1
ATOM 2492 O O . ALA A 1 307 ? 35.950 -4.678 -42.043 1.00 89.50 307 ALA A O 1
ATOM 2493 N N . LYS A 1 308 ? 36.651 -5.504 -40.072 1.00 86.88 308 LYS A N 1
ATOM 2494 C CA . LYS A 1 308 ? 37.892 -4.706 -39.943 1.00 86.88 308 LYS A CA 1
ATOM 2495 C C . LYS A 1 308 ? 37.693 -3.181 -39.872 1.00 86.88 308 LYS A C 1
ATOM 2497 O O . LYS A 1 308 ? 38.654 -2.433 -40.049 1.00 86.88 308 LYS A O 1
ATOM 2502 N N . ARG A 1 309 ? 36.478 -2.687 -39.606 1.00 89.31 309 ARG A N 1
ATOM 2503 C CA . ARG A 1 309 ? 36.220 -1.265 -39.324 1.00 89.31 309 ARG A CA 1
ATOM 2504 C C . ARG A 1 309 ? 35.746 -1.062 -37.898 1.00 89.31 309 ARG A C 1
ATOM 2506 O O . ARG A 1 309 ? 34.946 -1.842 -37.398 1.00 89.31 309 ARG A O 1
ATOM 2513 N N . ASN A 1 310 ? 36.201 0.021 -37.273 1.00 90.25 310 ASN A N 1
ATOM 2514 C CA . ASN A 1 310 ? 35.735 0.422 -35.949 1.00 90.25 310 ASN A CA 1
ATOM 2515 C C . ASN A 1 310 ? 34.256 0.809 -36.009 1.00 90.25 310 ASN A C 1
ATOM 2517 O O . ASN A 1 310 ? 33.862 1.645 -36.827 1.00 90.25 310 ASN A O 1
ATOM 2521 N N . VAL A 1 311 ? 33.464 0.245 -35.104 1.00 90.94 311 VAL A N 1
ATOM 2522 C CA . VAL A 1 311 ? 32.028 0.522 -35.000 1.00 90.94 311 VAL A CA 1
ATOM 2523 C C . VAL A 1 311 ? 31.703 1.132 -33.645 1.00 90.94 311 VAL A C 1
ATOM 2525 O O . VAL A 1 311 ? 32.442 0.973 -32.674 1.00 90.94 311 VAL A O 1
ATOM 2528 N N . LYS A 1 312 ? 30.598 1.876 -33.569 1.00 89.94 312 LYS A N 1
ATOM 2529 C CA . LYS A 1 312 ? 30.122 2.435 -32.301 1.00 89.94 312 LYS A CA 1
ATOM 2530 C C . LYS A 1 312 ? 29.170 1.440 -31.658 1.00 89.94 312 LYS A C 1
ATOM 2532 O O . LYS A 1 312 ? 28.227 1.018 -32.313 1.00 89.94 312 LYS A O 1
ATOM 2537 N N . VAL A 1 313 ? 29.368 1.133 -30.380 1.00 88.25 313 VAL A N 1
ATOM 2538 C CA . VAL A 1 313 ? 28.449 0.270 -29.629 1.00 88.25 313 VAL A CA 1
ATOM 2539 C C . VAL A 1 313 ? 27.864 1.018 -28.439 1.00 88.25 313 VAL A C 1
ATOM 2541 O O . VAL A 1 313 ? 28.577 1.713 -27.709 1.00 88.25 313 VAL A O 1
ATOM 2544 N N . SER A 1 314 ? 26.550 0.897 -28.270 1.00 84.88 314 SER A N 1
ATOM 2545 C CA . SER A 1 314 ? 25.816 1.404 -27.112 1.00 84.88 314 SER A CA 1
ATOM 2546 C C . SER A 1 314 ? 24.722 0.433 -26.683 1.00 84.88 314 SER A C 1
ATOM 2548 O O . SER A 1 314 ? 24.376 -0.504 -27.402 1.00 84.88 314 SER A O 1
ATOM 2550 N N . GLN A 1 315 ? 24.138 0.682 -25.515 1.00 83.44 315 GLN A N 1
ATOM 2551 C CA . GLN A 1 315 ? 22.942 -0.030 -25.079 1.00 83.44 315 GLN A CA 1
ATOM 2552 C C . GLN A 1 315 ? 21.788 0.256 -26.052 1.00 83.44 315 GLN A C 1
ATOM 2554 O O . GLN A 1 315 ? 21.586 1.397 -26.472 1.00 83.44 315 GLN A O 1
ATOM 2559 N N . GLY A 1 316 ? 21.061 -0.789 -26.441 1.00 72.44 316 GLY A N 1
ATOM 2560 C CA . GLY A 1 316 ? 19.917 -0.716 -27.344 1.00 72.44 316 GLY A CA 1
ATOM 2561 C C . GLY A 1 316 ? 18.609 -0.920 -26.590 1.00 72.44 316 GLY A C 1
ATOM 2562 O O . GLY A 1 316 ? 18.527 -1.757 -25.693 1.00 72.44 316 GLY A O 1
ATOM 2563 N N . LEU A 1 317 ? 17.570 -0.188 -26.982 1.00 70.88 317 LEU A N 1
ATOM 2564 C CA . LEU A 1 317 ? 16.231 -0.300 -26.413 1.00 70.88 317 LEU A CA 1
ATOM 2565 C C . LEU A 1 317 ? 15.191 -0.532 -27.517 1.00 70.88 317 LEU A C 1
ATOM 2567 O O . LEU A 1 317 ? 15.273 0.065 -28.589 1.00 70.88 317 LEU A O 1
ATOM 2571 N N . LYS A 1 318 ? 14.178 -1.359 -27.225 1.00 61.72 318 LYS A N 1
ATOM 2572 C CA . LYS A 1 318 ? 12.925 -1.411 -27.992 1.00 61.72 318 LYS A CA 1
ATOM 2573 C C . LYS A 1 318 ? 12.040 -0.201 -27.664 1.00 61.72 318 LYS A C 1
ATOM 2575 O O . LYS A 1 318 ? 11.701 0.020 -26.506 1.00 61.72 318 LYS A O 1
ATOM 2580 N N . GLU A 1 319 ? 11.597 0.511 -28.697 1.00 62.25 319 GLU A N 1
ATOM 2581 C CA . GLU A 1 319 ? 10.903 1.815 -28.646 1.00 62.25 319 GLU A CA 1
ATOM 2582 C C . GLU A 1 319 ? 9.762 1.937 -27.615 1.00 62.25 319 GLU A C 1
ATOM 2584 O O . GLU A 1 319 ? 9.545 3.013 -27.067 1.00 62.25 319 GLU A O 1
ATOM 2589 N N . LYS A 1 320 ? 9.072 0.838 -27.282 1.00 62.97 320 LYS A N 1
ATOM 2590 C CA . LYS A 1 320 ? 7.870 0.823 -26.429 1.00 62.97 320 LYS A CA 1
ATOM 2591 C C . LYS A 1 320 ? 8.071 1.325 -24.983 1.00 62.97 320 LYS A C 1
ATOM 2593 O O . LYS A 1 320 ? 7.080 1.623 -24.327 1.00 62.97 320 LYS A O 1
ATOM 2598 N N . PHE A 1 321 ? 9.309 1.430 -24.484 1.00 65.62 321 PHE A N 1
ATOM 2599 C CA . PHE A 1 321 ? 9.612 1.910 -23.120 1.00 65.62 321 PHE A CA 1
ATOM 2600 C C . PHE A 1 321 ? 10.700 2.993 -23.083 1.00 65.62 321 PHE A C 1
ATOM 2602 O O . PHE A 1 321 ? 11.430 3.109 -22.097 1.00 65.62 321 PHE A O 1
ATOM 2609 N N . MET A 1 322 ? 10.821 3.769 -24.165 1.00 65.62 322 MET A N 1
ATOM 2610 C CA . MET A 1 322 ? 11.823 4.833 -24.293 1.00 65.62 322 MET A CA 1
ATOM 2611 C C . MET A 1 322 ? 11.701 5.908 -23.215 1.00 65.62 322 MET A C 1
ATOM 2613 O O . MET A 1 322 ? 12.720 6.342 -22.688 1.00 65.62 322 MET A O 1
ATOM 2617 N N . ASP A 1 323 ? 10.476 6.232 -22.803 1.00 66.94 323 ASP A N 1
ATOM 2618 C CA . ASP A 1 323 ? 10.205 7.228 -21.758 1.00 66.94 323 ASP A CA 1
ATOM 2619 C C . ASP A 1 323 ? 10.784 6.850 -20.382 1.00 66.94 323 ASP A C 1
ATOM 2621 O O . ASP A 1 323 ? 10.898 7.696 -19.500 1.00 66.94 323 ASP A O 1
ATOM 2625 N N . TYR A 1 324 ? 11.147 5.578 -20.187 1.00 66.44 324 TYR A N 1
ATOM 2626 C CA . TYR A 1 324 ? 11.647 5.035 -18.920 1.00 66.44 324 TYR A CA 1
ATOM 2627 C C . TYR A 1 324 ? 13.088 4.527 -19.015 1.00 66.44 324 TYR A C 1
ATOM 2629 O O . TYR A 1 324 ? 13.543 3.788 -18.138 1.00 66.44 324 TYR A O 1
ATOM 2637 N N . TRP A 1 325 ? 13.780 4.841 -20.110 1.00 71.12 325 TRP A N 1
ATOM 2638 C CA . TRP A 1 325 ? 15.090 4.294 -20.433 1.00 71.12 325 TRP A CA 1
ATOM 2639 C C . TRP A 1 325 ? 16.242 5.129 -19.898 1.00 71.12 325 TRP A C 1
ATOM 2641 O O . TRP A 1 325 ? 16.349 6.324 -20.148 1.00 71.12 325 TRP A O 1
ATOM 2651 N N . ASP A 1 326 ? 17.159 4.437 -19.240 1.00 65.81 326 ASP A N 1
ATOM 2652 C CA . ASP A 1 326 ? 18.448 4.946 -18.812 1.00 65.81 326 ASP A CA 1
ATOM 2653 C C . ASP A 1 326 ? 19.509 4.427 -19.792 1.00 65.81 326 ASP A C 1
ATOM 2655 O O . ASP A 1 326 ? 19.868 3.244 -19.775 1.00 65.81 326 ASP A O 1
ATOM 2659 N N . SER A 1 327 ? 19.976 5.298 -20.691 1.00 63.84 327 SER A N 1
ATOM 2660 C CA . SER A 1 327 ? 20.945 4.941 -21.735 1.00 63.84 327 SER A CA 1
ATOM 2661 C C . SER A 1 327 ? 22.326 4.604 -21.195 1.00 63.84 327 SER A C 1
ATOM 2663 O O . SER A 1 327 ? 23.031 3.795 -21.803 1.00 63.84 327 SER A O 1
ATOM 2665 N N . ASP A 1 328 ? 22.696 5.191 -20.060 1.00 60.50 328 ASP A N 1
ATOM 2666 C CA . ASP A 1 328 ? 24.017 5.024 -19.461 1.00 60.50 328 ASP A CA 1
ATOM 2667 C C . ASP A 1 328 ? 24.115 3.665 -18.777 1.00 60.50 328 ASP A C 1
ATOM 2669 O O . ASP A 1 328 ? 25.099 2.937 -18.922 1.00 60.50 328 ASP A O 1
ATOM 2673 N N . ARG A 1 329 ? 23.046 3.275 -18.077 1.00 59.44 329 ARG A N 1
ATOM 2674 C CA . ARG A 1 329 ? 22.965 1.987 -17.380 1.00 59.44 329 ARG A CA 1
ATOM 2675 C C . ARG A 1 329 ? 22.365 0.892 -18.246 1.00 59.44 329 ARG A C 1
ATOM 2677 O O . ARG A 1 329 ? 22.501 -0.286 -17.920 1.00 59.44 329 ARG A O 1
ATOM 2684 N N . GLY A 1 330 ? 21.724 1.231 -19.356 1.00 70.00 330 GLY A N 1
ATOM 2685 C CA . GLY A 1 330 ? 21.072 0.283 -20.247 1.00 70.00 330 GLY A CA 1
ATOM 2686 C C . GLY A 1 330 ? 19.900 -0.443 -19.592 1.00 70.00 330 GLY A C 1
ATOM 2687 O O . GLY A 1 330 ? 19.765 -1.658 -19.773 1.00 70.00 330 GLY A O 1
ATOM 2688 N N . VAL A 1 331 ? 19.113 0.257 -18.776 1.00 72.69 331 VAL A N 1
ATOM 2689 C CA . VAL A 1 331 ? 17.973 -0.307 -18.039 1.00 72.69 331 VAL A CA 1
ATOM 2690 C C . VAL A 1 331 ? 16.725 0.545 -18.246 1.00 72.69 331 VAL A C 1
ATOM 2692 O O . VAL A 1 331 ? 16.810 1.765 -18.322 1.00 72.69 331 VAL A O 1
ATOM 2695 N N . SER A 1 332 ? 15.558 -0.089 -18.298 1.00 74.12 332 SER A N 1
ATOM 2696 C CA . SER A 1 332 ? 14.269 0.594 -18.204 1.00 74.12 332 SER A CA 1
ATOM 2697 C C . SER A 1 332 ? 13.727 0.469 -16.784 1.00 74.12 332 SER A C 1
ATOM 2699 O O . SER A 1 332 ? 13.618 -0.641 -16.262 1.00 74.12 332 SER A O 1
ATOM 2701 N N . GLN A 1 333 ? 13.383 1.597 -16.162 1.00 67.00 333 GLN A N 1
ATOM 2702 C CA . GLN A 1 333 ? 12.768 1.657 -14.832 1.00 67.00 333 GLN A CA 1
ATOM 2703 C C . GLN A 1 333 ? 11.271 1.928 -14.989 1.00 67.00 333 GLN A C 1
ATOM 2705 O O . GLN A 1 333 ? 10.826 3.072 -15.004 1.00 67.00 333 GLN A O 1
ATOM 2710 N N . ILE A 1 334 ? 10.491 0.865 -15.179 1.00 71.12 334 ILE A N 1
ATOM 2711 C CA . ILE A 1 334 ? 9.092 0.975 -15.601 1.00 71.12 334 ILE A CA 1
ATOM 2712 C C . ILE A 1 334 ? 8.197 1.078 -14.363 1.00 71.12 334 ILE A C 1
ATOM 2714 O O . ILE A 1 334 ? 8.207 0.155 -13.547 1.00 71.12 334 ILE A O 1
ATOM 2718 N N . PRO A 1 335 ? 7.386 2.138 -14.202 1.00 65.62 335 PRO A N 1
ATOM 2719 C CA . PRO A 1 335 ? 6.423 2.221 -13.107 1.00 65.62 335 PRO A CA 1
ATOM 2720 C C . PRO A 1 335 ? 5.475 1.020 -13.100 1.00 65.62 335 PRO A C 1
ATOM 2722 O O . PRO A 1 335 ? 4.958 0.642 -14.150 1.00 65.62 335 PRO A O 1
ATOM 2725 N N . HIS A 1 336 ? 5.174 0.453 -11.927 1.00 68.69 336 HIS A N 1
ATOM 2726 C CA . HIS A 1 336 ? 4.256 -0.693 -11.816 1.00 68.69 336 HIS A CA 1
ATOM 2727 C C . HIS A 1 336 ? 2.881 -0.408 -12.436 1.00 68.69 336 HIS A C 1
ATOM 2729 O O . HIS A 1 336 ? 2.269 -1.296 -13.015 1.00 68.69 336 HIS A O 1
ATOM 2735 N N . SER A 1 337 ? 2.415 0.845 -12.388 1.00 59.72 337 SER A N 1
ATOM 2736 C CA . SER A 1 337 ? 1.162 1.299 -13.015 1.00 59.72 337 SER A CA 1
ATOM 2737 C C . SER A 1 337 ? 1.179 1.304 -14.548 1.00 59.72 337 SER A C 1
ATOM 2739 O O . SER A 1 337 ? 0.130 1.443 -15.175 1.00 59.72 337 SER A O 1
ATOM 2741 N N . LYS A 1 338 ? 2.367 1.205 -15.145 1.00 67.31 338 LYS A N 1
ATOM 2742 C CA . LYS A 1 338 ? 2.617 1.191 -16.589 1.00 67.31 338 LYS A CA 1
ATOM 2743 C C . LYS A 1 338 ? 3.071 -0.183 -17.075 1.00 67.31 338 LYS A C 1
ATOM 2745 O O . LYS A 1 338 ? 3.333 -0.341 -18.267 1.00 67.31 338 LYS A O 1
ATOM 2750 N N . LEU A 1 339 ? 3.156 -1.170 -16.177 1.00 71.31 339 LEU A N 1
ATOM 2751 C CA . LEU A 1 339 ? 3.441 -2.538 -16.572 1.00 71.31 339 LEU A CA 1
ATOM 2752 C C . LEU A 1 339 ? 2.260 -3.112 -17.360 1.00 71.31 339 LEU A C 1
ATOM 2754 O O . LEU A 1 339 ? 1.111 -2.973 -16.936 1.00 71.31 339 LEU A O 1
ATOM 2758 N N . PRO A 1 340 ? 2.527 -3.764 -18.498 1.00 71.25 340 PRO A N 1
ATOM 2759 C CA . PRO A 1 340 ? 1.511 -4.533 -19.192 1.00 71.25 340 PRO A CA 1
ATOM 2760 C C . PRO A 1 340 ? 1.127 -5.770 -18.370 1.00 71.25 340 PRO A C 1
ATOM 2762 O O . PRO A 1 340 ? 1.958 -6.331 -17.657 1.00 71.25 340 PRO A O 1
ATOM 2765 N N . GLU A 1 341 ? -0.113 -6.236 -18.524 1.00 68.25 341 GLU A N 1
ATOM 2766 C CA . GLU A 1 341 ? -0.559 -7.503 -17.924 1.00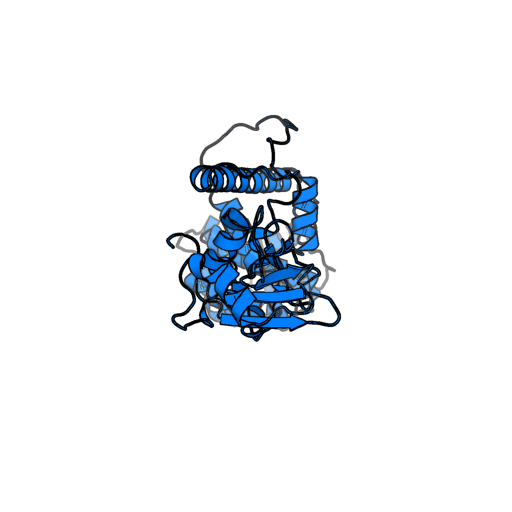 68.25 341 GLU A CA 1
ATOM 2767 C C . GLU A 1 341 ? 0.242 -8.698 -18.468 1.00 68.25 341 GLU A C 1
ATOM 2769 O O . GLU A 1 341 ? 0.619 -9.588 -17.709 1.00 68.25 341 GLU A O 1
ATOM 2774 N N . ASN A 1 342 ? 0.568 -8.687 -19.770 1.00 74.00 342 ASN A N 1
ATOM 2775 C CA . ASN A 1 342 ? 1.512 -9.632 -20.366 1.00 74.00 342 ASN A CA 1
ATOM 2776 C C . ASN A 1 342 ? 2.940 -9.060 -20.340 1.00 74.00 342 ASN A C 1
ATOM 2778 O O . ASN A 1 342 ? 3.246 -8.102 -21.056 1.00 74.00 342 ASN A O 1
ATOM 2782 N N . LEU A 1 343 ? 3.819 -9.688 -19.554 1.00 74.38 343 LEU A N 1
ATOM 2783 C CA . LEU A 1 343 ? 5.225 -9.306 -19.399 1.00 74.38 343 LEU A CA 1
ATOM 2784 C C . LEU A 1 343 ? 6.150 -9.871 -20.493 1.00 74.38 343 LEU A C 1
ATOM 2786 O O . LEU A 1 343 ? 7.281 -9.411 -20.612 1.00 74.38 343 LEU A O 1
ATOM 2790 N N . GLU A 1 344 ? 5.714 -10.825 -21.318 1.00 74.56 344 GLU A N 1
ATOM 2791 C CA . GLU A 1 344 ? 6.556 -11.434 -22.364 1.00 74.56 344 GLU A CA 1
ATOM 2792 C C . GLU A 1 344 ? 7.215 -10.415 -23.312 1.00 74.56 344 GLU A C 1
ATOM 2794 O O . GLU A 1 344 ? 8.417 -10.545 -23.567 1.00 74.56 344 GLU A O 1
ATOM 2799 N N . PRO A 1 345 ? 6.530 -9.345 -23.772 1.00 73.75 345 PRO A N 1
ATOM 2800 C CA . PRO A 1 345 ? 7.158 -8.341 -24.626 1.00 73.75 345 PRO A CA 1
ATOM 2801 C C . PRO A 1 345 ? 8.325 -7.600 -23.955 1.00 73.75 345 PRO A C 1
ATOM 2803 O O . PRO A 1 345 ? 9.214 -7.122 -24.661 1.00 73.75 345 PRO A O 1
ATOM 2806 N N . LEU A 1 346 ? 8.343 -7.509 -22.616 1.00 68.50 346 LEU A N 1
ATOM 2807 C CA . LEU A 1 346 ? 9.447 -6.924 -21.838 1.00 68.50 346 LEU A CA 1
ATOM 2808 C C . LEU A 1 346 ? 10.669 -7.846 -21.778 1.00 68.50 346 LEU A C 1
ATOM 2810 O O . LEU A 1 346 ? 11.798 -7.377 -21.651 1.00 68.50 346 LEU A O 1
ATOM 2814 N N . LEU A 1 347 ? 10.445 -9.156 -21.888 1.00 71.69 347 LEU A N 1
ATOM 2815 C CA . LEU A 1 347 ? 11.491 -10.178 -21.882 1.00 71.69 347 LEU A CA 1
ATOM 2816 C C . LEU A 1 347 ? 12.125 -10.365 -23.270 1.00 71.69 347 LEU A C 1
ATOM 2818 O O . LEU A 1 347 ? 13.178 -10.992 -23.416 1.00 71.69 347 LEU A O 1
ATOM 2822 N N . GLU A 1 348 ? 11.518 -9.813 -24.322 1.00 75.00 348 GLU A N 1
ATOM 2823 C CA . GLU A 1 348 ? 12.066 -9.879 -25.673 1.00 75.00 348 GLU A CA 1
ATOM 2824 C C . GLU A 1 348 ? 13.249 -8.925 -25.877 1.00 75.00 348 GLU A C 1
ATOM 2826 O O . GLU A 1 348 ? 13.124 -7.842 -26.454 1.00 75.00 348 GLU A O 1
ATOM 2831 N N . GLY A 1 349 ? 14.431 -9.387 -25.476 1.00 71.69 349 GLY A N 1
ATOM 2832 C CA . GLY A 1 349 ? 15.673 -8.620 -25.561 1.00 71.69 349 GLY A CA 1
ATOM 2833 C C . GLY A 1 349 ? 15.946 -7.763 -24.330 1.00 71.69 349 GLY A C 1
ATOM 2834 O O . GLY A 1 349 ? 16.871 -6.953 -24.368 1.00 71.69 349 GLY A O 1
ATOM 2835 N N . GLY A 1 350 ? 15.182 -7.985 -23.259 1.00 76.38 350 GLY A N 1
ATOM 2836 C CA . GLY A 1 350 ? 15.420 -7.489 -21.913 1.00 76.38 350 GLY A CA 1
ATOM 2837 C C . GLY A 1 350 ? 15.363 -8.625 -20.890 1.00 76.38 350 GLY A C 1
ATOM 2838 O O . GLY A 1 350 ? 14.818 -9.697 -21.149 1.00 76.38 350 GLY A O 1
ATOM 2839 N N . GLN A 1 351 ? 15.952 -8.393 -19.727 1.00 71.44 351 GLN A N 1
ATOM 2840 C CA . GLN A 1 351 ? 15.943 -9.283 -18.578 1.00 71.44 351 GLN A CA 1
ATOM 2841 C C . GLN A 1 351 ? 15.324 -8.530 -17.402 1.00 71.44 351 GLN A C 1
ATOM 2843 O O . GLN A 1 351 ? 15.852 -7.514 -16.952 1.00 71.44 351 GLN A O 1
ATOM 2848 N N . LEU A 1 352 ? 14.175 -9.017 -16.947 1.00 72.00 352 LEU A N 1
ATOM 2849 C CA . LEU A 1 352 ? 13.392 -8.432 -15.865 1.00 72.00 352 LEU A CA 1
ATOM 2850 C C . LEU A 1 352 ? 13.932 -8.875 -14.503 1.00 72.00 352 LEU A C 1
ATOM 2852 O O . LEU A 1 352 ? 14.176 -10.063 -14.286 1.00 72.00 352 LEU A O 1
ATOM 2856 N N . ASP A 1 353 ? 14.066 -7.926 -13.584 1.00 70.44 353 ASP A N 1
ATOM 2857 C CA . ASP A 1 353 ? 14.375 -8.201 -12.187 1.00 70.44 353 ASP A CA 1
ATOM 2858 C C . ASP A 1 353 ? 13.088 -8.532 -11.416 1.00 70.44 353 ASP A C 1
ATOM 2860 O O . ASP A 1 353 ? 12.270 -7.660 -11.115 1.00 70.44 353 ASP A O 1
ATOM 2864 N N . VAL A 1 354 ? 12.897 -9.814 -11.107 1.00 60.38 354 VAL A N 1
ATOM 2865 C CA . VAL A 1 354 ? 11.687 -10.335 -10.446 1.00 60.38 354 VAL A CA 1
ATOM 2866 C C . VAL A 1 354 ? 11.537 -9.804 -9.025 1.00 60.38 354 VAL A C 1
ATOM 2868 O O . VAL A 1 354 ? 10.412 -9.665 -8.554 1.00 60.38 354 VAL A O 1
ATOM 2871 N N . GLU A 1 355 ? 12.634 -9.441 -8.357 1.00 53.94 355 GLU A N 1
ATOM 2872 C CA . GLU A 1 355 ? 12.575 -8.856 -7.012 1.00 53.94 355 GLU A CA 1
ATOM 2873 C C . GLU A 1 355 ? 11.979 -7.440 -7.031 1.00 53.94 355 GLU A C 1
ATOM 2875 O O . GLU A 1 355 ? 11.506 -6.947 -6.010 1.00 53.94 355 GLU A O 1
ATOM 2880 N N . THR A 1 356 ? 11.948 -6.806 -8.207 1.00 59.12 356 THR A N 1
ATOM 2881 C CA . THR A 1 356 ? 11.348 -5.484 -8.428 1.00 59.12 356 THR A CA 1
ATOM 2882 C C . THR A 1 356 ? 9.921 -5.557 -8.984 1.00 59.12 356 THR A C 1
ATOM 2884 O O . THR A 1 356 ? 9.316 -4.524 -9.288 1.00 59.12 356 THR A O 1
ATOM 2887 N N . LEU A 1 357 ? 9.356 -6.759 -9.157 1.00 59.44 357 LEU A N 1
ATOM 2888 C CA . LEU A 1 357 ? 7.964 -6.925 -9.575 1.00 59.44 357 LEU A CA 1
ATOM 2889 C C . LEU A 1 357 ? 6.994 -6.692 -8.411 1.00 59.44 357 LEU A C 1
ATOM 2891 O O . LEU A 1 357 ? 7.290 -7.040 -7.266 1.00 59.44 357 LEU A O 1
ATOM 2895 N N . PRO A 1 358 ? 5.785 -6.173 -8.686 1.00 59.78 358 PRO A N 1
ATOM 2896 C CA . PRO A 1 358 ? 4.743 -6.131 -7.679 1.00 59.78 358 PRO A CA 1
ATOM 2897 C C . PRO A 1 358 ? 4.314 -7.557 -7.303 1.00 59.78 358 PRO A C 1
ATOM 2899 O O . PRO A 1 358 ? 4.263 -8.462 -8.135 1.00 59.78 358 PRO A O 1
ATOM 2902 N N . SER A 1 359 ? 3.933 -7.750 -6.042 1.00 57.88 359 SER A N 1
ATOM 2903 C CA . SER A 1 359 ? 3.673 -9.066 -5.436 1.00 57.88 359 SER A CA 1
ATOM 2904 C C . SER A 1 359 ? 2.539 -9.885 -6.074 1.00 57.88 359 SER A C 1
ATOM 2906 O O . SER A 1 359 ? 2.452 -11.087 -5.853 1.00 57.88 359 SER A O 1
ATOM 2908 N N . HIS A 1 360 ? 1.681 -9.266 -6.890 1.00 58.22 360 HIS A N 1
ATOM 2909 C CA . HIS A 1 360 ? 0.650 -9.965 -7.668 1.00 58.22 360 HIS A CA 1
ATOM 2910 C C . HIS A 1 360 ? 1.156 -10.504 -9.017 1.00 58.22 360 HIS A C 1
ATOM 2912 O O . HIS A 1 360 ? 0.490 -11.346 -9.608 1.00 58.22 360 HIS A O 1
ATOM 2918 N N . LEU A 1 361 ? 2.313 -10.030 -9.497 1.00 56.47 361 LEU A N 1
ATOM 2919 C CA . LEU A 1 361 ? 2.992 -10.519 -10.703 1.00 56.47 361 LEU A CA 1
ATOM 2920 C C . LEU A 1 361 ? 4.184 -11.422 -10.368 1.00 56.47 361 LEU A C 1
ATOM 2922 O O . LEU A 1 361 ? 4.607 -12.202 -11.216 1.00 56.47 361 LEU A O 1
ATOM 2926 N N . SER A 1 362 ? 4.708 -11.365 -9.139 1.00 54.19 362 SER A N 1
ATOM 2927 C CA . SER A 1 362 ? 5.821 -12.222 -8.706 1.00 54.19 362 SER A CA 1
ATOM 2928 C C . SER A 1 362 ? 5.454 -13.713 -8.661 1.00 54.19 362 SER A C 1
ATOM 2930 O O . SER A 1 362 ? 6.318 -14.555 -8.881 1.00 54.19 362 SER A O 1
ATOM 2932 N N . GLY A 1 363 ? 4.179 -14.048 -8.420 1.00 45.06 363 GLY A N 1
ATOM 2933 C CA . GLY A 1 363 ? 3.678 -15.431 -8.392 1.00 45.06 363 GLY A CA 1
ATOM 2934 C C . GLY A 1 363 ? 3.280 -16.005 -9.758 1.00 45.06 363 GLY A C 1
ATOM 2935 O O . GLY A 1 363 ? 3.250 -17.222 -9.922 1.00 45.06 363 GLY A O 1
ATOM 2936 N N . THR A 1 364 ? 2.994 -15.154 -10.746 1.00 45.25 364 THR A N 1
ATOM 2937 C CA . THR A 1 364 ? 2.534 -15.562 -12.089 1.00 45.25 364 THR A CA 1
ATOM 2938 C C . THR A 1 364 ? 3.684 -16.014 -12.990 1.00 45.25 364 THR A C 1
ATOM 2940 O O . THR A 1 364 ? 3.464 -16.697 -13.987 1.00 45.25 364 THR A O 1
ATOM 2943 N N . VAL A 1 365 ? 4.924 -15.668 -12.636 1.00 45.25 365 VAL A N 1
ATOM 2944 C CA . VAL A 1 365 ? 6.127 -15.992 -13.411 1.00 45.25 365 VAL A CA 1
ATOM 2945 C C . VAL A 1 365 ? 6.806 -17.243 -12.840 1.00 45.25 365 VAL A C 1
ATOM 2947 O O . VAL A 1 365 ? 7.947 -17.212 -12.390 1.00 45.25 365 VAL A O 1
ATOM 2950 N N . TYR A 1 366 ? 6.097 -18.375 -12.850 1.00 36.69 366 TYR A N 1
ATOM 2951 C CA . TYR A 1 366 ? 6.695 -19.689 -12.594 1.00 36.69 366 TYR A CA 1
ATOM 2952 C C . TYR A 1 366 ? 7.110 -20.328 -13.927 1.00 36.69 366 TYR A C 1
ATOM 2954 O O . TYR A 1 366 ? 6.351 -21.086 -14.515 1.00 36.69 366 TYR A O 1
ATOM 2962 N N . MET A 1 367 ? 8.313 -20.010 -14.424 1.00 33.94 367 MET A N 1
ATOM 2963 C CA . MET A 1 367 ? 9.028 -20.817 -15.429 1.00 33.94 367 MET A CA 1
ATOM 2964 C C . MET A 1 367 ? 10.562 -20.605 -15.316 1.00 33.94 367 MET A C 1
ATOM 2966 O O . MET A 1 367 ? 11.002 -19.506 -14.976 1.00 33.94 367 MET A O 1
ATOM 2970 N N . PRO A 1 368 ? 11.407 -21.614 -15.634 1.00 32.84 368 PRO A N 1
ATOM 2971 C CA . PRO A 1 368 ? 12.812 -21.754 -15.201 1.00 32.84 368 PRO A CA 1
ATOM 2972 C C . PRO A 1 368 ? 13.844 -20.754 -15.764 1.00 32.84 368 PRO A C 1
ATOM 2974 O O . PRO A 1 368 ? 15.043 -21.014 -15.694 1.00 32.84 368 PRO A O 1
ATOM 2977 N N . LYS A 1 369 ? 13.430 -19.632 -16.359 1.00 40.34 369 LYS A N 1
ATOM 2978 C CA . LYS A 1 369 ? 14.334 -18.708 -17.072 1.00 40.34 369 LYS A CA 1
ATOM 2979 C C . LYS A 1 369 ? 14.726 -17.457 -16.291 1.00 40.34 369 LYS A C 1
ATOM 2981 O O . LYS A 1 369 ? 15.446 -16.625 -16.832 1.00 40.34 369 LYS A O 1
ATOM 2986 N N . ILE A 1 370 ? 14.286 -17.318 -15.041 1.00 42.59 370 ILE A N 1
ATOM 2987 C CA . ILE A 1 370 ? 14.512 -16.093 -14.273 1.00 42.59 370 ILE A CA 1
ATOM 2988 C C . ILE A 1 370 ? 15.111 -16.417 -12.905 1.00 42.59 370 ILE A C 1
ATOM 2990 O O . ILE A 1 370 ? 14.439 -16.401 -11.880 1.00 42.59 370 ILE A O 1
ATOM 2994 N N . ARG A 1 371 ? 16.406 -16.751 -12.894 1.00 31.73 371 ARG A N 1
ATOM 2995 C CA . ARG A 1 371 ? 17.220 -16.729 -11.675 1.00 31.73 371 ARG A CA 1
ATOM 2996 C C . ARG A 1 371 ? 18.098 -15.477 -11.660 1.00 31.73 371 ARG A C 1
ATOM 2998 O O . ARG A 1 371 ? 18.902 -15.280 -12.561 1.00 31.73 371 ARG A O 1
ATOM 3005 N N . SER A 1 372 ? 17.890 -14.688 -10.603 1.00 34.84 372 SER A N 1
ATOM 3006 C CA . SER A 1 372 ? 18.865 -13.954 -9.781 1.00 34.84 372 SER A CA 1
ATOM 3007 C C . SER A 1 372 ? 20.004 -13.197 -10.483 1.00 34.84 372 SER A C 1
ATOM 3009 O O . SER A 1 372 ? 20.975 -13.779 -10.956 1.00 34.84 372 SER A O 1
ATOM 3011 N N . PHE A 1 373 ? 19.938 -11.865 -10.393 1.00 38.44 373 PHE A N 1
ATOM 3012 C CA . PHE A 1 373 ? 20.990 -10.900 -10.744 1.00 38.44 373 PHE A CA 1
ATOM 3013 C C . PHE A 1 373 ? 22.222 -10.928 -9.804 1.00 38.44 373 PHE A C 1
ATOM 3015 O O . PHE A 1 373 ? 23.143 -10.142 -9.994 1.00 38.44 373 PHE A O 1
ATOM 3022 N N . LEU A 1 374 ? 22.301 -11.808 -8.796 1.00 30.27 374 LEU A N 1
ATOM 3023 C CA . LEU A 1 374 ? 23.336 -11.698 -7.750 1.00 30.27 374 LEU A CA 1
ATOM 3024 C C . LEU A 1 374 ? 24.289 -12.890 -7.604 1.00 30.27 374 LEU A C 1
ATOM 3026 O O . LEU A 1 374 ? 25.144 -12.856 -6.724 1.00 30.27 374 LEU A O 1
ATOM 3030 N N . TYR A 1 375 ? 24.222 -13.896 -8.480 1.00 30.09 375 TYR A N 1
ATOM 3031 C CA . TYR A 1 375 ? 25.145 -15.043 -8.414 1.00 30.09 375 TYR A CA 1
ATOM 3032 C C . TYR A 1 375 ? 25.692 -15.531 -9.767 1.00 30.09 375 TYR A C 1
ATOM 3034 O O . TYR A 1 375 ? 26.193 -16.650 -9.839 1.00 30.09 375 TYR A O 1
ATOM 3042 N N . SER A 1 376 ? 25.599 -14.762 -10.861 1.00 28.06 376 SER A N 1
ATOM 3043 C CA . SER A 1 376 ? 26.086 -15.211 -12.186 1.00 28.06 376 SER A CA 1
ATOM 3044 C C . SER A 1 376 ? 26.983 -14.213 -12.887 1.00 28.06 376 SER A C 1
ATOM 3046 O O . SER A 1 376 ? 26.479 -13.199 -13.407 1.00 28.06 376 SER A O 1
#

InterPro domains:
  IPR000504 RNA recognition motif domain [PF00076] (250-309)
  IPR000504 RNA recognition motif domain [PS50102] (245-318)
  IPR000504 RNA recognition motif domain [SM00360] (246-314)
  IPR006569 CID domain [PF04818] (20-126)
  IPR006569 CID domain [PS51391] (1-136)
  IPR006569 CID domain [SM00582] (3-133)
  IPR008942 ENTH/VHS [G3DSA:1.25.40.90] (4-138)
  IPR008942 ENTH/VHS [SSF48464] (12-130)
  IPR012677 Nucleotide-binding alpha-beta plait domain superfamily [G3DSA:3.30.70.330] (239-321)
  IPR035979 RNA-binding domain superfamily [SSF54928] (241-320)
  IPR051485 SR-related and CTD-associated factor [PTHR23140] (9-136)

Foldseek 3Di:
DLVQLLVLLVCVVVDQDPDDPVSLVSSLVVQVVVVVVNLSSLVSLLVSLQPDAQRCLLVSLSSLLSNLVVQCVVPPVNRPSLVNCLVCVLVSLVSSLSHPPLCLVVSLVSLLVCCLVVSDPCVSSVVSNVVSCVSNPDQQNVVLSVLVVLLRVPDDDDDDPDDDDPDDDVQADDLVVLLVLCVVSCNCRVVVCPVDVVSSVSSSVSQRVVQVVVVVVVCVQDDDDDDDRPPPGDLLQFWWKKAFQKKKKAPADLPFDPVLVQVLLPVLHGFPDWADDNVRRMIITRRPDNSSSVCCVPPVQVPGDGPNDDIHMFQDDDPPQPVQADRVRRMGGGGQVRDDPDCVVSVPRIAIDLVSHDPVVSVVPPDDPHDDPRDD